Protein 5Y6T (pdb70)

Solvent-accessible surface area: 12544 Å² total; per-residue (Å²): 157,94,30,2,51,33,95,127,48,57,0,55,17,110,70,48,28,2,0,0,0,0,0,0,0,0,52,68,64,73,6,122,2,2,0,19,16,37,5,110,83,77,0,4,134,35,0,42,66,16,0,73,90,0,50,66,51,1,0,0,0,0,0,0,11,4,0,1,37,7,48,53,0,4,54,36,52,74,104,1,77,2,88,12,6,6,68,108,116,29,0,29,60,1,0,21,66,0,1,70,36,0,98,80,34,35,0,2,0,0,0,1,0,1,3,0,24,58,72,7,47,72,77,0,62,50,0,8,88,48,83,62,31,4,89,34,0,9,67,93,0,0,48,66,1,0,55,66,2,34,53,55,21,0,2,1,0,0,0,0,0,1,15,0,0,0,0,0,30,33,27,73,77,69,83,42,82,9,39,19,1,78,28,0,58,90,21,52,14,24,119,13,37,80,3,59,3,63,85,0,0,13,2,0,0,60,0,0,0,8,0,33,131,19,2,117,63,8,6,0,0,0,0,0,34,8,1,38,0,0,0,94,77,86,66,63,56,5,0,0,24,52,104,9,0,53,73,10,7,61,32,81,86,0,29,2,31,0,0,0,0,0,4,57,17,200,158,52,58,16,43,100,5,0,0,0,60,11,38,17,96,93,2,119,37,107,25,6,0,0,0,0,7,0,0,67,69,4,13,55,70,70,44,2,44,76,0,0,52,69,0,7,63,62,49,1,2,0,0,0,0,22,3,4,45,33,32,64,142,62,16,8,58,28,72,30,0,8,101,0,0,60,49,0,112,51,102,78,65,85,135,25,2,0,78,0,59,3,85,11,185

Secondary structure (DSSP, 8-state):
----EEETTEEEETTEEB-EEEEE---SSTT-SSSTTHIIIIIHHHHHHHHHHHHHTT--EEEEEEEETSSSSSEE-TTS-EEESSTTS-HHHHHHHHHHHHHHTT-EEEEEEEESSSPPPHHHHHHHH-HHHHHHIIIIIIHHHHHHTTT-TTEEEEEEEE-GGGGB--S---SSGGG--GGGTTS---SS--B-HHHHHHHHHHHHHHHHHH-TT-EEEEEESSGGGB-SSTT--BTTSHHHHHHHH--TT---SEEEEE---BTTB--TT-TTTS-GGGG--SS-EEEEE--STTTTS--HHHHHHHHHHTT-SEEEES-TT--STTPPPHHHHHHHHHHHTT-EETTTTEE-S----

CATH classification: 3.20.20.80

B-factor: mean 24.47, std 6.44, range [13.64, 93.22]

Organism: Eisenia fetida (NCBI:txid6396)

InterPro domains:
  IPR017853 Glycoside hydrolase superfamily [SSF51445] (8-333)

Radius of gyration: 18.62 Å; Cα contacts (8 Å, |Δi|>4): 974; chains: 1; bounding box: 49×39×45 Å

Sequence (361 aa):
QQFLDDVQNGQLRLNNGGEEKKVFMSGMNIAWQNYGRRDFGNGQYDCCTGNALEDYIVRIKAEGGNSLRIWVHCDGGYTPEFDGNGYVVGTDAQNTMTSDLAQFLDVAYANNVLVFIVLWNGATTPTSRYRDLIYDDSKLQTYIDQQALVPMVSALSGKVALLGGWEVMNEPEGIVSAGVSDGNPCFDTQQPLAGSGAGWADDSSIPMQQRRLQSFINKQTAAIKRADPKVIIVTLGSWSERAQTDQFGWRNYYTDNNCLIDAGGDSSLGVIDFYQMHTYAWEGAYTSSSPLLVPNSSQYNLDKPNNIGEFSQSGGDGRSITTDQFDWAYTQGYCGAWSWQANGGGDNADSFATQAQGLNHLRGRNDDQNNAGGRRIDIILQ

Foldseek 3Di:
DWAWAFDPQAIDGPPFGAFQEWACQAEDPPQQCAAPCCCVPPHVVVLLVRLVLGLVLQGAEYEYEHREQVPADDDADPVLAGQEGHPVNGRLVSVVVSLVSSQVSNHAYEYEYYEQQAAHDPSVVVLLVPVVRVVSCLPHYQLVSLLVCQPRRSHRAYEHYEANQQAAAACAQDPPVLQGRVLCPPVCGRVHHHDGLLSVLQSQQVSQLSSCVSHVRHFYEYEHAACQQCAPPPSHHPNQALVNSCVRNVDNSRHGAEYEYEWFADPLATPCPGCLNAAPVRRVDPHAYENAEAACQRHNNDALLSSLVSCFARGHRYYHYAHDVQDDHRHHYVVRSSVNSNNCRPDADSVTNGDSSDNSD

Nearest PDB structures (foldseek):
  5y6t-assembly1_A  TM=1.003E+00  e=7.795E-83  Eisenia fetida
  4oou-assembly2_A  TM=9.833E-01  e=5.706E-50  Cryptopygus antarcticus
  2c0h-assembly1_A  TM=9.666E-01  e=7.942E-47  Mytilus edulis
  3vup-assembly2_B  TM=9.727E-01  e=1.894E-43  Aplysia kurodai
  8fc0-assembly6_F  TM=5.659E-01  e=6.567E-10  metagenome

Structure (mmCIF, N/CA/C/O backbone):
data_5Y6T
#
_entry.id   5Y6T
#
_cell.length_a   50.130
_cell.length_b   69.461
_cell.length_c   86.654
_cell.angle_alpha   90.00
_cell.angle_beta   90.00
_cell.angle_gamma   90.00
#
_symmetry.space_group_name_H-M   'P 21 21 21'
#
loop_
_entity.id
_entity.type
_entity.pdbx_description
1 polymer endo-1,4-beta-mannanase
2 non-polymer 2-AMINO-2-HYDROXYMETHYL-PROPANE-1,3-DIOL
3 non-polymer 'ISOPROPYL ALCOHOL'
4 water water
#
loop_
_atom_site.group_PDB
_atom_site.id
_atom_site.type_symbol
_atom_site.label_atom_id
_atom_site.label_alt_id
_atom_site.label_comp_id
_atom_site.label_asym_id
_atom_site.label_entity_id
_atom_site.label_seq_id
_atom_site.pdbx_PDB_ins_code
_atom_site.Cartn_x
_atom_site.Cartn_y
_atom_site.Cartn_z
_atom_site.occupancy
_atom_site.B_iso_or_equiv
_atom_site.auth_seq_id
_atom_site.auth_comp_id
_atom_site.auth_asym_id
_atom_site.auth_atom_id
_atom_site.pdbx_PDB_model_num
ATOM 1 N N . GLN A 1 5 ? 18.421 -2.715 -3.256 1.00 41.29 17 GLN A N 1
ATOM 2 C CA . GLN A 1 5 ? 18.666 -3.962 -4.046 1.00 47.09 17 GLN A CA 1
ATOM 3 C C . GLN A 1 5 ? 17.893 -3.967 -5.380 1.00 42.54 17 GLN A C 1
ATOM 4 O O . GLN A 1 5 ? 16.670 -3.743 -5.412 1.00 37.75 17 GLN A O 1
ATOM 10 N N . GLN A 1 6 ? 18.631 -4.259 -6.459 1.00 44.11 18 GLN A N 1
ATOM 11 C CA . GLN A 1 6 ? 18.105 -4.302 -7.801 1.00 38.47 18 GLN A CA 1
ATOM 12 C C . GLN A 1 6 ? 17.795 -5.742 -8.346 1.00 36.27 18 GLN A C 1
ATOM 13 O O . GLN A 1 6 ? 18.614 -6.656 -8.302 1.00 42.84 18 GLN A O 1
ATOM 19 N N . PHE A 1 7 ? 16.598 -5.882 -8.911 1.00 29.79 19 PHE A N 1
ATOM 20 C CA . PHE A 1 7 ? 16.197 -7.101 -9.596 1.00 28.25 19 PHE A CA 1
ATOM 21 C C . PHE A 1 7 ? 15.816 -6.758 -11.049 1.00 29.05 19 PHE A C 1
ATOM 22 O O . PHE A 1 7 ? 15.643 -5.612 -11.385 1.00 27.46 19 PHE A O 1
ATOM 30 N N . LEU A 1 8 ? 15.753 -7.775 -11.896 1.00 26.55 20 LEU A N 1
ATOM 31 C CA . LEU A 1 8 ? 15.461 -7.554 -13.310 1.00 28.24 20 LEU A CA 1
ATOM 32 C C . LEU A 1 8 ? 14.115 -6.822 -13.401 1.00 29.27 20 LEU A C 1
ATOM 33 O O . LEU A 1 8 ? 13.185 -7.149 -12.640 1.00 32.48 20 LEU A O 1
ATOM 38 N N . ASP A 1 9 ? 14.017 -5.774 -14.247 1.00 29.28 21 ASP A N 1
ATOM 39 C CA A ASP A 1 9 ? 12.740 -5.095 -14.410 0.50 31.59 21 ASP A CA 1
ATOM 40 C CA B ASP A 1 9 ? 12.843 -4.916 -14.370 0.50 28.81 21 ASP A CA 1
ATOM 41 C C . ASP A 1 9 ? 12.526 -4.631 -15.854 1.00 30.47 21 ASP A C 1
ATOM 42 O O . ASP A 1 9 ? 13.342 -4.951 -16.732 1.00 28.90 21 ASP A O 1
ATOM 51 N N . VAL A 1 10 ? 11.393 -3.983 -16.092 1.00 29.70 22 VAL A N 1
ATOM 52 C CA . VAL A 1 10 ? 11.006 -3.514 -17.436 1.00 25.48 22 VAL A CA 1
ATOM 53 C C . VAL A 1 10 ? 10.631 -2.029 -17.366 1.00 30.10 22 VAL A C 1
ATOM 54 O O . VAL A 1 10 ? 9.762 -1.610 -16.587 1.00 32.05 22 VAL A O 1
ATOM 58 N N . GLN A 1 11 ? 11.231 -1.257 -18.250 1.00 29.92 23 GLN A N 1
ATOM 59 C CA . GLN A 1 11 ? 10.907 0.174 -18.392 1.00 31.89 23 GLN A CA 1
ATOM 60 C C . GLN A 1 11 ? 11.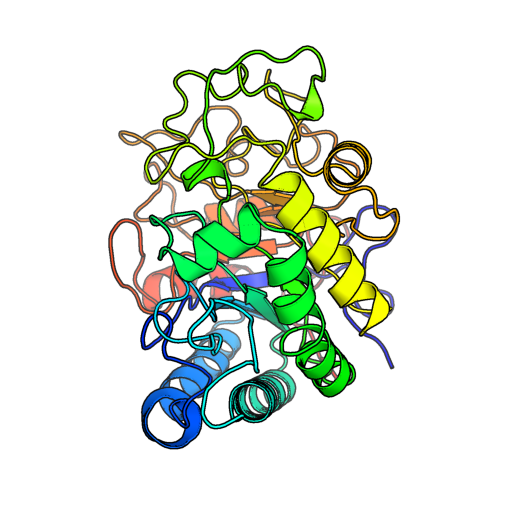041 0.610 -19.800 1.00 30.61 23 GLN A C 1
ATOM 61 O O . GLN A 1 11 ? 11.950 0.179 -20.502 1.00 27.64 23 GLN A O 1
ATOM 67 N N . ASN A 1 12 ? 10.152 1.490 -20.247 1.00 28.32 24 ASN A N 1
ATOM 68 C CA . ASN A 1 12 ? 10.274 2.031 -21.545 1.00 28.43 24 ASN A CA 1
ATOM 69 C C . ASN A 1 12 ? 10.400 0.975 -22.617 1.00 26.46 24 ASN A C 1
ATOM 70 O O . ASN A 1 12 ? 10.994 1.158 -23.636 1.00 26.00 24 ASN A O 1
ATOM 75 N N . GLY A 1 13 ? 9.750 -0.159 -22.391 1.00 25.76 25 GLY A N 1
ATOM 76 C CA . GLY A 1 13 ? 9.709 -1.170 -23.377 1.00 24.35 25 GLY A CA 1
ATOM 77 C C . GLY A 1 13 ? 10.993 -1.949 -23.452 1.00 24.66 25 GLY A C 1
ATOM 78 O O . GLY A 1 13 ? 11.167 -2.691 -24.429 1.00 24.30 25 GLY A O 1
ATOM 79 N N . GLN A 1 14 ? 11.846 -1.782 -22.448 1.00 23.30 26 GLN A N 1
ATOM 80 C CA . GLN A 1 14 ? 13.168 -2.506 -22.402 1.00 21.00 26 GLN A CA 1
ATOM 81 C C . GLN A 1 14 ? 13.323 -3.305 -21.145 1.00 25.07 26 GLN A C 1
ATOM 82 O O . GLN A 1 14 ? 12.796 -2.950 -20.104 1.00 25.18 26 GLN A O 1
ATOM 88 N N . LEU A 1 15 ? 14.043 -4.422 -21.259 1.00 23.63 27 LEU A N 1
ATOM 89 C CA . LEU A 1 15 ? 14.480 -5.151 -20.085 1.00 23.62 27 LEU A CA 1
ATOM 90 C C . LEU A 1 15 ? 15.729 -4.491 -19.503 1.00 22.42 27 LEU A C 1
ATOM 91 O O . LEU A 1 15 ? 16.732 -4.242 -20.197 1.00 23.39 27 LEU A O 1
ATOM 96 N N . ARG A 1 16 ? 15.674 -4.248 -18.185 1.00 23.82 28 ARG A N 1
ATOM 97 C CA . ARG A 1 16 ? 16.691 -3.510 -17.512 1.00 24.89 28 ARG A CA 1
ATOM 98 C C . ARG A 1 16 ? 17.130 -4.145 -16.205 1.00 25.13 28 ARG A C 1
ATOM 99 O O . ARG A 1 16 ? 16.362 -4.830 -15.484 1.00 25.37 28 ARG A O 1
ATOM 107 N N . LEU A 1 17 ? 18.394 -3.941 -15.916 1.00 25.69 29 LEU A N 1
ATOM 108 C CA . LEU A 1 17 ? 18.940 -4.361 -14.615 1.00 27.89 29 LEU A CA 1
ATOM 109 C C . LEU A 1 17 ? 19.821 -3.210 -14.195 1.00 30.48 29 LEU A C 1
ATOM 110 O O . LEU A 1 17 ? 20.753 -2.832 -14.875 1.00 31.07 29 LEU A O 1
ATOM 115 N N A ASN A 1 18 ? 19.501 -2.666 -13.013 0.70 34.43 30 ASN A N 1
ATOM 116 N N B ASN A 1 18 ? 19.491 -2.648 -13.066 0.30 30.46 30 ASN A N 1
ATOM 117 C CA A ASN A 1 18 ? 20.158 -1.473 -12.473 0.70 34.98 30 ASN A CA 1
ATOM 118 C CA B ASN A 1 18 ? 19.041 -1.320 -13.207 0.30 30.21 30 ASN A CA 1
ATOM 119 C C A ASN A 1 18 ? 19.827 -0.412 -13.551 0.70 37.04 30 ASN A C 1
ATOM 120 C C B ASN A 1 18 ? 19.866 -0.166 -13.621 0.30 28.50 30 ASN A C 1
ATOM 121 O O A ASN A 1 18 ? 18.672 -0.401 -14.072 0.70 38.52 30 ASN A O 1
ATOM 122 O O B ASN A 1 18 ? 21.054 -0.063 -13.374 0.30 24.50 30 ASN A O 1
ATOM 131 N N A GLY A 1 19 ? 20.746 0.441 -13.950 0.70 37.82 31 GLY A N 1
ATOM 132 N N B GLY A 1 19 ? 19.133 0.621 -14.399 0.30 29.38 31 GLY A N 1
ATOM 133 C CA A GLY A 1 19 ? 20.363 1.448 -14.962 0.70 45.64 31 GLY A CA 1
ATOM 134 C CA B GLY A 1 19 ? 19.671 1.576 -15.271 0.30 31.92 31 GLY A CA 1
ATOM 135 C C A GLY A 1 19 ? 20.051 0.966 -16.396 0.70 43.82 31 GLY A C 1
ATOM 136 C C B GLY A 1 19 ? 19.811 0.911 -16.618 0.30 33.41 31 GLY A C 1
ATOM 137 O O A GLY A 1 19 ? 19.413 1.673 -17.187 0.70 41.86 31 GLY A O 1
ATOM 138 O O B GLY A 1 19 ? 19.313 1.455 -17.612 0.30 31.21 31 GLY A O 1
ATOM 139 N N . GLU A 1 20 ? 20.445 -0.275 -16.694 1.00 31.86 32 GLU A N 1
ATOM 140 C CA A GLU A 1 20 ? 21.003 -0.622 -17.963 0.70 30.33 32 GLU A CA 1
ATOM 141 C CA B GLU A 1 20 ? 20.978 -0.611 -17.993 0.30 29.68 32 GLU A CA 1
ATOM 142 C C . GLU A 1 20 ? 20.144 -1.661 -18.732 1.00 26.58 32 GLU A C 1
ATOM 143 O O . GLU A 1 20 ? 19.571 -2.592 -18.134 1.00 25.84 32 GLU A O 1
ATOM 154 N N . LYS A 1 21 ? 20.057 -1.493 -20.038 1.00 24.15 33 LYS A N 1
ATOM 155 C CA A LYS A 1 21 ? 19.401 -2.512 -20.846 0.50 22.23 33 LYS A CA 1
ATOM 156 C CA B LYS A 1 21 ? 19.421 -2.492 -20.887 0.50 24.16 33 LYS A CA 1
ATOM 157 C C . LYS A 1 21 ? 20.219 -3.790 -20.839 1.00 23.26 33 LYS A C 1
ATOM 158 O O . LYS A 1 21 ? 21.472 -3.772 -20.992 1.00 23.24 33 LYS A O 1
ATOM 169 N N . VAL A 1 22 ? 19.530 -4.899 -20.610 1.00 22.48 34 VAL A N 1
ATOM 170 C CA . VAL A 1 22 ? 20.202 -6.231 -20.543 1.00 22.08 34 VAL A CA 1
ATOM 171 C C . VAL A 1 22 ? 19.476 -7.176 -21.488 1.00 21.11 34 VAL A C 1
ATOM 172 O O . VAL A 1 22 ? 18.301 -7.033 -21.720 1.00 21.33 34 VAL A O 1
ATOM 176 N N . PHE A 1 23 ? 20.204 -8.176 -21.986 1.00 19.24 35 PHE A N 1
ATOM 177 C CA . PHE A 1 23 ? 19.644 -9.172 -22.892 1.00 20.88 35 PHE A CA 1
ATOM 178 C C . PHE A 1 23 ? 19.818 -10.548 -22.256 1.00 22.22 35 PHE A C 1
ATOM 179 O O . PHE A 1 23 ? 20.911 -10.879 -21.866 1.00 22.53 35 PHE A O 1
ATOM 187 N N . MET A 1 24 ? 18.764 -11.357 -22.196 1.00 19.87 36 MET A N 1
ATOM 188 C CA . MET A 1 24 ? 18.901 -12.660 -21.572 1.00 21.97 36 MET A CA 1
ATOM 189 C C . MET A 1 24 ? 19.354 -13.684 -22.621 1.00 23.37 36 MET A C 1
ATOM 190 O O . MET A 1 24 ? 18.575 -14.112 -23.482 1.00 21.92 36 MET A O 1
ATOM 195 N N . SER A 1 25 ? 20.607 -14.110 -22.526 1.00 20.33 37 SER A N 1
ATOM 196 C CA . SER A 1 25 ? 21.177 -15.068 -23.439 1.00 20.53 37 SER A CA 1
ATOM 197 C C . SER A 1 25 ? 21.482 -16.364 -22.721 1.00 19.38 37 SER A C 1
ATOM 198 O O . SER A 1 25 ? 22.188 -16.338 -21.761 1.00 20.63 37 SER A O 1
ATOM 201 N N . GLY A 1 26 ? 20.858 -17.459 -23.107 1.00 19.53 38 GLY A N 1
ATOM 202 C CA . GLY A 1 26 ? 21.022 -18.668 -22.353 1.00 19.62 38 GLY A CA 1
ATOM 203 C C . GLY A 1 26 ? 20.290 -19.842 -22.929 1.00 20.35 38 GLY A C 1
ATOM 204 O O . GLY A 1 26 ? 20.075 -19.900 -24.127 1.00 19.59 38 GLY A O 1
ATOM 205 N N . MET A 1 27 ? 20.046 -20.836 -22.096 1.00 20.82 39 MET A N 1
ATOM 206 C CA . MET A 1 27 ? 19.376 -22.063 -22.545 1.00 20.17 39 MET A CA 1
ATOM 207 C C . MET A 1 27 ? 18.202 -22.391 -21.684 1.00 19.29 39 MET A C 1
ATOM 208 O O . MET A 1 27 ? 18.227 -22.163 -20.461 1.00 20.75 39 MET A O 1
ATOM 213 N N . ASN A 1 28 ? 17.200 -22.990 -22.317 1.00 19.61 40 ASN A N 1
ATOM 214 C CA . ASN A 1 28 ? 16.265 -23.758 -21.585 1.00 19.64 40 ASN A CA 1
ATOM 215 C C . ASN A 1 28 ? 17.017 -24.977 -21.056 1.00 20.92 40 ASN A C 1
ATOM 216 O O . ASN A 1 28 ? 17.762 -25.593 -21.827 1.00 20.94 40 ASN A O 1
ATOM 221 N N . ILE A 1 29 ? 16.809 -25.313 -19.795 1.00 19.49 41 ILE A N 1
ATOM 222 C CA . ILE A 1 29 ? 17.424 -26.583 -19.241 1.00 20.22 41 ILE A CA 1
ATOM 223 C C . ILE A 1 29 ? 16.861 -27.798 -20.024 1.00 20.97 41 ILE A C 1
ATOM 224 O O . ILE A 1 29 ? 17.677 -28.579 -20.515 1.00 21.67 41 ILE A O 1
ATOM 229 N N . ALA A 1 30 ? 15.558 -27.963 -20.199 1.00 20.89 42 ALA A N 1
ATOM 230 C CA . ALA A 1 30 ? 14.478 -27.379 -19.372 1.00 19.88 42 ALA A CA 1
ATOM 231 C C . ALA A 1 30 ? 14.210 -28.180 -18.081 1.00 19.90 42 ALA A C 1
ATOM 232 O O . ALA A 1 30 ? 13.480 -27.742 -17.189 1.00 19.69 42 ALA A O 1
ATOM 234 N N . TRP A 1 31 ? 14.861 -29.319 -17.972 1.00 19.75 43 TRP A N 1
ATOM 235 C CA . TRP A 1 31 ? 14.794 -30.210 -16.836 1.00 20.43 43 TRP A CA 1
ATOM 236 C C . TRP A 1 31 ? 15.991 -31.137 -16.841 1.00 21.07 43 TRP A C 1
ATOM 237 O O . TRP A 1 31 ? 16.715 -31.184 -17.794 1.00 21.00 43 TRP A O 1
ATOM 248 N N . GLN A 1 32 ? 16.190 -31.812 -15.717 1.00 21.51 44 GLN A N 1
ATOM 249 C CA . GLN A 1 32 ? 17.112 -32.983 -15.653 1.00 21.94 44 GLN A CA 1
ATOM 250 C C . GLN A 1 32 ? 16.254 -34.233 -15.571 1.00 22.89 44 GLN A C 1
ATOM 251 O O . GLN A 1 32 ? 16.273 -35.081 -16.484 1.00 24.65 44 GLN A O 1
ATOM 257 N N . ASN A 1 33 ? 15.508 -34.362 -14.481 1.00 22.52 45 ASN A N 1
ATOM 258 C CA . ASN A 1 33 ? 14.468 -35.372 -14.395 1.00 22.22 45 ASN A CA 1
ATOM 259 C C . ASN A 1 33 ? 13.098 -34.673 -14.529 1.00 21.45 45 ASN A C 1
ATOM 260 O O . ASN A 1 33 ? 12.643 -34.072 -13.568 1.00 19.75 45 ASN A O 1
ATOM 265 N N . TYR A 1 34 ? 12.483 -34.754 -15.710 1.00 19.88 46 TYR A N 1
ATOM 266 C CA . TYR A 1 34 ? 11.272 -33.998 -15.993 1.00 21.84 46 TYR A CA 1
ATOM 267 C C . TYR A 1 34 ? 10.203 -34.085 -14.919 1.00 21.25 46 TYR A C 1
ATOM 268 O O . TYR A 1 34 ? 9.722 -35.186 -14.567 1.00 21.60 46 TYR A O 1
ATOM 277 N N . GLY A 1 35 ? 9.790 -32.924 -14.404 1.00 20.00 47 GLY A N 1
ATOM 278 C CA . GLY A 1 35 ? 8.762 -32.777 -13.402 1.00 20.90 47 GLY A CA 1
ATOM 279 C C . GLY A 1 35 ? 9.176 -33.276 -12.036 1.00 19.95 47 GLY A C 1
ATOM 280 O O . GLY A 1 35 ? 8.402 -33.178 -11.112 1.00 22.12 47 GLY A O 1
ATOM 281 N N . ARG A 1 36 ? 10.451 -33.732 -11.899 1.00 21.47 48 ARG A N 1
ATOM 282 C CA A ARG A 1 36 ? 10.908 -34.343 -10.657 0.50 21.58 48 ARG A CA 1
ATOM 283 C CA B ARG A 1 36 ? 10.925 -34.379 -10.681 0.50 21.27 48 ARG A CA 1
ATOM 284 C C . ARG A 1 36 ? 12.269 -33.801 -10.256 1.00 23.17 48 ARG A C 1
ATOM 285 O O . ARG A 1 36 ? 13.095 -34.480 -9.634 1.00 23.44 48 ARG A O 1
ATOM 300 N N . ASP A 1 37 ? 12.522 -32.539 -10.598 1.00 21.58 49 ASP A N 1
ATOM 301 C CA . ASP A 1 37 ? 13.796 -31.921 -10.256 1.00 21.24 49 ASP A CA 1
ATOM 302 C C . ASP A 1 37 ? 13.813 -31.254 -8.887 1.00 22.20 49 ASP A C 1
ATOM 303 O O . ASP A 1 37 ? 14.848 -31.166 -8.225 1.00 21.93 49 ASP A O 1
ATOM 308 N N . PHE A 1 38 ? 12.689 -30.665 -8.539 1.00 20.18 50 PHE A N 1
ATOM 309 C CA . PHE A 1 38 ? 12.505 -29.934 -7.287 1.00 19.22 50 PHE A CA 1
ATOM 310 C C . PHE A 1 38 ? 11.374 -30.522 -6.473 1.00 20.04 50 PHE A C 1
ATOM 311 O O . PHE A 1 38 ? 10.347 -30.900 -7.009 1.00 22.69 50 PHE A O 1
ATOM 319 N N . GLY A 1 39 ? 11.517 -30.531 -5.159 1.00 21.30 51 GLY A N 1
ATOM 320 C CA . GLY A 1 39 ? 10.478 -31.123 -4.351 1.00 21.16 51 GLY A CA 1
ATOM 321 C C . GLY A 1 39 ? 10.762 -32.619 -4.072 1.00 21.07 51 GLY A C 1
ATOM 322 O O . GLY A 1 39 ? 11.580 -33.281 -4.761 1.00 20.76 51 GLY A O 1
ATOM 323 N N . ASN A 1 40 ? 10.108 -33.103 -3.036 1.00 20.68 52 ASN A N 1
ATOM 324 C CA . ASN A 1 40 ? 10.176 -34.543 -2.624 1.00 21.74 52 ASN A CA 1
ATOM 325 C C . ASN A 1 40 ? 11.607 -35.036 -2.442 1.00 23.18 52 ASN A C 1
ATOM 326 O O . ASN A 1 40 ? 11.915 -36.201 -2.692 1.00 25.64 52 ASN A O 1
ATOM 331 N N . GLY A 1 41 ? 12.456 -34.129 -1.956 1.00 21.96 53 GLY A N 1
ATOM 332 C CA . GLY A 1 41 ? 13.891 -34.421 -1.661 1.00 22.46 53 GLY A CA 1
ATOM 333 C C . GLY A 1 41 ? 14.749 -34.822 -2.860 1.00 22.67 53 GLY A C 1
ATOM 334 O O . GLY A 1 41 ? 15.887 -35.310 -2.691 1.00 22.52 53 GLY A O 1
ATOM 335 N N . GLN A 1 42 ? 14.290 -34.501 -4.087 1.00 21.58 54 GLN A N 1
ATOM 336 C CA . GLN A 1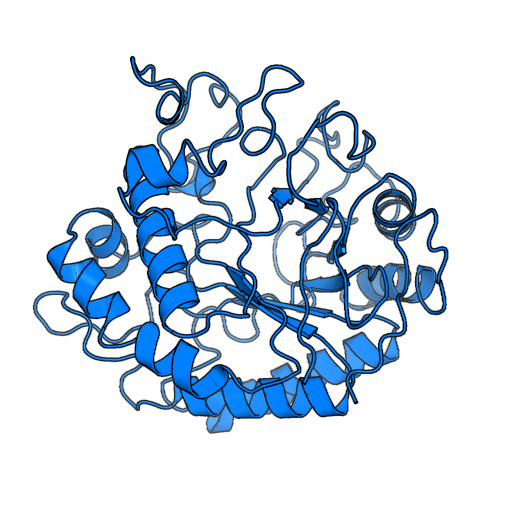 42 ? 14.949 -34.907 -5.289 1.00 22.42 54 GLN A CA 1
ATOM 337 C C . GLN A 1 42 ? 16.217 -34.132 -5.551 1.00 22.92 54 GLN A C 1
ATOM 338 O O . GLN A 1 42 ? 17.150 -34.639 -6.117 1.00 22.63 54 GLN A O 1
ATOM 344 N N . TYR A 1 43 ? 16.238 -32.872 -5.164 1.00 22.63 55 TYR A N 1
ATOM 345 C CA . TYR A 1 43 ? 17.358 -32.046 -5.490 1.00 23.50 55 TYR A CA 1
ATOM 346 C C . TYR A 1 43 ? 18.572 -32.549 -4.701 1.00 23.91 55 TYR A C 1
ATOM 347 O O . TYR A 1 43 ? 19.651 -32.730 -5.271 1.00 24.02 55 TYR A O 1
ATOM 356 N N . ASP A 1 44 ? 18.403 -32.756 -3.385 1.00 21.68 56 ASP A N 1
ATOM 357 C CA . ASP A 1 44 ? 19.539 -33.259 -2.601 1.00 25.65 56 ASP A CA 1
ATOM 358 C C . ASP A 1 44 ? 19.913 -34.696 -2.949 1.00 28.40 56 ASP A C 1
ATOM 359 O O . ASP A 1 44 ? 21.102 -34.988 -2.964 1.00 27.09 56 ASP A O 1
ATOM 364 N N . CYS A 1 45 ? 18.932 -35.583 -3.199 1.00 28.08 57 CYS A N 1
ATOM 365 C CA . CYS A 1 45 ? 19.301 -37.009 -3.496 1.00 29.24 57 CYS A CA 1
ATOM 366 C C . CYS A 1 45 ? 19.873 -37.220 -4.913 1.00 28.77 57 CYS A C 1
ATOM 367 O O . CYS A 1 45 ? 20.816 -37.993 -5.119 1.00 26.13 57 CYS A O 1
ATOM 370 N N . CYS A 1 46 ? 19.349 -36.480 -5.889 1.00 24.24 58 CYS A N 1
ATOM 371 C CA . CYS A 1 46 ? 19.332 -36.983 -7.257 1.00 24.74 58 CYS A CA 1
ATOM 372 C C . CYS A 1 46 ? 19.628 -35.965 -8.342 1.00 25.44 58 CYS A C 1
ATOM 373 O O . CYS A 1 46 ? 20.444 -36.217 -9.218 1.00 26.15 58 CYS A O 1
ATOM 376 N N . THR A 1 47 ? 19.048 -34.764 -8.245 1.00 21.25 59 THR A N 1
ATOM 377 C CA . THR A 1 47 ? 19.175 -33.815 -9.345 1.00 23.56 59 THR A CA 1
ATOM 378 C C . THR A 1 47 ? 20.082 -32.597 -9.174 1.00 20.66 59 THR A C 1
ATOM 379 O O . THR A 1 47 ? 20.505 -31.975 -10.177 1.00 23.64 59 THR A O 1
ATOM 383 N N . GLY A 1 48 ? 20.375 -32.249 -7.921 1.00 22.57 60 GLY A N 1
ATOM 384 C CA . GLY A 1 48 ? 21.027 -30.951 -7.650 1.00 23.51 60 GLY A CA 1
ATOM 385 C C . GLY A 1 48 ? 22.409 -30.795 -8.276 1.00 23.46 60 GLY A C 1
ATOM 386 O O . GLY A 1 48 ? 22.726 -29.791 -8.867 1.00 23.48 60 GLY A O 1
ATOM 387 N N . ASN A 1 49 ? 23.242 -31.822 -8.224 1.00 23.38 61 ASN A N 1
ATOM 388 C CA . ASN A 1 49 ? 24.534 -31.678 -8.847 1.00 24.30 61 ASN A CA 1
ATOM 389 C C . ASN A 1 49 ? 24.501 -31.486 -10.394 1.00 20.68 61 ASN A C 1
ATOM 390 O O . ASN A 1 49 ? 25.227 -30.626 -10.958 1.00 24.69 61 ASN A O 1
ATOM 395 N N . ALA A 1 50 ? 23.649 -32.238 -11.071 1.00 21.27 62 ALA A N 1
ATOM 396 C CA . ALA A 1 50 ? 23.461 -32.072 -12.493 1.00 22.81 62 ALA A CA 1
ATOM 397 C C . ALA A 1 50 ? 22.931 -30.659 -12.799 1.00 22.86 62 ALA A C 1
ATOM 398 O O . ALA A 1 50 ? 23.430 -30.036 -13.674 1.00 20.93 62 ALA A O 1
ATOM 400 N N . LEU A 1 51 ? 21.994 -30.174 -12.013 1.00 24.15 63 LEU A N 1
ATOM 401 C CA . LEU A 1 51 ? 21.336 -28.872 -12.236 1.00 22.47 63 LEU A CA 1
ATOM 402 C C . LEU A 1 51 ? 22.337 -27.743 -12.017 1.00 23.72 63 LEU A C 1
ATOM 403 O O . LEU A 1 51 ? 22.428 -26.804 -12.808 1.00 21.36 63 LEU A O 1
ATOM 408 N N . GLU A 1 52 ? 23.139 -27.852 -10.974 1.00 20.83 64 GLU A N 1
ATOM 409 C CA . GLU A 1 52 ? 24.149 -26.833 -10.707 1.00 20.65 64 GLU A CA 1
ATOM 410 C C . GLU A 1 52 ? 25.253 -26.816 -11.753 1.00 23.37 64 GLU A C 1
ATOM 411 O O . GLU A 1 52 ? 25.745 -25.760 -12.065 1.00 22.30 64 GLU A O 1
ATOM 417 N N . ASP A 1 53 ? 25.620 -27.987 -12.283 1.00 24.53 65 ASP A N 1
ATOM 418 C CA . ASP A 1 53 ? 26.558 -28.101 -13.347 1.00 23.14 65 ASP A CA 1
ATOM 419 C C . ASP A 1 53 ? 26.000 -27.358 -14.588 1.00 21.79 65 ASP A C 1
ATOM 420 O O . ASP A 1 53 ? 26.767 -26.711 -15.294 1.00 23.12 65 ASP A O 1
ATOM 425 N N . TYR A 1 54 ? 24.686 -27.402 -14.841 1.00 22.86 66 TYR A N 1
ATOM 426 C CA . TYR A 1 54 ? 24.198 -26.658 -16.008 1.00 22.44 66 TYR A CA 1
ATOM 427 C C . TYR A 1 54 ? 24.449 -25.177 -15.829 1.00 21.17 66 TYR A C 1
ATOM 428 O O . TYR A 1 54 ? 24.767 -24.468 -16.781 1.00 21.50 66 TYR A O 1
ATOM 437 N N . ILE A 1 55 ? 24.258 -24.679 -14.609 1.00 19.42 67 ILE A N 1
ATOM 438 C CA . ILE A 1 55 ? 24.470 -23.236 -14.348 1.00 19.58 67 ILE A CA 1
ATOM 439 C C . ILE A 1 55 ? 25.893 -22.849 -14.647 1.00 20.10 67 ILE A C 1
ATOM 440 O O . ILE A 1 55 ? 26.207 -21.871 -15.345 1.00 21.24 67 ILE A O 1
ATOM 445 N N . VAL A 1 56 ? 26.800 -23.638 -14.083 1.00 22.39 68 VAL A N 1
ATOM 446 C CA . VAL A 1 56 ? 28.220 -23.395 -14.334 1.00 23.00 68 VAL A CA 1
ATOM 447 C C . VAL A 1 56 ? 28.646 -23.432 -15.836 1.00 21.32 68 VAL A C 1
ATOM 448 O O . VAL A 1 56 ? 29.357 -22.497 -16.308 1.00 24.56 68 VAL A O 1
ATOM 452 N N . ARG A 1 57 ? 28.206 -24.457 -16.534 1.00 21.51 69 ARG A N 1
ATOM 453 C CA . ARG A 1 57 ? 28.547 -24.691 -17.929 1.00 23.11 69 ARG A CA 1
ATOM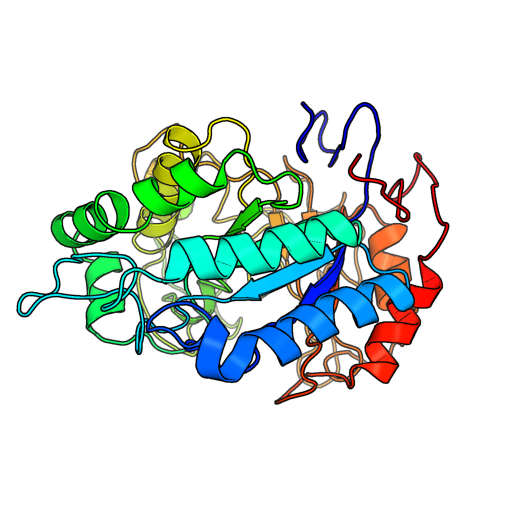 454 C C . ARG A 1 57 ? 27.936 -23.630 -18.824 1.00 23.87 69 ARG A C 1
ATOM 455 O O . ARG A 1 57 ? 28.605 -23.140 -19.716 1.00 23.95 69 ARG A O 1
ATOM 463 N N . ILE A 1 58 ? 26.714 -23.181 -18.489 1.00 20.71 70 ILE A N 1
ATOM 464 C CA . ILE A 1 58 ? 26.111 -22.076 -19.235 1.00 21.01 70 ILE A CA 1
ATOM 465 C C . ILE A 1 58 ? 26.917 -20.789 -19.078 1.00 21.14 70 ILE A C 1
ATOM 466 O O . ILE A 1 58 ? 27.238 -20.141 -20.088 1.00 21.43 70 ILE A O 1
ATOM 471 N N . LYS A 1 59 ? 27.263 -20.440 -17.849 1.00 20.70 71 LYS A N 1
ATOM 472 C CA . LYS A 1 59 ? 28.029 -19.244 -17.619 1.00 20.65 71 LYS A CA 1
ATOM 473 C C . LYS A 1 59 ? 29.375 -19.336 -18.306 1.00 21.07 71 LYS A C 1
ATOM 474 O O . LYS A 1 59 ? 29.877 -18.351 -18.847 1.00 20.89 71 LYS A O 1
ATOM 480 N N . ALA A 1 60 ? 30.017 -20.495 -18.207 1.00 22.72 72 ALA A N 1
ATOM 481 C CA . ALA A 1 60 ? 31.339 -20.683 -18.838 1.00 24.08 72 ALA A CA 1
ATOM 482 C C . ALA A 1 60 ? 31.374 -20.400 -20.358 1.00 23.41 72 ALA A C 1
ATOM 483 O O . ALA A 1 60 ? 32.381 -19.920 -20.846 1.00 27.22 72 ALA A O 1
ATOM 485 N N . GLU A 1 61 ? 30.243 -20.612 -21.041 1.00 21.75 73 GLU A N 1
ATOM 486 C CA . GLU A 1 61 ? 30.099 -20.426 -22.469 1.00 21.70 73 GLU A CA 1
ATOM 487 C C . GLU A 1 61 ? 29.686 -19.003 -22.810 1.00 23.54 73 GLU A C 1
ATOM 488 O O . GLU A 1 61 ? 29.603 -18.621 -24.002 1.00 21.95 73 GLU A O 1
ATOM 494 N N . GLY A 1 62 ? 29.429 -18.227 -21.775 1.00 22.94 74 GLY A N 1
ATOM 495 C CA . GLY A 1 62 ? 28.984 -16.832 -21.932 1.00 22.54 74 GLY A CA 1
ATOM 496 C C . GLY A 1 62 ? 27.508 -16.531 -21.781 1.00 22.00 74 GLY A C 1
ATOM 497 O O . GLY A 1 62 ? 27.089 -15.380 -21.934 1.00 20.83 74 GLY A O 1
ATOM 498 N N . GLY A 1 63 ? 26.718 -17.521 -21.387 1.00 21.49 75 GLY A N 1
ATOM 499 C CA . GLY A 1 63 ? 25.300 -17.240 -21.167 1.00 20.54 75 GLY A CA 1
ATOM 500 C C . GLY A 1 63 ? 25.134 -16.534 -19.862 1.00 19.38 75 GLY A C 1
ATOM 501 O O . GLY A 1 63 ? 26.012 -16.591 -18.952 1.00 24.04 75 GLY A O 1
ATOM 502 N N . ASN A 1 64 ? 23.986 -15.932 -19.706 1.00 19.85 76 ASN A N 1
ATOM 503 C CA . ASN A 1 64 ? 23.664 -15.238 -18.458 1.00 20.55 76 ASN A CA 1
ATOM 504 C C . ASN A 1 64 ? 22.346 -15.594 -17.844 1.00 20.86 76 ASN A C 1
ATOM 505 O O . ASN A 1 64 ? 21.905 -14.914 -16.924 1.00 20.66 76 ASN A O 1
ATOM 510 N N . SER A 1 65 ? 21.702 -16.621 -18.379 1.00 19.76 77 SER A N 1
ATOM 511 C CA . SER A 1 65 ? 20.371 -16.946 -17.959 1.00 20.55 77 SER A CA 1
ATOM 512 C C . SER A 1 65 ? 20.004 -18.335 -18.357 1.00 20.54 77 SER A C 1
ATOM 513 O O . SER A 1 65 ? 20.643 -18.979 -19.200 1.00 18.90 77 SER A O 1
ATOM 516 N N . LEU A 1 66 ? 18.886 -18.784 -17.778 1.00 19.59 78 LEU A N 1
ATOM 517 C CA . LEU A 1 66 ? 18.343 -20.085 -18.051 1.00 19.37 78 LEU A CA 1
ATOM 518 C C . LEU A 1 66 ? 16.857 -20.136 -17.751 1.00 20.09 78 LEU A C 1
ATOM 519 O O . LEU A 1 66 ? 16.369 -19.403 -16.908 1.00 20.88 78 LEU A O 1
ATOM 524 N N . ARG A 1 67 ? 16.169 -21.054 -18.401 1.00 18.69 79 ARG A N 1
ATOM 525 C CA . ARG A 1 67 ? 14.755 -21.321 -18.157 1.00 21.65 79 ARG A CA 1
ATOM 526 C C . ARG A 1 67 ? 14.588 -22.761 -17.727 1.00 21.99 79 ARG A C 1
ATOM 527 O O . ARG A 1 67 ? 15.077 -23.668 -18.379 1.00 19.45 79 ARG A O 1
ATOM 535 N N . ILE A 1 68 ? 13.896 -22.972 -16.631 1.00 19.24 80 ILE A N 1
ATOM 536 C CA . ILE A 1 68 ? 13.763 -24.294 -16.038 1.00 19.98 80 ILE A CA 1
ATOM 537 C C . ILE A 1 68 ? 12.321 -24.534 -15.589 1.00 21.62 80 ILE A C 1
ATOM 538 O O . ILE A 1 68 ? 11.589 -23.616 -15.136 1.00 20.86 80 ILE A O 1
ATOM 543 N N . TRP A 1 69 ? 11.894 -25.772 -15.691 1.00 17.83 81 TRP A N 1
ATOM 544 C CA . TRP A 1 69 ? 10.491 -26.129 -15.464 1.00 19.60 81 TRP A CA 1
ATOM 545 C C . TRP A 1 69 ? 10.336 -26.913 -14.181 1.00 20.74 81 TRP A C 1
ATOM 546 O O . TRP A 1 69 ? 11.211 -27.740 -13.844 1.00 20.54 81 TRP A O 1
ATOM 557 N N . VAL A 1 70 ? 9.185 -26.744 -13.544 1.00 19.92 82 VAL A N 1
ATOM 558 C CA . VAL A 1 70 ? 8.971 -27.353 -12.209 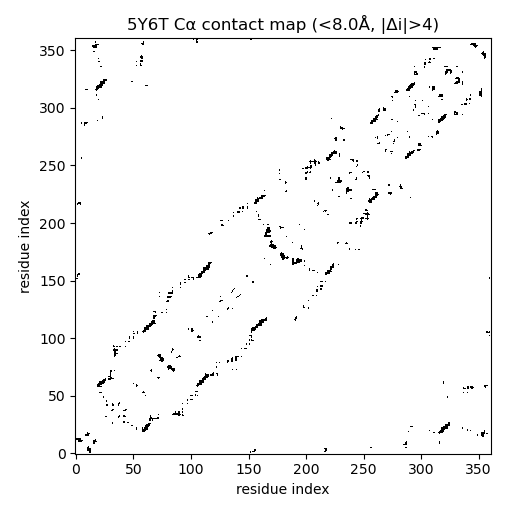1.00 20.60 82 VAL A CA 1
ATOM 559 C C . VAL A 1 70 ? 7.825 -28.342 -12.223 1.00 20.25 82 VAL A C 1
ATOM 560 O O . VAL A 1 70 ? 8.106 -29.551 -12.316 1.00 21.52 82 VAL A O 1
ATOM 564 N N . HIS A 1 71 ? 6.568 -27.951 -12.136 1.00 18.10 83 HIS A N 1
ATOM 565 C CA . HIS A 1 71 ? 5.519 -28.958 -11.977 1.00 17.43 83 HIS A CA 1
ATOM 566 C C . HIS A 1 71 ? 5.218 -29.750 -13.259 1.00 19.36 83 HIS A C 1
ATOM 567 O O . HIS A 1 71 ? 4.728 -30.918 -13.184 1.00 19.24 83 HIS A O 1
ATOM 574 N N . CYS A 1 72 ? 5.389 -29.085 -14.395 1.00 19.51 84 CYS A N 1
ATOM 575 C CA . CYS A 1 72 ? 5.204 -29.723 -15.721 1.00 20.13 84 CYS A CA 1
ATOM 576 C C . CYS A 1 72 ? 3.751 -30.150 -15.881 1.00 20.67 84 CYS A C 1
ATOM 577 O O . CYS A 1 72 ? 2.838 -29.298 -15.865 1.00 20.50 84 CYS A O 1
ATOM 580 N N . ASP A 1 73 ? 3.458 -31.430 -15.902 1.00 19.63 85 ASP A N 1
ATOM 581 C CA . ASP A 1 73 ? 2.081 -31.889 -16.071 1.00 19.15 85 ASP A CA 1
ATOM 582 C C . ASP A 1 73 ? 1.376 -32.198 -14.742 1.00 19.88 85 ASP A C 1
ATOM 583 O O . ASP A 1 73 ? 0.298 -32.674 -14.726 1.00 19.89 85 ASP A O 1
ATOM 588 N N . GLY A 1 74 ? 1.984 -31.826 -13.613 1.00 19.26 86 GLY A N 1
ATOM 589 C CA . GLY A 1 74 ? 1.408 -32.056 -12.272 1.00 18.26 86 GLY A CA 1
ATOM 590 C C . GLY A 1 74 ? 1.467 -33.491 -11.756 1.00 19.13 86 GLY A C 1
ATOM 591 O O . GLY A 1 74 ? 0.777 -33.827 -10.820 1.00 20.93 86 GLY A O 1
ATOM 592 N N . GLY A 1 75 ? 2.263 -34.331 -12.427 1.00 23.20 87 GLY A N 1
ATOM 593 C CA . GLY A 1 75 ? 2.349 -35.739 -12.089 1.00 24.20 87 GLY A CA 1
ATOM 594 C C . GLY A 1 75 ? 3.088 -36.054 -10.820 1.00 22.26 87 GLY A C 1
ATOM 595 O O . GLY A 1 75 ? 2.813 -37.082 -10.218 1.00 24.90 87 GLY A O 1
ATOM 596 N N . TYR A 1 76 ? 3.976 -35.163 -10.367 1.00 20.31 88 TYR A N 1
ATOM 597 C CA . TYR A 1 76 ? 4.728 -35.379 -9.155 1.00 21.20 88 TYR A CA 1
ATOM 598 C C . TYR A 1 76 ? 4.582 -34.301 -8.096 1.00 21.46 88 TYR A C 1
ATOM 599 O O . TYR A 1 76 ? 4.507 -34.620 -6.937 1.00 22.18 88 TYR A O 1
ATOM 608 N N . THR A 1 77 ? 4.578 -33.045 -8.525 1.00 20.69 89 THR A N 1
ATOM 609 C CA . THR A 1 77 ? 4.268 -31.889 -7.730 1.00 19.09 89 THR A CA 1
ATOM 610 C C . THR A 1 77 ? 3.249 -31.067 -8.509 1.00 19.54 89 THR A C 1
ATOM 611 O O . THR A 1 77 ? 3.171 -31.173 -9.751 1.00 19.78 89 THR A O 1
ATOM 615 N N . PRO A 1 78 ? 2.497 -30.205 -7.834 1.00 20.53 90 PRO A N 1
ATOM 616 C CA . PRO A 1 78 ? 2.400 -30.051 -6.385 1.00 21.66 90 PRO A CA 1
ATOM 617 C C . PRO A 1 78 ? 1.662 -31.194 -5.635 1.00 21.32 90 PRO A C 1
ATOM 618 O O . PRO A 1 78 ? 1.336 -32.241 -6.224 1.00 21.32 90 PRO A O 1
ATOM 622 N N . GLU A 1 79 ? 1.506 -31.033 -4.345 1.00 20.84 91 GLU A N 1
ATOM 623 C CA . GLU A 1 79 ? 0.932 -32.067 -3.538 1.00 20.81 91 GLU A CA 1
ATOM 624 C C . GLU A 1 79 ? -0.550 -31.853 -3.369 1.00 21.73 91 GLU A C 1
ATOM 625 O O . GLU A 1 79 ? -0.976 -30.867 -2.781 1.00 21.10 91 GLU A O 1
ATOM 631 N N . PHE A 1 80 ? -1.310 -32.801 -3.915 1.00 21.20 92 PHE A N 1
ATOM 632 C CA . PHE A 1 80 ? -2.770 -32.762 -3.912 1.00 21.46 92 PHE A CA 1
ATOM 633 C C . PHE A 1 80 ? -3.302 -33.673 -2.826 1.00 25.27 92 PHE A C 1
ATOM 634 O O . PHE A 1 80 ? -2.802 -34.784 -2.674 1.00 23.94 92 PHE A O 1
ATOM 642 N N . ASP A 1 81 ? -4.353 -33.238 -2.143 1.00 22.20 93 ASP A N 1
ATOM 643 C CA . ASP A 1 81 ? -4.993 -34.133 -1.199 1.00 24.01 93 ASP A CA 1
ATOM 644 C C . ASP A 1 81 ? -5.983 -35.065 -1.940 1.00 25.16 93 ASP A C 1
ATOM 645 O O . ASP A 1 81 ? -6.111 -35.021 -3.190 1.00 23.48 93 ASP A O 1
ATOM 650 N N . GLY A 1 82 ? -6.712 -35.903 -1.185 1.00 22.58 94 GLY A N 1
ATOM 651 C CA . GLY A 1 82 ? -7.631 -36.844 -1.785 1.00 24.86 94 GLY A CA 1
ATOM 652 C C . GLY A 1 82 ? -8.838 -36.304 -2.563 1.00 23.41 94 GLY A C 1
ATOM 653 O O . GLY A 1 82 ? -9.504 -37.031 -3.278 1.00 23.70 94 GLY A O 1
ATOM 654 N N . ASN A 1 83 ? -9.146 -35.028 -2.360 1.00 22.24 95 ASN A N 1
ATOM 655 C CA . ASN A 1 83 ? -10.171 -34.344 -3.071 1.00 22.40 95 ASN A CA 1
ATOM 656 C C . ASN A 1 83 ? -9.665 -33.379 -4.155 1.00 22.85 95 ASN A C 1
ATOM 657 O O . ASN A 1 83 ? -10.459 -32.733 -4.793 1.00 23.85 95 ASN A O 1
ATOM 662 N N . GLY A 1 84 ? -8.356 -33.296 -4.340 1.00 21.66 96 GLY A N 1
ATOM 663 C CA . GLY A 1 84 ? -7.738 -32.467 -5.389 1.00 22.42 96 GLY A CA 1
ATOM 664 C C . GLY A 1 84 ? -7.364 -31.082 -4.916 1.00 22.99 96 GLY A C 1
ATOM 665 O O . GLY A 1 84 ? -6.941 -30.288 -5.745 1.00 21.86 96 GLY A O 1
ATOM 666 N N . TYR A 1 85 ? -7.547 -30.776 -3.626 1.00 21.38 97 TYR A N 1
ATOM 667 C CA . TYR A 1 85 ? -7.084 -29.472 -3.080 1.00 21.91 97 TYR A CA 1
ATOM 668 C C . TYR A 1 85 ? -5.580 -29.555 -2.889 1.00 20.23 97 TYR A C 1
ATOM 669 O O . TYR A 1 85 ? -5.004 -30.596 -2.506 1.00 23.58 97 TYR A O 1
ATOM 678 N N . VAL A 1 86 ? -4.893 -28.454 -3.120 1.00 21.61 98 VAL A N 1
ATOM 679 C CA . VAL A 1 86 ? -3.434 -28.486 -2.937 1.00 20.16 98 VAL A CA 1
ATOM 680 C C . VAL A 1 86 ? -3.059 -28.202 -1.455 1.00 24.61 98 VAL A C 1
ATOM 681 O O . VAL A 1 86 ? -3.591 -27.290 -0.840 1.00 22.32 98 VAL A O 1
ATOM 685 N N . VAL A 1 87 ? -2.133 -28.986 -0.924 1.00 21.26 99 VAL A N 1
ATOM 686 C CA . VAL A 1 87 ? -1.699 -28.879 0.462 1.00 23.95 99 VAL A CA 1
ATOM 687 C C . VAL A 1 87 ? -0.286 -28.375 0.605 1.00 23.33 99 VAL A C 1
ATOM 688 O O . VAL A 1 87 ? 0.104 -27.970 1.704 1.00 22.79 99 VAL A O 1
ATOM 692 N N . GLY A 1 88 ? 0.430 -28.263 -0.506 1.00 22.64 100 GLY A N 1
ATOM 693 C CA . GLY A 1 88 ? 1.796 -27.760 -0.460 1.00 21.74 100 GLY A CA 1
ATOM 694 C C . GLY A 1 88 ? 2.459 -27.909 -1.783 1.00 22.60 100 GLY A C 1
ATOM 695 O O . GLY A 1 88 ? 1.853 -28.423 -2.730 1.00 21.69 100 GLY A O 1
ATOM 696 N N . THR A 1 89 ? 3.690 -27.406 -1.874 1.00 22.78 101 THR A N 1
ATOM 697 C CA . THR A 1 89 ? 4.446 -27.506 -3.131 1.00 20.96 101 THR A CA 1
ATOM 698 C C . THR A 1 89 ? 4.790 -28.943 -3.475 1.00 19.79 101 THR A C 1
ATOM 699 O O . THR A 1 89 ? 5.053 -29.270 -4.634 1.00 19.92 101 THR A O 1
ATOM 703 N N . ASP A 1 90 ? 5.002 -29.740 -2.427 1.00 19.57 102 ASP A N 1
ATOM 704 C CA . ASP A 1 90 ? 5.443 -31.120 -2.578 1.00 19.15 102 ASP A CA 1
ATOM 705 C C . ASP A 1 90 ? 5.247 -31.832 -1.258 1.00 23.52 102 ASP A C 1
ATOM 706 O O . ASP A 1 90 ? 5.098 -31.160 -0.232 1.00 24.05 102 ASP A O 1
ATOM 711 N N . ALA A 1 91 ? 5.222 -33.167 -1.295 1.00 23.69 103 ALA A N 1
ATOM 712 C CA . ALA A 1 91 ? 4.970 -33.960 -0.056 1.00 26.86 103 ALA A CA 1
ATOM 713 C C . ALA A 1 91 ? 5.938 -33.714 1.064 1.00 26.62 103 ALA A C 1
ATOM 714 O O . ALA A 1 91 ? 5.551 -33.834 2.209 1.00 27.72 103 ALA A O 1
ATOM 716 N N . GLN A 1 92 ? 7.207 -33.415 0.764 1.00 27.81 104 GLN A N 1
ATOM 717 C CA . GLN A 1 92 ? 8.212 -33.284 1.762 1.00 29.12 104 GLN A CA 1
ATOM 718 C C . GLN A 1 92 ? 8.548 -31.828 2.086 1.00 27.68 104 GLN A C 1
ATOM 719 O O . GLN A 1 92 ? 9.484 -31.561 2.850 1.00 27.71 104 GLN A O 1
ATOM 725 N N . ASN A 1 93 ? 7.827 -30.901 1.453 1.00 26.80 105 ASN A N 1
ATOM 726 C CA . ASN A 1 93 ? 8.062 -29.466 1.553 1.00 26.13 105 ASN A CA 1
ATOM 727 C C . ASN A 1 93 ? 9.555 -29.140 1.314 1.00 24.97 105 ASN A C 1
ATOM 728 O O . ASN A 1 93 ? 10.136 -28.240 1.959 1.00 25.23 105 ASN A O 1
ATOM 733 N N . THR A 1 94 ? 10.156 -29.785 0.310 1.00 22.04 106 THR A N 1
ATOM 734 C CA . THR A 1 94 ? 11.529 -29.355 -0.084 1.00 21.38 106 THR A CA 1
ATOM 735 C C . THR A 1 94 ? 11.646 -28.394 -1.279 1.00 21.45 106 THR A C 1
ATOM 736 O O . THR A 1 94 ? 12.723 -27.838 -1.516 1.00 21.16 106 THR A O 1
ATOM 740 N N . MET A 1 95 ? 10.568 -28.206 -2.004 1.00 20.29 107 MET A N 1
ATOM 741 C CA . MET A 1 95 ? 10.672 -27.443 -3.238 1.00 21.17 107 MET A CA 1
ATOM 742 C C . MET A 1 95 ? 11.315 -26.096 -3.025 1.00 21.59 107 MET A C 1
ATOM 743 O O . MET A 1 95 ? 12.161 -25.660 -3.774 1.00 21.29 107 MET A O 1
ATOM 748 N N . THR A 1 96 ? 10.804 -25.338 -2.073 1.00 20.25 108 THR A N 1
ATOM 749 C CA . THR A 1 96 ? 11.360 -24.004 -1.863 1.00 20.14 108 THR A CA 1
ATOM 750 C C . THR A 1 96 ? 12.841 -23.974 -1.543 1.00 23.69 108 THR A C 1
ATOM 751 O O . THR A 1 96 ? 13.586 -23.213 -2.157 1.00 23.22 108 THR A O 1
ATOM 755 N N . SER A 1 97 ? 13.272 -24.822 -0.607 1.00 21.10 109 SER A N 1
ATOM 756 C CA . SER A 1 97 ? 14.668 -24.933 -0.283 1.00 22.20 109 SER A CA 1
ATOM 757 C C . SER A 1 97 ? 15.494 -25.460 -1.449 1.00 20.83 109 SER A C 1
ATOM 758 O O . SER A 1 97 ? 16.646 -25.072 -1.637 1.00 21.59 109 SER A O 1
ATOM 761 N N . ASP A 1 98 ? 14.921 -26.363 -2.246 1.00 20.70 110 ASP A N 1
ATOM 762 C CA . ASP A 1 98 ? 15.617 -26.890 -3.402 1.00 19.98 110 ASP A CA 1
ATOM 763 C C . ASP A 1 98 ? 15.880 -25.753 -4.397 1.00 19.61 110 ASP A C 1
ATOM 764 O O . ASP A 1 98 ? 16.977 -25.569 -4.872 1.00 19.89 110 ASP A O 1
ATOM 769 N N . LEU A 1 99 ? 14.821 -25.006 -4.741 1.00 19.39 111 LEU A N 1
ATOM 770 C CA . LEU A 1 99 ? 15.001 -23.876 -5.633 1.00 19.59 111 LEU A CA 1
ATOM 771 C C . LEU A 1 99 ? 15.962 -22.803 -5.059 1.00 20.20 111 LEU A C 1
ATOM 772 O O . LEU A 1 99 ? 16.683 -22.148 -5.801 1.00 20.77 111 LEU A O 1
ATOM 777 N N . ALA A 1 100 ? 15.880 -22.590 -3.742 1.00 19.99 112 ALA A N 1
ATOM 778 C CA . ALA A 1 100 ? 16.792 -21.707 -3.021 1.00 21.28 112 ALA A CA 1
ATOM 779 C C . ALA A 1 100 ? 18.229 -22.075 -3.290 1.00 21.90 112 ALA A C 1
ATOM 780 O O . ALA A 1 100 ? 18.998 -21.205 -3.560 1.00 21.20 112 ALA A O 1
ATOM 782 N N . GLN A 1 101 ? 18.574 -23.342 -3.132 1.00 23.45 113 GLN A N 1
ATOM 783 C CA . GLN A 1 101 ? 19.941 -23.837 -3.357 1.00 23.91 113 GLN A CA 1
ATOM 784 C C . GLN A 1 101 ? 20.347 -23.535 -4.815 1.00 23.10 113 GLN A C 1
ATOM 785 O O . GLN A 1 101 ? 21.432 -23.004 -5.095 1.00 21.73 113 GLN A O 1
ATOM 791 N N . PHE A 1 102 ? 19.417 -23.800 -5.723 1.00 21.20 114 PHE A N 1
ATOM 792 C CA . PHE A 1 102 ? 19.680 -23.624 -7.174 1.00 20.77 114 PHE A CA 1
ATOM 793 C C . PHE A 1 102 ? 19.943 -22.127 -7.470 1.00 20.31 114 PHE A C 1
ATOM 794 O O . PHE A 1 102 ? 20.933 -21.760 -8.089 1.00 20.45 114 PHE A O 1
ATOM 802 N N . LEU A 1 103 ? 19.118 -21.276 -6.879 1.00 20.19 115 LEU A N 1
ATOM 803 C CA . LEU A 1 103 ? 19.232 -19.854 -7.036 1.00 21.17 115 LEU A CA 1
ATOM 804 C C . LEU A 1 103 ? 20.454 -19.272 -6.376 1.00 20.72 115 LEU A C 1
ATOM 805 O O . LEU A 1 103 ? 21.049 -18.319 -6.907 1.00 21.33 115 LEU A O 1
ATOM 810 N N . ASP A 1 104 ? 20.874 -19.860 -5.254 1.00 22.29 116 ASP A N 1
ATOM 811 C CA . ASP A 1 104 ? 22.138 -19.413 -4.663 1.00 22.63 116 ASP A CA 1
ATOM 812 C C . ASP A 1 104 ? 23.339 -19.717 -5.573 1.00 20.90 116 ASP A C 1
ATOM 813 O O . ASP A 1 104 ? 24.275 -18.916 -5.628 1.00 20.75 116 ASP A O 1
ATOM 818 N N . VAL A 1 105 ? 23.334 -20.906 -6.201 1.00 23.16 117 VAL A N 1
ATOM 819 C CA . VAL A 1 105 ? 24.380 -21.251 -7.184 1.00 22.32 117 VAL A CA 1
ATOM 820 C C . VAL A 1 105 ? 24.326 -20.310 -8.396 1.00 24.31 117 VAL A C 1
ATOM 821 O O . VAL A 1 105 ? 25.344 -19.812 -8.878 1.00 21.69 117 VAL A O 1
ATOM 825 N N . ALA A 1 106 ? 23.100 -20.008 -8.846 1.00 21.09 118 ALA A N 1
ATOM 826 C CA . ALA A 1 106 ? 22.956 -19.095 -9.989 1.00 20.95 118 ALA A CA 1
ATOM 827 C C . ALA A 1 106 ? 23.532 -17.737 -9.625 1.00 18.93 118 ALA A C 1
ATOM 828 O O . ALA A 1 106 ? 24.233 -17.125 -10.462 1.00 22.62 118 ALA A O 1
ATOM 830 N N . TYR A 1 107 ? 23.275 -17.253 -8.407 1.00 19.22 119 TYR A N 1
ATOM 831 C CA . TYR A 1 107 ? 23.813 -15.947 -8.019 1.00 21.64 119 TYR A CA 1
ATOM 832 C C . TYR A 1 107 ? 25.336 -15.934 -8.007 1.00 20.74 119 TYR A C 1
ATOM 833 O O . TYR A 1 107 ? 25.976 -15.015 -8.516 1.00 23.49 119 TYR A O 1
ATOM 842 N N . ALA A 1 108 ? 25.906 -17.001 -7.482 1.00 21.99 120 ALA A N 1
ATOM 843 C CA . ALA A 1 108 ? 27.364 -17.157 -7.402 1.00 22.11 120 ALA A CA 1
ATOM 844 C C . ALA A 1 108 ? 28.003 -17.176 -8.796 1.00 26.27 120 ALA A C 1
ATOM 845 O O . ALA A 1 108 ? 29.160 -16.808 -8.977 1.00 26.10 120 ALA A O 1
ATOM 847 N N . ASN A 1 109 ? 27.224 -17.569 -9.796 1.00 23.95 121 ASN A N 1
ATOM 848 C CA . ASN A 1 109 ? 27.678 -17.587 -11.190 1.00 22.34 121 ASN A CA 1
ATOM 849 C C . ASN A 1 109 ? 27.160 -16.521 -12.117 1.00 22.72 121 ASN A C 1
ATOM 850 O O . ASN A 1 109 ? 27.351 -16.560 -13.313 1.00 22.87 121 ASN A O 1
ATOM 855 N N . ASN A 1 110 ? 26.476 -15.534 -11.555 1.00 20.49 122 ASN A N 1
ATOM 856 C CA . ASN A 1 110 ? 25.903 -14.438 -12.310 1.00 21.79 122 ASN A CA 1
ATOM 857 C C . ASN A 1 110 ? 24.934 -14.853 -13.439 1.00 23.18 122 ASN A C 1
ATOM 858 O O . ASN A 1 110 ? 25.031 -14.367 -14.575 1.00 25.14 122 ASN A O 1
ATOM 863 N N . VAL A 1 111 ? 24.117 -15.838 -13.120 1.00 21.14 123 VAL A N 1
ATOM 864 C CA . VAL A 1 111 ? 23.093 -16.359 -14.038 1.00 23.36 123 VAL A CA 1
ATOM 865 C C . VAL A 1 111 ? 21.696 -16.108 -13.452 1.00 22.95 123 VAL A C 1
ATOM 866 O O . VAL A 1 111 ? 21.437 -16.399 -12.283 1.00 20.04 123 VAL A O 1
ATOM 870 N N . LEU A 1 112 ? 20.842 -15.495 -14.279 1.00 21.98 124 LEU A N 1
ATOM 871 C CA . LEU A 1 112 ? 19.455 -15.235 -13.974 1.00 21.14 124 LEU A CA 1
ATOM 872 C C . LEU A 1 112 ? 18.581 -16.440 -14.334 1.00 20.97 124 LEU A C 1
ATOM 873 O O . LEU A 1 112 ? 18.646 -16.981 -15.441 1.00 23.02 124 LEU A O 1
ATOM 878 N N . VAL A 1 113 ? 17.710 -16.810 -13.420 1.00 20.37 125 VAL A N 1
ATOM 879 C CA . VAL A 1 113 ? 16.868 -18.005 -13.521 1.00 20.50 125 VAL A CA 1
ATOM 880 C C . VAL A 1 113 ? 15.415 -17.616 -13.759 1.00 20.38 125 VAL A C 1
ATOM 881 O O . VAL A 1 113 ? 14.863 -16.788 -13.036 1.00 20.71 125 VAL A O 1
ATOM 885 N N . PHE A 1 114 ? 14.805 -18.259 -14.746 1.00 19.75 126 PHE A N 1
ATOM 886 C CA . PHE A 1 114 ? 13.394 -18.106 -15.054 1.00 19.65 126 PHE A CA 1
ATOM 887 C C . PHE A 1 114 ? 12.706 -19.422 -14.806 1.00 19.88 126 PHE A C 1
ATOM 888 O O . PHE A 1 114 ? 13.074 -20.438 -15.400 1.00 20.93 126 PHE A O 1
ATOM 896 N N . ILE A 1 115 ? 11.705 -19.381 -13.964 1.00 20.80 127 ILE A N 1
ATOM 897 C CA . ILE A 1 115 ? 11.047 -20.596 -13.392 1.00 19.00 127 ILE A CA 1
ATOM 898 C C . ILE A 1 115 ? 9.651 -20.757 -13.945 1.00 20.62 127 ILE A C 1
ATOM 899 O O . ILE A 1 115 ? 8.817 -19.892 -13.748 1.00 19.66 127 ILE A O 1
ATOM 904 N N . VAL A 1 116 ? 9.437 -21.888 -14.615 1.00 19.86 128 VAL A N 1
ATOM 905 C CA . VAL A 1 116 ? 8.185 -22.222 -15.246 1.00 19.97 128 VAL A CA 1
ATOM 906 C C . VAL A 1 116 ? 7.380 -23.197 -14.404 1.00 19.73 128 VAL A C 1
ATOM 907 O O . VAL A 1 116 ? 7.790 -24.324 -14.226 1.00 19.71 128 VAL A O 1
ATOM 911 N N . LEU A 1 117 ? 6.184 -22.806 -13.985 1.00 19.53 129 LEU A N 1
ATOM 912 C CA . LEU A 1 117 ? 5.369 -23.678 -13.124 1.00 19.08 129 LEU A CA 1
ATOM 913 C C . LEU A 1 1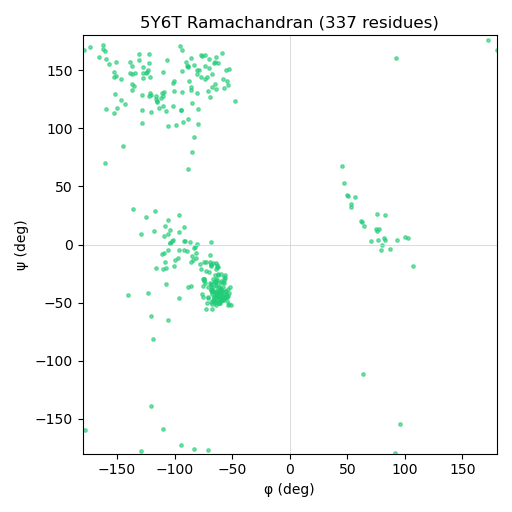17 ? 4.754 -24.886 -13.825 1.00 19.51 129 LEU A C 1
ATOM 914 O O . LEU A 1 117 ? 5.026 -26.029 -13.424 1.00 21.72 129 LEU A O 1
ATOM 919 N N . TRP A 1 118 ? 4.007 -24.617 -14.889 1.00 19.37 130 TRP A N 1
ATOM 920 C CA . TRP A 1 118 ? 3.190 -25.607 -15.496 1.00 18.14 130 TRP A CA 1
ATOM 921 C C . TRP A 1 118 ? 3.555 -25.804 -16.958 1.00 20.82 130 TRP A C 1
ATOM 922 O O . TRP A 1 118 ? 4.072 -24.887 -17.589 1.00 19.99 130 TRP A O 1
ATOM 933 N N . ASN A 1 119 ? 3.227 -26.996 -17.489 1.00 19.48 131 ASN A N 1
ATOM 934 C CA . ASN A 1 119 ? 3.366 -27.271 -18.934 1.00 19.87 131 ASN A CA 1
ATOM 935 C C . ASN A 1 119 ? 2.073 -27.444 -19.662 1.00 19.46 131 ASN A C 1
ATOM 936 O O . ASN A 1 119 ? 1.173 -28.163 -19.226 1.00 20.21 131 ASN A O 1
ATOM 941 N N . GLY A 1 120 ? 1.945 -26.653 -20.709 1.00 19.91 132 GLY A N 1
ATOM 942 C CA . GLY A 1 120 ? 0.882 -26.659 -21.656 1.00 17.20 132 GLY A CA 1
ATOM 943 C C . GLY A 1 120 ? 1.119 -27.441 -22.943 1.00 17.60 132 GLY A C 1
ATOM 944 O O . GLY A 1 120 ? 0.243 -27.503 -23.785 1.00 18.80 132 GLY A O 1
ATOM 945 N N . ALA A 1 121 ? 2.324 -27.970 -23.107 1.00 18.44 133 ALA A N 1
ATOM 946 C CA . ALA A 1 121 ? 2.742 -28.678 -24.313 1.00 18.91 133 ALA A CA 1
ATOM 947 C C . ALA A 1 121 ? 2.493 -30.194 -24.223 1.00 22.36 133 ALA A C 1
ATOM 948 O O . ALA A 1 121 ? 2.726 -30.940 -25.199 1.00 19.98 133 ALA A O 1
ATOM 950 N N . THR A 1 122 ? 2.035 -30.652 -23.050 1.00 21.85 134 THR A N 1
ATOM 951 C CA . THR A 1 122 ? 1.602 -32.036 -22.902 1.00 20.91 134 THR A CA 1
ATOM 952 C C . THR A 1 122 ? 0.251 -32.052 -22.226 1.00 20.70 134 THR A C 1
ATOM 953 O O . THR A 1 122 ? -0.179 -31.085 -21.620 1.00 20.29 134 THR A O 1
ATOM 957 N N . THR A 1 123 ? -0.428 -33.165 -22.303 1.00 20.41 135 THR A N 1
ATOM 958 C CA . THR A 1 123 ? -1.735 -33.252 -21.770 1.00 20.45 135 THR A CA 1
ATOM 959 C C . THR A 1 123 ? -1.628 -33.231 -20.216 1.00 21.05 135 THR A C 1
ATOM 960 O O . THR A 1 123 ? -0.882 -34.029 -19.616 1.00 19.88 135 THR A O 1
ATOM 964 N N . PRO A 1 124 ? -2.438 -32.403 -19.577 1.00 20.10 136 PRO A N 1
ATOM 965 C CA . PRO A 1 124 ? -2.385 -32.383 -18.125 1.00 19.00 136 PRO A CA 1
ATOM 966 C C . PRO A 1 124 ? -2.868 -33.638 -17.421 1.00 19.83 136 PRO A C 1
ATOM 967 O O . PRO A 1 124 ? -3.814 -34.285 -17.919 1.00 18.76 136 PRO A O 1
ATOM 971 N N . THR A 1 125 ? -2.262 -33.949 -16.282 1.00 20.10 137 THR A N 1
ATOM 972 C CA . THR A 1 125 ? -2.881 -34.856 -15.332 1.00 19.74 137 THR A CA 1
ATOM 973 C C . THR A 1 125 ? -4.213 -34.280 -14.819 1.00 18.41 137 THR A C 1
ATOM 974 O O . THR A 1 125 ? -4.438 -33.080 -14.880 1.00 19.74 137 THR A O 1
ATOM 978 N N . SER A 1 126 ? -5.121 -35.125 -14.343 1.00 19.01 138 SER A N 1
ATOM 979 C CA . SER A 1 126 ? -6.487 -34.709 -14.011 1.00 18.71 138 SER A CA 1
ATOM 980 C C . SER A 1 126 ? -6.480 -33.697 -12.859 1.00 18.17 138 SER A C 1
ATOM 981 O O . SER A 1 126 ? -7.325 -32.744 -12.808 1.00 19.07 138 SER A O 1
ATOM 984 N N . ARG A 1 127 ? -5.529 -33.806 -11.933 1.00 19.60 139 ARG A N 1
ATOM 985 C CA . ARG A 1 127 ? -5.502 -32.850 -10.810 1.00 19.98 139 ARG A CA 1
ATOM 986 C C . ARG A 1 127 ? -5.090 -31.482 -11.258 1.00 20.75 139 ARG A C 1
ATOM 987 O O . ARG A 1 127 ? -5.648 -30.465 -10.779 1.00 19.64 139 ARG A O 1
ATOM 995 N N . TYR A 1 128 ? -4.173 -31.424 -12.203 1.00 19.27 140 TYR A N 1
ATOM 996 C CA . TYR A 1 128 ? -3.745 -30.143 -12.769 1.00 20.28 140 TYR A CA 1
ATOM 997 C C . TYR A 1 128 ? -4.868 -29.545 -13.637 1.00 21.42 140 TYR A C 1
ATOM 998 O O . TYR A 1 128 ? -5.260 -28.372 -13.498 1.00 20.64 140 TYR A O 1
ATOM 1007 N N . ARG A 1 129 ? -5.459 -30.351 -14.482 1.00 19.50 141 ARG A N 1
ATOM 1008 C CA . ARG A 1 129 ? -6.571 -29.868 -15.297 1.00 19.28 141 ARG A CA 1
ATOM 1009 C C . ARG A 1 129 ? -7.674 -29.307 -14.424 1.00 20.55 141 ARG A C 1
ATOM 1010 O O . ARG A 1 129 ? -8.254 -28.247 -14.727 1.00 19.77 141 ARG A O 1
ATOM 1018 N N . ASP A 1 130 ? -7.929 -29.987 -13.320 1.00 20.87 142 ASP A N 1
ATOM 1019 C CA . ASP A 1 130 ? -8.993 -29.513 -12.441 1.00 21.73 142 ASP A CA 1
ATOM 1020 C C . ASP A 1 130 ? -8.671 -28.133 -11.821 1.00 22.47 142 ASP A C 1
ATOM 1021 O O . ASP A 1 130 ? -9.636 -27.393 -11.573 1.00 24.30 142 ASP A O 1
ATOM 1026 N N . LEU A 1 131 ? -7.387 -27.769 -11.665 1.00 18.70 143 LEU A N 1
ATOM 1027 C CA . LEU A 1 131 ? -7.040 -26.393 -11.228 1.00 19.56 143 LEU A CA 1
ATOM 1028 C C . LEU A 1 131 ? -7.452 -25.342 -12.245 1.00 22.30 143 LEU A C 1
ATOM 1029 O O . LEU A 1 131 ? -7.711 -24.194 -11.877 1.00 21.65 143 LEU A O 1
ATOM 1034 N N . ILE A 1 132 ? -7.456 -25.722 -13.511 1.00 20.01 144 ILE A N 1
ATOM 1035 C CA . ILE A 1 132 ? -7.845 -24.804 -14.588 1.00 21.17 144 ILE A CA 1
ATOM 1036 C C . ILE A 1 132 ? -9.319 -24.576 -14.621 1.00 22.37 144 ILE A C 1
ATOM 1037 O O . ILE A 1 132 ? -9.809 -23.536 -15.093 1.00 25.47 144 ILE A O 1
ATOM 1042 N N . TYR A 1 133 ? -10.079 -25.559 -14.190 1.00 20.97 145 TYR A N 1
ATOM 1043 C CA . TYR A 1 133 ? -11.525 -25.516 -14.202 1.00 22.06 145 TYR A CA 1
ATOM 1044 C C . TYR A 1 133 ? -12.209 -25.184 -12.878 1.00 27.30 145 TYR A C 1
ATOM 1045 O O . TYR A 1 133 ? -13.393 -24.883 -12.857 1.00 32.67 145 TYR A O 1
ATOM 1054 N N . ASP A 1 134 ? -11.532 -25.311 -11.754 1.00 24.90 146 ASP A N 1
ATOM 1055 C CA . ASP A 1 134 ? -12.225 -25.142 -10.469 1.00 25.91 146 ASP A CA 1
ATOM 1056 C C . ASP A 1 134 ? -11.426 -24.114 -9.639 1.00 23.00 146 ASP A C 1
ATOM 1057 O O . ASP A 1 134 ? -10.339 -24.388 -9.082 1.00 22.12 146 ASP A O 1
ATOM 1062 N N . ASP A 1 135 ? -11.956 -22.901 -9.561 1.00 22.05 147 ASP A N 1
ATOM 1063 C CA . ASP A 1 135 ? -11.294 -21.831 -8.853 1.00 23.85 147 ASP A CA 1
ATOM 1064 C C . ASP A 1 135 ? -11.049 -22.113 -7.385 1.00 22.10 147 ASP A C 1
ATOM 1065 O O . ASP A 1 135 ? -10.133 -21.562 -6.798 1.00 23.32 147 ASP A O 1
ATOM 1070 N N . SER A 1 136 ? -11.932 -22.892 -6.767 1.00 21.20 148 SER A N 1
ATOM 1071 C CA . SER A 1 136 ? -11.721 -23.251 -5.341 1.00 24.07 148 SER A CA 1
ATOM 1072 C C . SER A 1 136 ? -10.437 -24.061 -5.171 1.00 23.58 148 SER A C 1
ATOM 1073 O O . SER A 1 136 ? -9.647 -23.825 -4.239 1.00 23.09 148 SER A O 1
ATOM 1076 N N . LYS A 1 137 ? -10.203 -24.973 -6.092 1.00 21.58 149 LYS A N 1
ATOM 1077 C CA . LYS A 1 137 ? -8.948 -25.740 -6.076 1.00 20.35 149 LYS A CA 1
ATOM 1078 C C . LYS A 1 137 ? -7.721 -24.921 -6.452 1.00 19.26 149 LYS A C 1
ATOM 1079 O O . LYS A 1 137 ? -6.687 -24.986 -5.769 1.00 21.16 149 LYS A O 1
ATOM 1085 N N . LEU A 1 138 ? -7.851 -24.115 -7.519 1.00 20.04 150 LEU A N 1
ATOM 1086 C CA . LEU A 1 138 ? -6.792 -23.172 -7.872 1.00 18.48 150 LEU A CA 1
ATOM 1087 C C . LEU A 1 138 ? -6.396 -22.290 -6.717 1.00 19.58 150 LEU A C 1
ATOM 1088 O O . LEU A 1 138 ? -5.205 -22.057 -6.476 1.00 18.67 150 LEU A O 1
ATOM 1093 N N . GLN A 1 139 ? -7.381 -21.812 -5.948 1.00 19.25 151 GLN A N 1
ATOM 1094 C CA . GLN A 1 139 ? -7.031 -20.916 -4.859 1.00 20.24 151 GLN A CA 1
ATOM 1095 C C . GLN A 1 139 ? -6.175 -21.649 -3.780 1.00 20.69 151 GLN A C 1
ATOM 1096 O O . GLN A 1 139 ? -5.371 -21.026 -3.136 1.00 21.05 151 GLN A O 1
ATOM 1102 N N . THR A 1 140 ? -6.390 -22.961 -3.571 1.00 20.55 152 THR A N 1
ATOM 1103 C CA . THR A 1 140 ? -5.555 -23.732 -2.681 1.00 21.51 152 THR A CA 1
ATOM 1104 C C . THR A 1 140 ? -4.123 -23.903 -3.201 1.00 19.71 152 THR A C 1
ATOM 1105 O O . THR A 1 140 ? -3.136 -23.806 -2.470 1.00 20.84 152 THR A O 1
ATOM 1109 N N . TYR A 1 141 ? -3.980 -24.140 -4.497 1.00 20.97 153 TYR A N 1
ATOM 1110 C CA . TYR A 1 141 ? -2.652 -24.030 -5.141 1.00 18.87 153 TYR A CA 1
ATOM 1111 C C . TYR A 1 141 ? -1.988 -22.717 -4.827 1.00 20.45 153 TYR A C 1
ATOM 1112 O O . TYR A 1 141 ? -0.808 -22.640 -4.379 1.00 20.00 153 TYR A O 1
ATOM 1121 N N . ILE A 1 142 ? -2.727 -21.634 -5.062 1.00 19.74 154 ILE A N 1
ATOM 1122 C CA . ILE A 1 142 ? -2.171 -20.315 -4.840 1.00 20.61 154 ILE A CA 1
ATOM 1123 C C . ILE A 1 142 ? -1.735 -20.079 -3.387 1.00 19.87 154 ILE A C 1
ATOM 1124 O O . ILE A 1 142 ? -0.642 -19.601 -3.116 1.00 20.21 154 ILE A O 1
ATOM 1129 N N . ASP A 1 143 ? -2.569 -20.482 -2.467 1.00 21.84 155 ASP A N 1
ATOM 1130 C CA . ASP A 1 143 ? -2.402 -20.085 -1.054 1.00 22.15 155 ASP A CA 1
ATOM 1131 C C . ASP A 1 143 ? -1.461 -21.021 -0.354 1.00 24.47 155 ASP A C 1
ATOM 1132 O O . ASP A 1 143 ? -0.685 -20.564 0.498 1.00 22.70 155 ASP A O 1
ATOM 1137 N N . GLN A 1 144 ? -1.493 -22.325 -0.702 1.00 22.19 156 GLN A N 1
ATOM 1138 C CA A GLN A 1 144 ? -0.749 -23.362 0.017 0.70 23.63 156 GLN A CA 1
ATOM 1139 C CA B GLN A 1 144 ? -0.683 -23.237 0.061 0.30 21.56 156 GLN A CA 1
ATOM 1140 C C . GLN A 1 144 ? 0.598 -23.691 -0.605 1.00 21.61 156 GLN A C 1
ATOM 1141 O O . GLN A 1 144 ? 1.491 -24.218 0.033 1.00 22.62 156 GLN A O 1
ATOM 1152 N N . ALA A 1 145 ? 0.752 -23.388 -1.881 1.00 20.51 157 ALA A N 1
ATOM 1153 C CA . ALA A 1 145 ? 1.982 -23.723 -2.581 1.00 21.86 157 ALA A CA 1
ATOM 1154 C C . ALA A 1 145 ? 2.670 -22.454 -3.141 1.00 21.04 157 ALA A C 1
ATOM 1155 O O . ALA A 1 145 ? 3.803 -22.122 -2.721 1.00 22.30 157 ALA A O 1
ATOM 1157 N N . LEU A 1 146 ? 1.987 -21.739 -4.042 1.00 21.04 158 LEU A N 1
ATOM 1158 C CA . LEU A 1 146 ? 2.612 -20.691 -4.836 1.00 20.90 158 LEU A CA 1
ATOM 1159 C C . LEU A 1 146 ? 3.032 -19.480 -3.997 1.00 20.79 158 LEU A C 1
ATOM 1160 O O . LEU A 1 146 ? 4.172 -19.075 -4.032 1.00 19.39 158 LEU A O 1
ATOM 1165 N N . VAL A 1 147 ? 2.076 -18.905 -3.262 1.00 19.42 159 VAL A N 1
ATOM 1166 C CA . VAL A 1 147 ? 2.379 -17.692 -2.509 1.00 20.00 159 VAL A CA 1
ATOM 1167 C C . VAL A 1 147 ? 3.482 -17.919 -1.508 1.00 18.96 159 VAL A C 1
ATOM 1168 O O . VAL A 1 147 ? 4.440 -17.138 -1.492 1.00 20.29 159 VAL A O 1
ATOM 1172 N N . PRO A 1 148 ? 3.418 -18.968 -0.704 1.00 21.27 160 PRO A N 1
ATOM 1173 C CA . PRO A 1 148 ? 4.527 -19.177 0.240 1.00 21.83 160 PRO A CA 1
ATOM 1174 C C . PRO A 1 148 ? 5.916 -19.355 -0.403 1.00 22.99 160 PRO A C 1
ATOM 1175 O O . PRO A 1 148 ? 6.897 -18.763 0.080 1.00 21.63 160 PRO A O 1
ATOM 1179 N N . MET A 1 149 ? 5.956 -20.118 -1.507 1.00 21.88 161 MET A N 1
ATOM 1180 C CA . MET A 1 149 ? 7.178 -20.287 -2.270 1.00 21.93 161 MET A CA 1
ATOM 1181 C C . MET A 1 149 ? 7.722 -18.966 -2.843 1.00 19.22 161 MET A C 1
ATOM 1182 O O . MET A 1 149 ? 8.894 -18.634 -2.722 1.00 21.00 161 MET A O 1
ATOM 1187 N N . VAL A 1 150 ? 6.843 -18.239 -3.503 1.00 20.03 162 VAL A N 1
ATOM 1188 C CA . VAL A 1 150 ? 7.215 -17.010 -4.170 1.00 20.41 162 VAL A CA 1
ATOM 1189 C C . VAL A 1 150 ? 7.741 -16.019 -3.108 1.00 19.63 162 VAL A C 1
ATOM 1190 O O . VAL A 1 150 ? 8.710 -15.357 -3.324 1.00 20.86 162 VAL A O 1
ATOM 1194 N N . SER A 1 151 ? 7.002 -15.900 -2.022 1.00 19.70 163 SER A N 1
ATOM 1195 C CA . SER A 1 151 ? 7.405 -14.965 -0.931 1.00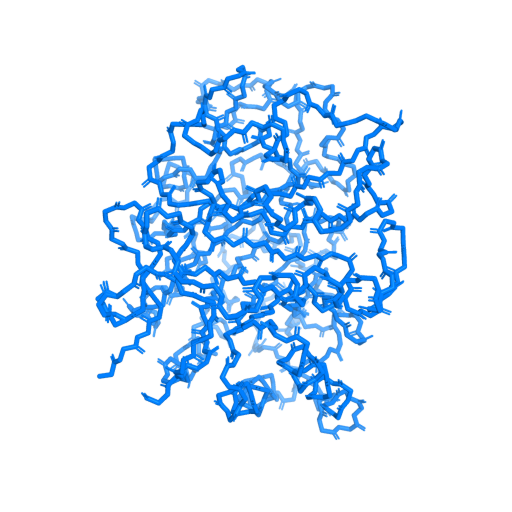 22.48 163 SER A CA 1
ATOM 1196 C C . SER A 1 151 ? 8.780 -15.313 -0.354 1.00 22.52 163 SER A C 1
ATOM 1197 O O . SER A 1 151 ? 9.646 -14.509 -0.137 1.00 22.14 163 SER A O 1
ATOM 1200 N N . ALA A 1 152 ? 8.990 -16.588 -0.061 1.00 23.23 164 ALA A N 1
ATOM 1201 C CA . ALA A 1 152 ? 10.213 -17.015 0.549 1.00 25.40 164 ALA A CA 1
ATOM 1202 C C . ALA A 1 152 ? 11.374 -16.748 -0.412 1.00 25.84 164 ALA A C 1
ATOM 1203 O O . ALA A 1 152 ? 12.475 -16.544 0.063 1.00 25.14 164 ALA A O 1
ATOM 1205 N N . LEU A 1 153 ? 11.150 -16.903 -1.730 1.00 22.27 165 LEU A N 1
ATOM 1206 C CA . LEU A 1 153 ? 12.222 -16.715 -2.721 1.00 22.02 165 LEU A CA 1
ATOM 1207 C C . LEU A 1 153 ? 12.433 -15.290 -3.212 1.00 22.17 165 LEU A C 1
ATOM 1208 O O . LEU A 1 153 ? 13.213 -15.020 -4.154 1.00 22.11 165 LEU A O 1
ATOM 1213 N N . SER A 1 154 ? 11.648 -14.371 -2.641 1.00 20.59 166 SER A N 1
ATOM 1214 C CA . SER A 1 154 ? 11.549 -12.970 -3.128 1.00 21.34 166 SER A CA 1
ATOM 1215 C C . SER A 1 154 ? 12.766 -12.131 -2.912 1.00 23.49 166 SER A C 1
ATOM 1216 O O . SER A 1 154 ? 12.816 -11.027 -3.394 1.00 22.93 166 SER A O 1
ATOM 1219 N N . GLY A 1 155 ? 13.729 -12.659 -2.160 1.00 21.66 167 GLY A N 1
ATOM 1220 C CA . GLY A 1 155 ? 14.991 -11.963 -1.988 1.00 25.65 167 GLY A CA 1
ATOM 1221 C C . GLY A 1 155 ? 16.169 -12.507 -2.767 1.00 24.30 167 GLY A C 1
ATOM 1222 O O . GLY A 1 155 ? 17.241 -11.919 -2.773 1.00 24.47 167 GLY A O 1
ATOM 1223 N N . LYS A 1 156 ? 15.934 -13.550 -3.565 1.00 22.21 168 LYS A N 1
ATOM 1224 C CA . LYS A 1 156 ? 17.01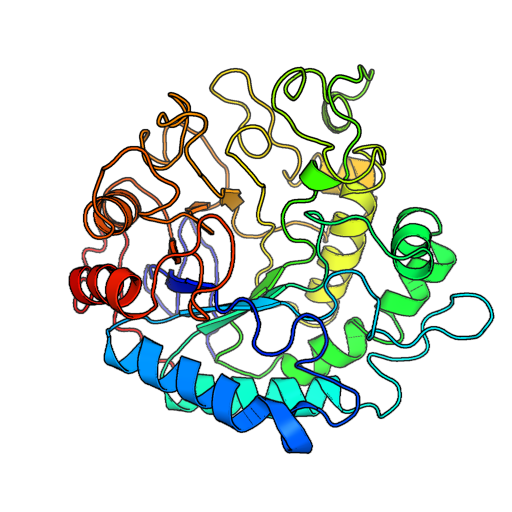7 -14.195 -4.286 1.00 20.88 168 LYS A CA 1
ATOM 1225 C C . LYS A 1 156 ? 17.323 -13.329 -5.529 1.00 21.87 168 LYS A C 1
ATOM 1226 O O . LYS A 1 156 ? 16.521 -13.174 -6.443 1.00 22.24 168 LYS A O 1
ATOM 1232 N N . VAL A 1 157 ? 18.523 -12.795 -5.573 1.00 21.83 169 VAL A N 1
ATOM 1233 C CA . VAL A 1 157 ? 18.917 -11.869 -6.631 1.00 22.27 169 VAL A CA 1
ATOM 1234 C C . VAL A 1 157 ? 18.985 -12.505 -8.017 1.00 23.53 169 VAL A C 1
ATOM 1235 O O . VAL A 1 157 ? 18.736 -11.857 -9.026 1.00 23.09 169 VAL A O 1
ATOM 1239 N N . ALA A 1 158 ? 19.298 -13.786 -8.059 1.00 21.09 170 ALA A N 1
ATOM 1240 C CA . ALA A 1 158 ? 19.359 -14.518 -9.340 1.00 22.09 170 ALA A CA 1
ATOM 1241 C C . ALA A 1 158 ? 17.999 -14.952 -9.852 1.00 21.66 170 ALA A C 1
ATOM 1242 O O . ALA A 1 158 ? 17.956 -15.662 -10.894 1.00 21.57 170 ALA A O 1
ATOM 1244 N N . LEU A 1 159 ? 16.907 -14.640 -9.143 1.00 21.63 171 LEU A N 1
ATOM 1245 C CA A LEU A 1 159 ? 15.570 -15.012 -9.644 0.70 22.62 171 LEU A CA 1
ATOM 1246 C CA B LEU A 1 159 ? 15.586 -15.025 -9.663 0.30 19.47 171 LEU A CA 1
ATOM 1247 C C . LEU A 1 159 ? 15.194 -13.963 -10.678 1.00 21.88 171 LEU A C 1
ATOM 1248 O O . LEU A 1 159 ? 14.825 -12.842 -10.326 1.00 21.99 171 LEU A O 1
ATOM 1257 N N . GLY A 1 160 ? 15.285 -14.305 -11.930 1.00 19.84 172 GLY A N 1
ATOM 1258 C CA . GLY A 1 160 ? 14.947 -13.351 -12.972 1.00 19.38 172 GLY A CA 1
ATOM 1259 C C . GLY A 1 160 ? 13.467 -13.151 -13.144 1.00 21.00 172 GLY A C 1
ATOM 1260 O O . GLY A 1 160 ? 13.016 -11.993 -13.340 1.00 22.05 172 GLY A O 1
ATOM 1261 N N . GLY A 1 161 ? 12.724 -14.253 -13.101 1.00 18.40 173 GLY A N 1
ATOM 1262 C CA . GLY A 1 161 ? 11.308 -14.204 -13.202 1.00 20.94 173 GLY A CA 1
ATOM 1263 C C . GLY A 1 161 ? 10.600 -15.539 -13.140 1.00 21.01 173 GLY A C 1
ATOM 1264 O O . GLY A 1 161 ? 11.243 -16.590 -13.156 1.00 20.10 173 GLY A O 1
ATOM 1265 N N . TRP A 1 162 ? 9.310 -15.465 -12.982 1.00 20.12 174 TRP A N 1
ATOM 1266 C CA . TRP A 1 162 ? 8.416 -16.631 -12.978 1.00 21.12 174 TRP A CA 1
ATOM 1267 C C . TRP A 1 162 ? 7.639 -16.651 -14.292 1.00 21.48 174 TRP A C 1
ATOM 1268 O O . TRP A 1 162 ? 7.402 -15.617 -14.910 1.00 22.97 174 TRP A O 1
ATOM 1279 N N . GLU A 1 163 ? 7.125 -17.834 -14.640 1.00 19.97 175 GLU A N 1
ATOM 1280 C CA . GLU A 1 163 ? 6.329 -18.069 -15.814 1.00 18.22 175 GLU A CA 1
ATOM 1281 C C . GLU A 1 163 ? 5.266 -19.075 -15.468 1.00 17.61 175 GLU A C 1
ATOM 1282 O O . GLU A 1 163 ? 5.555 -20.149 -14.978 1.00 20.32 175 GLU A O 1
ATOM 1288 N N . VAL A 1 164 ? 3.994 -18.697 -15.628 1.00 18.20 176 VAL A N 1
ATOM 1289 C CA . VAL A 1 164 ? 2.971 -19.608 -15.196 1.00 19.67 176 VAL A CA 1
ATOM 1290 C C . VAL A 1 164 ? 2.926 -20.896 -15.975 1.00 20.03 176 VAL A C 1
ATOM 1291 O O . VAL A 1 164 ? 2.693 -21.926 -15.370 1.00 18.85 176 VAL A O 1
ATOM 1295 N N . MET A 1 165 ? 2.937 -20.779 -17.295 1.00 18.44 177 MET A N 1
ATOM 1296 C CA . MET A 1 165 ? 2.708 -21.923 -18.158 1.00 19.77 177 MET A CA 1
ATOM 1297 C C . MET A 1 165 ? 3.474 -21.894 -19.448 1.00 20.90 177 MET A C 1
ATOM 1298 O O . MET A 1 165 ? 3.394 -20.927 -20.201 1.00 20.72 177 MET A O 1
ATOM 1303 N N . ASN A 1 166 ? 4.246 -22.944 -19.717 1.00 18.86 178 ASN A N 1
ATOM 1304 C CA . ASN A 1 166 ? 4.829 -23.108 -21.031 1.00 17.03 178 ASN A CA 1
ATOM 1305 C C . ASN A 1 166 ? 3.798 -23.428 -22.099 1.00 18.46 178 ASN A C 1
ATOM 1306 O O . ASN A 1 166 ? 3.080 -24.389 -21.934 1.00 18.90 178 ASN A O 1
ATOM 1311 N N . GLU A 1 167 ? 3.772 -22.663 -23.193 1.00 17.85 179 GLU A N 1
ATOM 1312 C CA . GLU A 1 167 ? 2.923 -22.993 -24.371 1.00 19.60 179 GLU A CA 1
ATOM 1313 C C . GLU A 1 167 ? 1.485 -23.398 -24.001 1.00 18.83 179 GLU A C 1
ATOM 1314 O O . GLU A 1 167 ? 1.046 -24.490 -24.286 1.00 19.32 179 GLU A O 1
ATOM 1320 N N . PRO A 1 168 ? 0.680 -22.471 -23.479 1.00 19.22 180 PRO A N 1
ATOM 1321 C CA . PRO A 1 168 ? -0.723 -22.764 -23.230 1.00 19.01 180 PRO A CA 1
ATOM 1322 C C . PRO A 1 168 ? -1.445 -23.218 -24.451 1.00 19.28 180 PRO A C 1
ATOM 1323 O O . PRO A 1 168 ? -2.457 -23.908 -24.348 1.00 19.80 180 PRO A O 1
ATOM 1327 N N . GLU A 1 169 ? -0.964 -22.811 -25.619 1.00 19.44 181 GLU A N 1
ATOM 1328 C CA . GLU A 1 169 ? -1.657 -23.149 -26.855 1.00 18.25 181 GLU A CA 1
ATOM 1329 C C . GLU A 1 169 ? -1.607 -24.608 -27.172 1.00 20.05 181 GLU A C 1
ATOM 1330 O O . GLU A 1 169 ? -2.398 -25.103 -27.990 1.00 19.56 181 GLU A O 1
ATOM 1336 N N . GLY A 1 170 ? -0.686 -25.338 -26.540 1.00 19.49 182 GLY A N 1
ATOM 1337 C CA . GLY A 1 170 ? -0.748 -26.814 -26.636 1.00 21.68 182 GLY A CA 1
ATOM 1338 C C . GLY A 1 170 ? -2.004 -27.440 -26.121 1.00 21.71 182 GLY A C 1
ATOM 1339 O O . GLY A 1 170 ? -2.395 -28.503 -26.633 1.00 21.58 182 GLY A O 1
ATOM 1340 N N . ILE A 1 171 ? -2.710 -26.784 -25.185 1.00 20.10 183 ILE A N 1
ATOM 1341 C CA . ILE A 1 171 ? -3.854 -27.399 -24.569 1.00 20.18 183 ILE A CA 1
ATOM 1342 C C . ILE A 1 171 ? -5.127 -26.622 -24.860 1.00 21.35 183 ILE A C 1
ATOM 1343 O O . ILE A 1 171 ? -6.132 -26.814 -24.173 1.00 20.53 183 ILE A O 1
ATOM 1348 N N . VAL A 1 172 ? -5.066 -25.665 -25.791 1.00 19.31 184 VAL A N 1
ATOM 1349 C CA . VAL A 1 172 ? -6.210 -24.790 -26.087 1.00 19.54 184 VAL A CA 1
ATOM 1350 C C . VAL A 1 172 ? -7.046 -25.325 -27.236 1.00 18.76 184 VAL A C 1
ATOM 1351 O O . VAL A 1 172 ? -6.563 -25.981 -28.142 1.00 20.82 184 VAL A O 1
ATOM 1355 N N . SER A 1 173 ? -8.343 -25.005 -27.146 1.00 20.42 185 SER A N 1
ATOM 1356 C CA . SER A 1 173 ? -9.257 -25.251 -28.208 1.00 22.79 185 SER A CA 1
ATOM 1357 C C . SER A 1 173 ? -9.118 -24.162 -29.251 1.00 23.37 185 SER A C 1
ATOM 1358 O O . SER A 1 173 ? -9.538 -23.004 -29.058 1.00 23.22 185 SER A O 1
ATOM 1361 N N . ALA A 1 174 ? -8.459 -24.543 -30.315 1.00 21.60 186 ALA A N 1
ATOM 1362 C CA . ALA A 1 174 ? -8.118 -23.621 -31.428 1.00 24.30 186 ALA A CA 1
ATOM 1363 C C . ALA A 1 174 ? -9.222 -23.556 -32.464 1.00 22.50 186 ALA A C 1
ATOM 1364 O O . ALA A 1 174 ? -9.954 -24.501 -32.663 1.00 25.36 186 ALA A O 1
ATOM 1366 N N . GLY A 1 175 ? -9.340 -22.450 -33.198 1.00 25.47 187 GLY A N 1
ATOM 1367 C CA . GLY A 1 175 ? -10.323 -22.377 -34.274 1.00 29.28 187 GLY A CA 1
ATOM 1368 C C . GLY A 1 175 ? -11.763 -22.188 -33.799 1.00 29.06 187 GLY A C 1
ATOM 1369 O O . GLY A 1 175 ? -12.687 -22.664 -34.447 1.00 36.05 187 GLY A O 1
ATOM 1370 N N . VAL A 1 176 ? -11.973 -21.599 -32.615 1.00 27.95 188 VAL A N 1
ATOM 1371 C CA . VAL A 1 176 ? -13.335 -21.473 -32.026 1.00 27.62 188 VAL A CA 1
ATOM 1372 C C . VAL A 1 176 ? -13.685 -20.000 -31.926 1.00 26.59 188 VAL A C 1
ATOM 1373 O O . VAL A 1 176 ? -12.917 -19.198 -31.392 1.00 25.86 188 VAL A O 1
ATOM 1377 N N . SER A 1 177 ? -14.811 -19.632 -32.515 1.00 23.78 189 SER A N 1
ATOM 1378 C CA . SER A 1 177 ? -15.327 -18.270 -32.457 1.00 26.84 189 SER A CA 1
ATOM 1379 C C . SER A 1 177 ? -15.835 -17.882 -31.072 1.00 25.56 189 SER A C 1
ATOM 1380 O O . SER A 1 177 ? -16.326 -18.700 -30.311 1.00 26.12 189 SER A O 1
ATOM 1383 N N . ASP A 1 178 ? -15.762 -16.594 -30.793 1.00 22.37 190 ASP A N 1
ATOM 1384 C CA . ASP A 1 178 ? -16.298 -16.041 -29.605 1.00 24.57 190 ASP A CA 1
ATOM 1385 C C . ASP A 1 178 ? -16.638 -14.619 -29.901 1.00 24.65 190 ASP A C 1
ATOM 1386 O O . ASP A 1 178 ? -15.921 -13.908 -30.667 1.00 23.41 190 ASP A O 1
ATOM 1391 N N . GLY A 1 179 ? -17.683 -14.158 -29.222 1.00 23.80 191 GLY A N 1
ATOM 1392 C CA . GLY A 1 179 ? -18.038 -12.737 -29.163 1.00 24.55 191 GLY A CA 1
ATOM 1393 C C . GLY A 1 179 ? -17.015 -11.827 -28.513 1.00 24.33 191 GLY A C 1
ATOM 1394 O O . GLY A 1 179 ? -16.867 -10.656 -28.907 1.00 23.08 191 GLY A O 1
ATOM 1395 N N . ASN A 1 180 ? -16.244 -12.355 -27.539 1.00 23.99 192 ASN A N 1
ATOM 1396 C CA . ASN A 1 180 ? -15.164 -11.581 -26.927 1.00 22.01 192 ASN A CA 1
ATOM 1397 C C . ASN A 1 180 ? -13.883 -11.928 -27.680 1.00 22.75 192 ASN A C 1
ATOM 1398 O O . ASN A 1 180 ? -13.455 -13.070 -27.715 1.00 20.33 192 ASN A O 1
ATOM 1403 N N . PRO A 1 181 ? -13.277 -10.942 -28.363 1.00 21.66 193 PRO A N 1
ATOM 1404 C CA . PRO A 1 181 ? -12.118 -11.349 -29.208 1.00 23.76 193 PRO A CA 1
ATOM 1405 C C . PRO A 1 181 ? -10.980 -11.929 -28.393 1.00 22.22 193 PRO A C 1
ATOM 1406 O O . PRO A 1 181 ? -10.220 -12.732 -28.895 1.00 22.88 193 PRO A O 1
ATOM 1410 N N . CYS A 1 182 ? -10.866 -11.555 -27.145 1.00 21.47 194 CYS A N 1
ATOM 1411 C CA . CYS A 1 182 ? -9.840 -12.117 -26.262 1.00 21.72 194 CYS A CA 1
ATOM 1412 C C . CYS A 1 182 ? -9.916 -13.634 -26.149 1.00 20.90 194 CYS A C 1
ATOM 1413 O O . CYS A 1 182 ? -8.875 -14.302 -25.910 1.00 20.36 194 CYS A O 1
ATOM 1416 N N . PHE A 1 183 ? -11.135 -14.176 -26.330 1.00 22.68 195 PHE A N 1
ATOM 1417 C CA . PHE A 1 183 ? -11.395 -15.639 -26.143 1.00 20.84 195 PHE A CA 1
ATOM 1418 C C . PHE A 1 183 ? -11.573 -16.359 -27.461 1.00 22.59 195 PHE A C 1
ATOM 1419 O O . PHE A 1 183 ? -11.653 -17.566 -27.493 1.00 23.97 195 PHE A O 1
ATOM 1427 N N . ASP A 1 184 ? -11.577 -15.621 -28.541 1.00 22.16 196 ASP A N 1
ATOM 1428 C CA . ASP A 1 184 ? -11.833 -16.135 -29.871 1.00 20.85 196 ASP A CA 1
ATOM 1429 C C . ASP A 1 184 ? -10.498 -16.655 -30.379 1.00 20.59 196 ASP A C 1
ATOM 1430 O O . ASP A 1 184 ? -9.528 -15.915 -30.488 1.00 22.42 196 ASP A O 1
ATOM 1435 N N . THR A 1 185 ? -10.439 -17.941 -30.727 1.00 21.07 197 THR A N 1
ATOM 1436 C CA . THR A 1 185 ? -9.254 -18.578 -31.267 1.00 21.64 197 THR A CA 1
ATOM 1437 C C . THR A 1 185 ? -9.251 -18.903 -32.792 1.00 20.07 197 THR A C 1
ATOM 1438 O O . THR A 1 185 ? -8.460 -19.708 -33.241 1.00 21.50 197 THR A O 1
ATOM 1442 N N . GLN A 1 186 ? -10.097 -18.211 -33.536 1.00 20.92 198 GLN A N 1
ATOM 1443 C CA A GLN A 1 186 ? -10.080 -18.323 -34.999 0.50 20.54 198 GLN A CA 1
ATOM 1444 C CA B GLN A 1 186 ? -10.118 -18.253 -35.012 0.50 21.83 198 GLN A CA 1
ATOM 1445 C C . GLN A 1 186 ? -8.714 -17.943 -35.576 1.00 21.22 198 GLN A C 1
ATOM 1446 O O . GLN A 1 186 ? -8.244 -18.608 -36.490 1.00 22.91 198 GLN A O 1
ATOM 1457 N N . PRO A 1 187 ? -8.011 -16.979 -34.998 1.00 20.90 199 PRO A N 1
ATOM 1458 C CA . PRO A 1 187 ? -6.634 -16.767 -35.566 1.00 24.05 199 PRO A CA 1
ATOM 1459 C C . PRO A 1 187 ? -5.655 -17.920 -35.439 1.00 23.02 199 PRO A C 1
ATOM 1460 O O . PRO A 1 187 ? -4.671 -17.950 -36.148 1.00 23.95 199 PRO A O 1
ATOM 1464 N N . LEU A 1 188 ? -5.936 -18.860 -34.548 1.00 22.82 200 LEU A N 1
ATOM 1465 C CA . LEU A 1 188 ? -5.209 -20.077 -34.403 1.00 20.69 200 LEU A CA 1
ATOM 1466 C C . LEU A 1 188 ? -5.722 -21.267 -35.230 1.00 22.06 200 LEU A C 1
ATOM 1467 O O . LEU A 1 188 ? -5.138 -22.340 -35.153 1.00 23.56 200 LEU A O 1
ATOM 1472 N N . ALA A 1 189 ? -6.745 -21.054 -36.055 1.00 22.59 201 ALA A N 1
ATOM 1473 C CA . ALA A 1 189 ? -7.300 -22.174 -36.872 1.00 24.55 201 ALA A CA 1
ATOM 1474 C C . ALA A 1 189 ? -6.228 -22.623 -37.831 1.00 23.74 201 ALA A C 1
ATOM 1475 O O . ALA A 1 189 ? -5.544 -21.774 -38.469 1.00 24.34 201 ALA A O 1
ATOM 1477 N N . GLY A 1 190 ? -6.046 -23.930 -37.931 1.00 25.11 202 GLY A N 1
ATOM 1478 C CA . GLY A 1 190 ? -5.119 -24.504 -38.881 1.00 27.87 202 GLY A CA 1
ATOM 1479 C C . GLY A 1 190 ? -3.652 -24.374 -38.439 1.00 25.83 202 GLY A C 1
ATOM 1480 O O . GLY A 1 190 ? -2.777 -24.777 -39.137 1.00 25.55 202 GLY A O 1
ATOM 1481 N N . SER A 1 191 ? -3.395 -23.838 -37.229 1.00 23.43 203 SER A N 1
ATOM 1482 C CA . SER A 1 191 ? -1.999 -23.599 -36.792 1.00 22.68 203 SER A CA 1
ATOM 1483 C C . SER A 1 191 ? -1.338 -24.821 -36.188 1.00 21.56 203 SER A C 1
ATOM 1484 O O . SER A 1 191 ? -0.160 -24.834 -35.986 1.00 24.31 203 SER A O 1
ATOM 1487 N N . GLY A 1 192 ? -2.109 -25.859 -35.859 1.00 23.51 204 GLY A N 1
ATOM 1488 C CA . GLY A 1 192 ? -1.646 -26.980 -35.083 1.00 23.29 204 GLY A CA 1
ATOM 1489 C C . GLY A 1 192 ? -1.735 -26.822 -33.550 1.00 23.91 204 GLY A C 1
ATOM 1490 O O . GLY A 1 192 ? -1.527 -27.797 -32.778 1.00 23.98 204 GLY A O 1
ATOM 1491 N N . ALA A 1 193 ? -2.152 -25.653 -33.068 1.00 22.61 205 ALA A N 1
ATOM 1492 C CA . ALA A 1 193 ? -2.501 -25.473 -31.634 1.00 23.26 205 ALA A CA 1
ATOM 1493 C C . ALA A 1 193 ? -3.509 -26.516 -31.160 1.00 23.45 205 ALA A C 1
ATOM 1494 O O . ALA A 1 193 ? -4.364 -27.000 -31.920 1.00 25.48 205 ALA A O 1
ATOM 1496 N N . GLY A 1 194 ? -3.448 -26.835 -29.879 1.00 22.01 206 GLY A N 1
ATOM 1497 C CA . GLY A 1 194 ? -4.403 -27.786 -29.307 1.00 20.74 206 GLY A CA 1
ATOM 1498 C C . GLY A 1 194 ? -4.030 -29.239 -29.524 1.00 21.61 206 GLY A C 1
ATOM 1499 O O . GLY A 1 194 ? -4.873 -30.124 -29.508 1.00 22.95 206 GLY A O 1
ATOM 1500 N N . TRP A 1 195 ? -2.743 -29.496 -29.689 1.00 21.20 207 TRP A N 1
ATOM 1501 C CA . TRP A 1 195 ? -2.282 -30.893 -29.915 1.00 20.90 207 TRP A CA 1
ATOM 1502 C C . TRP A 1 195 ? -2.422 -31.758 -28.661 1.00 23.51 207 TRP A C 1
ATOM 1503 O O . TRP A 1 195 ? -2.473 -32.985 -28.741 1.00 24.67 207 TRP A O 1
ATOM 1514 N N . ALA A 1 196 ? -2.453 -31.150 -27.480 1.00 20.86 208 ALA A N 1
ATOM 1515 C CA . ALA A 1 196 ? -2.464 -31.925 -26.244 1.00 21.76 208 ALA A CA 1
ATOM 1516 C C . ALA A 1 196 ? -3.808 -31.883 -25.450 1.00 21.33 208 ALA A C 1
ATOM 1517 O O . ALA A 1 196 ? -4.008 -32.692 -24.563 1.00 21.32 208 ALA A O 1
ATOM 1519 N N . ASP A 1 197 ? -4.666 -30.878 -25.671 1.00 22.28 209 ASP A N 1
ATOM 1520 C CA A ASP A 1 197 ? -5.992 -30.862 -25.065 0.70 21.05 209 ASP A CA 1
ATOM 1521 C CA B ASP A 1 197 ? -5.980 -30.819 -25.036 0.30 20.47 209 ASP A CA 1
ATOM 1522 C C . ASP A 1 197 ? -6.748 -29.722 -25.772 1.00 21.94 209 ASP A C 1
ATOM 1523 O O . ASP A 1 197 ? -6.191 -29.100 -26.690 1.00 20.93 209 ASP A O 1
ATOM 1532 N N . SER A 1 198 ? -7.983 -29.512 -25.353 1.00 21.60 210 SER A N 1
ATOM 1533 C CA A SER A 1 198 ? -8.943 -28.577 -25.972 0.70 23.26 210 SER A CA 1
ATOM 1534 C CA B SER A 1 198 ? -8.887 -28.529 -25.977 0.30 23.25 210 SER A CA 1
ATOM 1535 C C . SER A 1 198 ? -9.650 -27.765 -24.898 1.00 23.44 210 SER A C 1
ATOM 1536 O O . SER A 1 198 ? -10.887 -27.744 -24.809 1.00 24.64 210 SER A O 1
ATOM 1541 N N . ILE A 1 199 ? -8.888 -27.087 -24.079 1.00 20.44 211 ILE A N 1
ATOM 1542 C CA . ILE A 1 199 ? -9.436 -26.278 -23.005 1.00 20.20 211 ILE A CA 1
ATOM 1543 C C . ILE A 1 199 ? -9.724 -24.912 -23.593 1.00 22.76 211 ILE A C 1
ATOM 1544 O O . ILE A 1 199 ? -8.917 -24.387 -24.359 1.00 22.08 211 ILE A O 1
ATOM 1549 N N . PRO A 1 200 ? -10.839 -24.305 -23.206 1.00 21.26 212 PRO A N 1
ATOM 1550 C CA . PRO A 1 200 ? -11.114 -22.953 -23.709 1.00 22.60 212 PRO A CA 1
ATOM 1551 C C . PRO A 1 200 ? -10.044 -21.972 -23.385 1.00 20.22 212 PRO A C 1
ATOM 1552 O O . PRO A 1 200 ? -9.585 -21.918 -22.238 1.00 19.46 212 PRO A O 1
ATOM 1556 N N . MET A 1 201 ? -9.766 -21.074 -24.317 1.00 18.52 213 MET A N 1
ATOM 1557 C CA . MET A 1 201 ? -8.816 -20.006 -24.073 1.00 19.83 213 MET A CA 1
ATOM 1558 C C . MET A 1 201 ? -9.098 -19.181 -22.840 1.00 20.22 213 MET A C 1
ATOM 1559 O O . MET A 1 201 ? -8.173 -18.883 -22.045 1.00 19.87 213 MET A O 1
ATOM 1564 N N . GLN A 1 202 ? -10.367 -18.807 -22.640 1.00 20.55 214 GLN A N 1
ATOM 1565 C CA A GLN A 1 202 ? -10.724 -18.050 -21.438 0.70 22.22 214 GLN A CA 1
ATOM 1566 C CA B GLN A 1 202 ? -10.757 -18.053 -21.441 0.30 21.92 214 GLN A CA 1
ATOM 1567 C C . GLN A 1 202 ? -10.267 -18.706 -20.145 1.00 21.89 214 GLN A C 1
ATOM 1568 O O . GLN A 1 202 ? -9.818 -17.967 -19.216 1.00 20.23 214 GLN A O 1
ATOM 1579 N N . ARG A 1 203 ? -10.343 -20.062 -20.046 1.00 21.53 215 ARG A N 1
ATOM 1580 C CA A ARG A 1 203 ? -9.932 -20.740 -18.819 0.50 22.30 215 ARG A CA 1
ATOM 1581 C CA B ARG A 1 203 ? -9.917 -20.769 -18.823 0.50 21.74 215 ARG A CA 1
ATOM 1582 C C . ARG A 1 203 ? -8.402 -20.701 -18.624 1.00 21.91 215 ARG A C 1
ATOM 1583 O O . ARG A 1 203 ? -7.917 -20.549 -17.494 1.00 20.42 215 ARG A O 1
ATOM 1598 N N . LEU A 1 204 ? -7.657 -20.783 -19.744 1.00 19.13 216 LEU A N 1
ATOM 1599 C CA . LEU A 1 204 ? -6.190 -20.691 -19.705 1.00 18.70 216 LEU A CA 1
ATOM 1600 C C . LEU A 1 204 ? -5.751 -19.311 -19.282 1.00 18.72 216 LEU A C 1
ATOM 1601 O O . LEU A 1 204 ? -4.879 -19.153 -18.394 1.00 21.29 216 LEU A O 1
ATOM 1606 N N . GLN A 1 205 ? -6.342 -18.306 -19.929 1.00 19.05 217 GLN A N 1
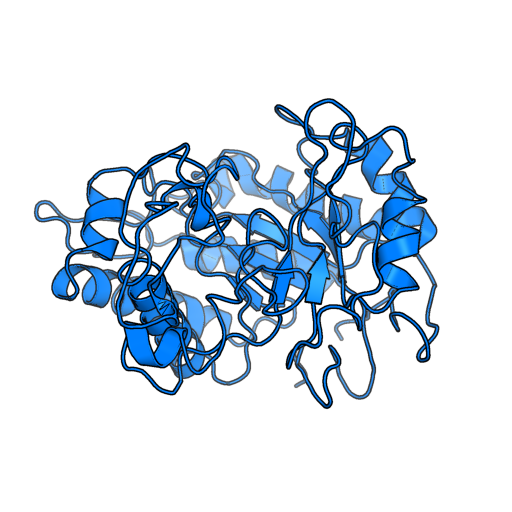ATOM 1607 C CA . GLN A 1 205 ? -6.103 -16.938 -19.515 1.00 20.05 217 GLN A CA 1
ATOM 1608 C C . GLN A 1 205 ? -6.427 -16.649 -18.072 1.00 19.02 217 GLN A C 1
ATOM 1609 O O . GLN A 1 205 ? -5.684 -15.920 -17.397 1.00 19.18 217 GLN A O 1
ATOM 1615 N N . SER A 1 206 ? -7.597 -17.109 -17.617 1.00 20.60 218 SER A N 1
ATOM 1616 C CA . SER A 1 206 ? -7.977 -16.923 -16.197 1.00 20.69 218 SER A CA 1
ATOM 1617 C C . SER A 1 206 ? -6.939 -17.539 -15.255 1.00 21.25 218 SER A C 1
ATOM 1618 O O . SER A 1 206 ? -6.526 -16.917 -14.300 1.00 21.41 218 SER A O 1
ATOM 1621 N N . PHE A 1 207 ? -6.519 -18.779 -15.567 1.00 19.34 219 PHE A N 1
ATOM 1622 C CA . PHE A 1 207 ? -5.518 -19.560 -14.793 1.00 20.73 219 PHE A CA 1
ATOM 1623 C C . PHE A 1 207 ? -4.219 -18.744 -14.702 1.00 18.98 219 PHE A C 1
ATOM 1624 O O . PHE A 1 207 ? -3.661 -18.588 -13.633 1.00 18.63 219 PHE A O 1
ATOM 1632 N N . ILE A 1 208 ? -3.830 -18.185 -15.831 1.00 19.27 220 ILE A N 1
ATOM 1633 C CA . ILE A 1 208 ? -2.653 -17.390 -15.916 1.00 19.71 220 ILE A CA 1
ATOM 1634 C C . ILE A 1 208 ? -2.795 -16.077 -15.129 1.00 19.51 220 ILE A C 1
ATOM 1635 O O . ILE A 1 208 ? -1.854 -15.661 -14.395 1.00 20.39 220 ILE A O 1
ATOM 1640 N N . ASN A 1 209 ? -3.862 -15.355 -15.386 1.00 20.12 221 ASN A N 1
ATOM 1641 C CA . ASN A 1 209 ? -4.106 -14.080 -14.749 1.00 19.94 221 ASN A CA 1
ATOM 1642 C C . ASN A 1 209 ? -4.064 -14.214 -13.223 1.00 19.48 221 ASN A C 1
ATOM 1643 O O . ASN A 1 209 ? -3.405 -13.431 -12.538 1.00 20.09 221 ASN A O 1
ATOM 1648 N N . LYS A 1 210 ? -4.769 -15.207 -12.684 1.00 18.69 222 LYS A N 1
ATOM 1649 C CA . LYS A 1 210 ? -4.875 -15.358 -11.221 1.00 20.74 222 LYS A CA 1
ATOM 1650 C C . LYS A 1 210 ? -3.555 -15.689 -10.589 1.00 21.45 222 LYS A C 1
ATOM 1651 O O . LYS A 1 210 ? -3.215 -15.151 -9.523 1.00 20.68 222 LYS A O 1
ATOM 1657 N N . GLN A 1 211 ? -2.831 -16.626 -11.185 1.00 18.95 223 GLN A N 1
ATOM 1658 C CA . GLN A 1 211 ? -1.502 -16.960 -10.644 1.00 20.54 223 GLN A CA 1
ATOM 1659 C C . GLN A 1 211 ? -0.468 -15.868 -10.811 1.00 19.45 223 GLN A C 1
ATOM 1660 O O . GLN A 1 211 ? 0.314 -15.612 -9.900 1.00 20.87 223 GLN A O 1
ATOM 1666 N N . THR A 1 212 ? -0.560 -15.122 -11.902 1.00 18.93 224 THR A N 1
ATOM 1667 C CA . THR A 1 212 ? 0.353 -14.004 -12.105 1.00 19.90 224 THR A CA 1
ATOM 1668 C C . THR A 1 212 ? 0.112 -12.947 -11.014 1.00 20.20 224 THR A C 1
ATOM 1669 O O . THR A 1 212 ? 1.064 -12.422 -10.429 1.00 19.13 224 THR A O 1
ATOM 1673 N N . ALA A 1 213 ? -1.155 -12.647 -10.755 1.00 20.55 225 ALA A N 1
ATOM 1674 C CA . ALA A 1 213 ? -1.527 -11.663 -9.759 1.00 20.12 225 ALA A CA 1
ATOM 1675 C C . ALA A 1 213 ? -0.963 -12.147 -8.400 1.00 22.09 225 ALA A C 1
ATOM 1676 O O . ALA A 1 213 ? -0.363 -11.366 -7.619 1.00 22.68 225 ALA A O 1
ATOM 1678 N N . ALA A 1 214 ? -1.175 -13.451 -8.097 1.00 21.86 226 ALA A N 1
ATOM 1679 C CA . ALA A 1 214 ? -0.744 -13.983 -6.822 1.00 23.29 226 ALA A CA 1
ATOM 1680 C C . ALA A 1 214 ? 0.770 -13.881 -6.672 1.00 22.73 226 ALA A C 1
ATOM 1681 O O . ALA A 1 214 ? 1.238 -13.481 -5.593 1.00 20.87 226 ALA A O 1
ATOM 1683 N N . ILE A 1 215 ? 1.547 -14.218 -7.729 1.00 22.53 227 ILE A N 1
ATOM 1684 C CA . ILE A 1 215 ? 3.013 -14.035 -7.686 1.00 19.79 227 ILE A CA 1
ATOM 1685 C C . ILE A 1 215 ? 3.406 -12.544 -7.348 1.00 22.65 227 ILE A C 1
ATOM 1686 O O . ILE A 1 215 ? 4.283 -12.294 -6.527 1.00 22.76 227 ILE A O 1
ATOM 1691 N N . LYS A 1 216 ? 2.700 -11.613 -7.960 1.00 21.35 228 LYS A N 1
ATOM 1692 C CA . LYS A 1 216 ? 3.051 -10.200 -7.807 1.00 23.81 228 LYS A CA 1
ATOM 1693 C C . LYS A 1 216 ? 2.619 -9.657 -6.440 1.00 23.69 228 LYS A C 1
ATOM 1694 O O . LYS A 1 216 ? 3.209 -8.722 -5.941 1.00 24.41 228 LYS A O 1
ATOM 1700 N N . ARG A 1 217 ? 1.569 -10.183 -5.865 1.00 22.46 229 ARG A N 1
ATOM 1701 C CA . ARG A 1 217 ? 1.268 -9.864 -4.452 1.00 24.80 229 ARG A CA 1
ATOM 1702 C C . ARG A 1 217 ? 2.294 -10.405 -3.536 1.00 26.50 229 ARG A C 1
ATOM 1703 O O . ARG A 1 217 ? 2.659 -9.726 -2.561 1.00 29.50 229 ARG A O 1
ATOM 1711 N N . ALA A 1 218 ? 2.781 -11.628 -3.792 1.00 23.93 230 ALA A N 1
ATOM 1712 C CA . ALA A 1 218 ? 3.761 -12.273 -2.906 1.00 23.31 230 ALA A CA 1
ATOM 1713 C C . ALA A 1 218 ? 5.132 -11.650 -3.069 1.00 25.99 230 ALA A C 1
ATOM 1714 O O . ALA A 1 218 ? 5.921 -11.641 -2.118 1.00 26.00 230 ALA A O 1
ATOM 1716 N N . ASP A 1 219 ? 5.430 -11.141 -4.288 1.00 23.40 231 ASP A N 1
ATOM 1717 C CA . ASP A 1 219 ? 6.728 -10.555 -4.623 1.00 22.04 231 ASP A CA 1
ATOM 1718 C C . ASP A 1 219 ? 6.522 -9.403 -5.564 1.00 22.78 231 ASP A C 1
ATOM 1719 O O . ASP A 1 219 ? 6.493 -9.554 -6.761 1.00 24.07 231 ASP A O 1
ATOM 1724 N N . PRO A 1 220 ? 6.243 -8.205 -5.011 1.00 26.70 232 PRO A N 1
ATOM 1725 C CA . PRO A 1 220 ? 5.915 -7.074 -5.836 1.00 29.04 232 PRO A CA 1
ATOM 1726 C C . PRO A 1 220 ? 7.033 -6.497 -6.693 1.00 29.01 232 PRO A C 1
ATOM 1727 O O . PRO A 1 220 ? 6.782 -5.536 -7.396 1.00 32.65 232 PRO A O 1
ATOM 1731 N N . LYS A 1 221 ? 8.230 -7.063 -6.694 1.00 26.24 233 LYS A N 1
ATOM 1732 C CA . LYS A 1 221 ? 9.216 -6.620 -7.653 1.00 29.06 233 LYS A CA 1
ATOM 1733 C C . LYS A 1 221 ? 9.530 -7.622 -8.753 1.00 28.41 233 LYS A C 1
ATOM 1734 O O . LYS A 1 221 ? 10.225 -7.274 -9.696 1.00 28.64 233 LYS A O 1
ATOM 1740 N N . VAL A 1 222 ? 9.006 -8.847 -8.673 1.00 22.26 234 VAL A N 1
ATOM 1741 C CA . VAL A 1 222 ? 9.454 -9.841 -9.622 1.00 22.02 234 VAL A CA 1
ATOM 1742 C C . VAL A 1 222 ? 8.754 -9.697 -10.937 1.00 22.28 234 VAL A C 1
ATOM 1743 O O . VAL A 1 222 ? 7.561 -9.328 -11.012 1.00 25.01 234 VAL A O 1
ATOM 1747 N N . ILE A 1 223 ? 9.453 -10.003 -12.007 1.00 21.92 235 ILE A N 1
ATOM 1748 C CA A ILE A 1 223 ? 8.770 -10.029 -13.295 0.50 22.41 235 ILE A CA 1
ATOM 1749 C CA B ILE A 1 223 ? 8.776 -10.032 -13.318 0.50 22.29 235 ILE A CA 1
ATOM 1750 C C . ILE A 1 223 ? 8.183 -11.423 -13.641 1.00 21.62 235 ILE A C 1
ATOM 1751 O O . ILE A 1 223 ? 8.615 -12.467 -13.140 1.00 21.18 235 ILE A O 1
ATOM 1760 N N . VAL A 1 224 ? 7.163 -11.422 -14.473 1.00 21.38 236 VAL A N 1
ATOM 1761 C CA . VAL A 1 224 ? 6.494 -12.634 -14.911 1.00 21.87 236 VAL A CA 1
ATOM 1762 C C . VAL A 1 224 ? 6.464 -12.602 -16.446 1.00 20.40 236 VAL A C 1
ATOM 1763 O O . VAL A 1 224 ? 6.343 -11.550 -17.088 1.00 22.50 236 VAL A O 1
ATOM 1767 N N . THR A 1 225 ? 6.628 -13.781 -17.028 1.00 20.21 237 THR A N 1
ATOM 1768 C CA . THR A 1 225 ? 6.506 -13.933 -18.480 1.00 20.42 237 THR A CA 1
ATOM 1769 C C . THR A 1 225 ? 5.527 -15.118 -18.749 1.00 17.34 237 THR A C 1
ATOM 1770 O O . THR A 1 225 ? 4.989 -15.741 -17.818 1.00 19.50 237 THR A O 1
ATOM 1774 N N . LEU A 1 226 ? 5.353 -15.423 -20.038 1.00 19.74 238 LEU A N 1
ATOM 1775 C CA . LEU A 1 226 ? 4.463 -16.468 -20.522 1.00 16.94 238 LEU A CA 1
ATOM 1776 C C . LEU A 1 226 ? 4.956 -16.806 -21.933 1.00 17.47 238 LEU A C 1
ATOM 1777 O O . LEU A 1 226 ? 5.010 -15.951 -22.812 1.00 19.19 238 LEU A O 1
ATOM 1782 N N . GLY A 1 227 ? 5.416 -18.033 -22.146 1.00 18.32 239 GLY A N 1
ATOM 1783 C CA . GLY A 1 227 ? 6.041 -18.484 -23.357 1.00 19.58 239 GLY A CA 1
ATOM 1784 C C . GLY A 1 227 ? 5.013 -19.108 -24.302 1.00 21.21 239 GLY A C 1
ATOM 1785 O O . GLY A 1 227 ? 4.608 -20.264 -24.116 1.00 21.45 239 GLY A O 1
ATOM 1786 N N . SER A 1 228 ? 4.621 -18.408 -25.373 1.00 20.63 240 SER A N 1
ATOM 1787 C CA . SER A 1 228 ? 3.714 -19.003 -26.351 1.00 19.42 240 SER A CA 1
ATOM 1788 C C . SER A 1 228 ? 4.491 -19.876 -27.381 1.00 19.22 240 SER A C 1
ATOM 1789 O O . SER A 1 228 ? 5.672 -19.644 -27.643 1.00 19.14 240 SER A O 1
ATOM 1792 N N . TRP A 1 229 ? 3.798 -20.845 -27.947 1.00 17.47 241 TRP A N 1
ATOM 1793 C CA . TRP A 1 229 ? 4.459 -21.792 -28.825 1.00 19.96 241 TRP A CA 1
ATOM 1794 C C . TRP A 1 229 ? 4.860 -21.227 -30.199 1.00 19.70 241 TRP A C 1
ATOM 1795 O O . TRP A 1 229 ? 5.690 -21.805 -30.881 1.00 19.08 241 TRP A O 1
ATOM 1806 N N . SER A 1 230 ? 4.315 -20.086 -30.556 1.00 20.26 242 SER A N 1
ATOM 1807 C CA . SER A 1 230 ? 4.633 -19.374 -31.822 1.00 18.20 242 SER A CA 1
ATOM 1808 C C . SER A 1 230 ? 4.145 -17.913 -31.621 1.00 19.25 242 SER A C 1
ATOM 1809 O O . SER A 1 230 ? 3.537 -17.589 -30.585 1.00 21.61 242 SER A O 1
ATOM 1812 N N . GLU A 1 231 ? 4.494 -17.043 -32.573 1.00 18.92 243 GLU A N 1
ATOM 1813 C CA . GLU A 1 231 ? 4.084 -15.665 -32.561 1.00 18.64 243 GLU A CA 1
ATOM 1814 C C . GLU A 1 231 ? 2.574 -15.540 -32.659 1.00 20.28 243 GLU A C 1
ATOM 1815 O O . GLU A 1 231 ? 2.051 -14.466 -32.378 1.00 19.88 243 GLU A O 1
ATOM 1821 N N . ARG A 1 232 ? 1.874 -16.602 -33.125 1.00 20.62 244 ARG A N 1
ATOM 1822 C CA . ARG A 1 232 ? 0.486 -16.506 -33.458 1.00 21.00 244 ARG A CA 1
ATOM 1823 C C . ARG A 1 232 ? -0.427 -16.153 -32.304 1.00 21.43 244 ARG A C 1
ATOM 1824 O O . ARG A 1 232 ? -1.566 -15.726 -32.526 1.00 22.97 244 ARG A O 1
ATOM 1832 N N . ALA A 1 233 ? 0.037 -16.352 -31.050 1.00 21.15 245 ALA A N 1
ATOM 1833 C CA . ALA A 1 233 ? -0.720 -15.977 -29.885 1.00 21.05 245 ALA A CA 1
ATOM 1834 C C . ALA A 1 233 ? -0.203 -14.778 -29.076 1.00 19.40 245 ALA A C 1
ATOM 1835 O O . ALA A 1 233 ? -0.758 -14.480 -27.993 1.00 20.48 245 ALA A O 1
ATOM 1837 N N . GLN A 1 234 ? 0.816 -14.077 -29.604 1.00 19.76 246 GLN A N 1
ATOM 1838 C CA . GLN A 1 234 ? 1.399 -12.955 -28.891 1.00 19.30 246 GLN A CA 1
ATOM 1839 C C . GLN A 1 234 ? 1.657 -11.756 -29.762 1.00 19.62 246 GLN A C 1
ATOM 1840 O O . GLN A 1 234 ? 2.585 -11.008 -29.531 1.00 21.29 246 GLN A O 1
ATOM 1846 N N . THR A 1 235 ? 0.831 -11.586 -30.802 1.00 19.37 247 THR A N 1
ATOM 1847 C CA . THR A 1 235 ? 0.900 -10.317 -31.557 1.00 19.54 247 THR A CA 1
ATOM 1848 C C . THR A 1 235 ? -0.511 -10.075 -32.133 1.00 20.48 247 THR A C 1
ATOM 1849 O O . THR A 1 235 ? -1.124 -11.050 -32.566 1.00 19.06 247 THR A O 1
ATOM 1853 N N . ASP A 1 236 ? -0.914 -8.803 -32.206 1.00 21.32 248 ASP A N 1
ATOM 1854 C CA . ASP A 1 236 ? -2.112 -8.406 -32.970 1.00 23.64 248 ASP A CA 1
ATOM 1855 C C . ASP A 1 236 ? -1.767 -8.020 -34.423 1.00 26.08 248 ASP A C 1
ATOM 1856 O O . ASP A 1 236 ? -2.652 -7.622 -35.209 1.00 27.94 248 ASP A O 1
ATOM 1861 N N . GLN A 1 237 ? -0.503 -8.157 -34.807 1.00 21.30 249 GLN A N 1
ATOM 1862 C CA . GLN A 1 237 ? -0.063 -7.908 -36.161 1.00 22.89 249 GLN A CA 1
ATOM 1863 C C . GLN A 1 237 ? -0.030 -9.243 -36.926 1.00 22.69 249 GLN A C 1
ATOM 1864 O O . GLN A 1 237 ? -0.286 -10.308 -36.356 1.00 22.20 249 GLN A O 1
ATOM 1870 N N . PHE A 1 238 ? 0.181 -9.155 -38.238 1.00 23.46 250 PHE A N 1
ATOM 1871 C CA . PHE A 1 238 ? 0.339 -10.313 -39.123 1.00 24.06 250 PHE A CA 1
ATOM 1872 C C . PHE A 1 238 ? -0.877 -11.238 -39.187 1.00 25.13 250 PHE A C 1
ATOM 1873 O O . PHE A 1 238 ? -0.753 -12.410 -39.580 1.00 24.59 250 PHE A O 1
ATOM 1881 N N . GLY A 1 239 ? -2.041 -10.721 -38.814 1.00 25.49 251 GLY A N 1
ATOM 1882 C CA . GLY A 1 239 ? -3.257 -11.526 -38.792 1.00 26.39 251 GLY A CA 1
ATOM 1883 C C . GLY A 1 239 ? -3.440 -12.369 -37.577 1.00 24.09 251 GLY A C 1
ATOM 1884 O O . GLY A 1 239 ? -4.360 -13.197 -37.488 1.00 24.53 251 GLY A O 1
ATOM 1885 N N . TRP A 1 240 ? -2.549 -12.208 -36.596 1.00 21.10 252 TRP A N 1
ATOM 1886 C CA . TRP A 1 240 ? -2.573 -13.015 -35.387 1.00 20.54 252 TRP A CA 1
ATOM 1887 C C . TRP A 1 240 ? -3.340 -12.336 -34.277 1.00 20.75 252 TRP A C 1
ATOM 1888 O O . TRP A 1 240 ? -3.938 -11.291 -34.503 1.00 21.81 252 TRP A O 1
ATOM 1899 N N . ARG A 1 241 ? -3.326 -12.867 -33.060 1.00 19.74 253 ARG A N 1
ATOM 1900 C CA . ARG A 1 241 ? -3.879 -12.162 -31.929 1.00 21.11 253 ARG A CA 1
ATOM 1901 C C . ARG A 1 241 ? -2.964 -12.339 -30.712 1.00 21.66 253 ARG A C 1
ATOM 1902 O O . ARG A 1 241 ? -2.363 -13.405 -30.508 1.00 23.02 253 ARG A O 1
ATOM 1910 N N . ASN A 1 242 ? -2.921 -11.344 -29.885 1.00 21.06 254 ASN A N 1
ATOM 1911 C CA . ASN A 1 242 ? -2.185 -11.411 -28.625 1.00 19.47 254 ASN A CA 1
ATOM 1912 C C . ASN A 1 242 ? -3.097 -11.723 -27.438 1.00 21.03 254 ASN A C 1
ATOM 1913 O O . ASN A 1 242 ? -3.882 -10.870 -26.976 1.00 20.95 254 ASN A O 1
ATOM 1918 N N . TYR A 1 243 ? -3.044 -12.967 -26.996 1.00 19.48 255 TYR A N 1
ATOM 1919 C CA . TYR A 1 243 ? -3.949 -13.476 -25.985 1.00 19.60 255 TYR A CA 1
ATOM 1920 C C . TYR A 1 243 ? -3.505 -13.158 -24.586 1.00 19.76 255 TYR A C 1
ATOM 1921 O O . TYR A 1 243 ? -4.239 -13.394 -23.652 1.00 20.39 255 TYR A O 1
ATOM 1930 N N . TYR A 1 244 ? -2.339 -12.530 -24.419 1.00 18.42 256 TYR A N 1
ATOM 1931 C CA . TYR A 1 244 ? -1.780 -12.387 -23.061 1.00 18.34 256 TYR A CA 1
ATOM 1932 C C . TYR A 1 244 ? -1.487 -10.920 -22.731 1.00 19.80 256 TYR A C 1
ATOM 1933 O O . TYR A 1 244 ? -0.712 -10.610 -21.836 1.00 18.95 256 TYR A O 1
ATOM 1942 N N . THR A 1 245 ? -2.189 -10.037 -23.431 1.00 20.58 257 THR A N 1
ATOM 1943 C CA . THR A 1 245 ? -2.198 -8.629 -23.075 1.00 19.46 257 THR A CA 1
ATOM 1944 C C . THR A 1 245 ? -2.829 -8.429 -21.727 1.00 19.41 257 THR A C 1
ATOM 1945 O O . THR A 1 245 ? -3.592 -9.255 -21.255 1.00 20.17 257 THR A O 1
ATOM 1949 N N . ASP A 1 246 ? -2.556 -7.273 -21.115 1.00 20.54 258 ASP A N 1
ATOM 1950 C CA . ASP A 1 246 ? -3.175 -6.925 -19.828 1.00 23.62 258 ASP A CA 1
ATOM 1951 C C . ASP A 1 246 ? -4.675 -6.987 -19.948 1.00 21.56 258 ASP A C 1
ATOM 1952 O O . ASP A 1 246 ? -5.343 -7.580 -19.118 1.00 19.16 258 ASP A O 1
ATOM 1957 N N . ASN A 1 247 ? -5.212 -6.442 -21.043 1.00 20.19 259 ASN A N 1
ATOM 1958 C CA A ASN A 1 247 ? -6.641 -6.413 -21.158 0.50 21.42 259 ASN A CA 1
ATOM 1959 C CA B ASN A 1 247 ? -6.634 -6.420 -21.388 0.50 22.58 259 ASN A CA 1
ATOM 1960 C C . ASN A 1 247 ? -7.228 -7.830 -21.277 1.00 21.49 259 ASN A C 1
ATOM 1961 O O . ASN A 1 247 ? -8.186 -8.096 -20.584 1.00 22.55 259 ASN A O 1
ATOM 1970 N N . CYS A 1 248 ? -6.631 -8.714 -22.070 1.00 20.78 260 CYS A N 1
ATOM 1971 C CA . CYS A 1 248 ? -7.181 -10.089 -22.191 1.00 20.80 260 CYS A CA 1
ATOM 1972 C C . CYS A 1 248 ? -7.072 -10.886 -20.879 1.00 19.70 260 CYS A C 1
ATOM 1973 O O . CYS A 1 248 ? -8.004 -11.674 -20.585 1.00 20.77 260 CYS A O 1
ATOM 1976 N N . LEU A 1 249 ? -5.929 -10.831 -20.212 1.00 20.87 261 LEU A N 1
ATOM 1977 C CA . LEU A 1 249 ? -5.703 -11.586 -18.928 1.00 19.99 261 LEU A CA 1
ATOM 1978 C C . LEU A 1 249 ? -6.655 -11.090 -17.870 1.00 20.24 261 LEU A C 1
ATOM 1979 O O . LEU A 1 249 ? -7.307 -11.858 -17.207 1.00 20.70 261 LEU A O 1
ATOM 1984 N N . ILE A 1 250 ? -6.806 -9.783 -17.763 1.00 20.04 262 ILE A N 1
ATOM 1985 C CA . ILE A 1 250 ? -7.775 -9.231 -16.794 1.00 22.46 262 ILE A CA 1
ATOM 1986 C C . ILE A 1 250 ? -9.214 -9.536 -17.156 1.00 21.45 262 ILE A C 1
ATOM 1987 O O . ILE A 1 250 ? -10.024 -9.870 -16.252 1.00 22.83 262 ILE A O 1
ATOM 1992 N N . ASP A 1 251 ? -9.554 -9.476 -18.447 1.00 23.59 263 ASP A N 1
ATOM 1993 C CA . ASP A 1 251 ? -10.907 -9.803 -18.907 1.00 22.85 263 ASP A CA 1
ATOM 1994 C C . ASP A 1 251 ? -11.254 -11.244 -18.521 1.00 25.39 263 ASP A C 1
ATOM 1995 O O . ASP A 1 251 ? -12.344 -11.524 -17.946 1.00 25.89 263 ASP A O 1
ATOM 2000 N N . ALA A 1 252 ? -10.280 -12.128 -18.644 1.00 19.93 264 ALA A N 1
ATOM 2001 C CA . ALA A 1 252 ? -10.482 -13.554 -18.334 1.00 22.44 264 ALA A CA 1
ATOM 2002 C C . ALA A 1 252 ? -10.535 -13.875 -16.869 1.00 23.07 264 ALA A C 1
ATOM 2003 O O . ALA A 1 252 ? -11.389 -14.691 -16.461 1.00 21.55 264 ALA A O 1
ATOM 2005 N N . GLY A 1 253 ? -9.610 -13.324 -16.060 1.00 20.04 265 GLY A N 1
ATOM 2006 C CA . GLY A 1 253 ? -9.437 -13.794 -14.677 1.00 22.16 265 GLY A CA 1
ATOM 2007 C C . GLY A 1 253 ? -9.929 -12.830 -13.632 1.00 22.79 265 GLY A C 1
ATOM 2008 O O . GLY A 1 253 ? -9.962 -13.161 -12.457 1.00 24.34 265 GLY A O 1
ATOM 2009 N N . GLY A 1 254 ? -10.144 -11.581 -14.079 1.00 24.32 266 GLY A N 1
ATOM 2010 C CA . GLY A 1 254 ? -10.639 -10.517 -13.196 1.00 25.20 266 GLY A CA 1
ATOM 2011 C C . GLY A 1 254 ? -9.714 -9.805 -12.280 1.00 28.81 266 GLY A C 1
ATOM 2012 O O . GLY A 1 254 ? -10.143 -8.891 -11.559 1.00 27.06 266 GLY A O 1
ATOM 2013 N N . ASP A 1 255 ? -8.416 -10.158 -12.270 1.00 25.33 267 ASP A N 1
ATOM 2014 C CA . ASP A 1 255 ? -7.490 -9.569 -11.323 1.00 25.70 267 ASP A CA 1
ATOM 2015 C C . ASP A 1 255 ? -6.551 -8.587 -12.013 1.00 26.99 267 ASP A C 1
ATOM 2016 O O . ASP A 1 255 ? -5.711 -8.941 -12.878 1.00 24.03 267 ASP A O 1
ATOM 2021 N N . SER A 1 256 ? -6.690 -7.316 -11.630 1.00 26.53 268 SER A N 1
ATOM 2022 C CA A SER A 1 256 ? -5.916 -6.238 -12.247 0.70 26.24 268 SER A CA 1
ATOM 2023 C CA B SER A 1 256 ? -5.943 -6.235 -12.277 0.30 25.13 268 SER A CA 1
ATOM 2024 C C . SER A 1 256 ? -4.416 -6.330 -12.131 1.00 24.46 268 SER A C 1
ATOM 2025 O O . SER A 1 256 ? -3.712 -5.710 -12.912 1.00 24.53 268 SER A O 1
ATOM 2030 N N . LEU A 1 257 ? -3.929 -7.072 -11.140 1.00 23.39 269 LEU A N 1
ATOM 2031 C CA . LEU A 1 257 ? -2.503 -7.231 -10.968 1.00 23.30 269 LEU A CA 1
ATOM 2032 C C . LEU A 1 257 ? -1.903 -8.334 -11.820 1.00 20.96 269 LEU A C 1
ATOM 2033 O O . LEU A 1 257 ? -0.677 -8.469 -11.870 1.00 21.38 269 LEU A O 1
ATOM 2038 N N . GLY A 1 258 ? -2.749 -9.134 -12.439 1.00 21.46 270 GLY A N 1
ATOM 2039 C CA . GLY A 1 258 ? -2.313 -10.372 -13.077 1.00 21.28 270 GLY A CA 1
ATOM 2040 C C . GLY A 1 258 ? -1.897 -10.126 -14.505 1.00 19.45 270 GLY A C 1
ATOM 2041 O O . GLY A 1 258 ? -2.547 -10.642 -15.446 1.00 20.69 270 GLY A O 1
ATOM 2042 N N . VAL A 1 259 ? -0.814 -9.341 -14.662 1.00 19.72 271 VAL A N 1
ATOM 2043 C CA . VAL A 1 259 ? -0.321 -8.911 -15.962 1.00 20.32 271 VAL A CA 1
ATOM 2044 C C . VAL A 1 259 ? 1.134 -9.330 -16.043 1.00 19.10 271 VAL A C 1
ATOM 2045 O O . VAL A 1 259 ? 1.853 -9.308 -15.021 1.00 21.82 271 VAL A O 1
ATOM 2049 N N . ILE A 1 260 ? 1.598 -9.658 -17.258 1.00 20.64 272 ILE A N 1
ATOM 2050 C CA . ILE A 1 260 ? 2.975 -10.107 -17.438 1.00 18.72 272 ILE A CA 1
ATOM 2051 C C . ILE A 1 260 ? 3.879 -8.920 -17.799 1.00 19.69 272 ILE A C 1
ATOM 2052 O O . ILE A 1 260 ? 3.349 -7.815 -18.046 1.00 21.03 272 ILE A O 1
ATOM 2057 N N . ASP A 1 261 ? 5.193 -9.097 -17.753 1.00 19.49 273 ASP A N 1
ATOM 2058 C CA . ASP A 1 261 ? 6.114 -8.031 -17.942 1.00 19.26 273 ASP A CA 1
ATOM 2059 C C . ASP A 1 261 ? 6.838 -8.074 -19.245 1.00 20.45 273 ASP A C 1
ATOM 2060 O O . ASP A 1 261 ? 7.215 -6.990 -19.733 1.00 21.62 273 ASP A O 1
ATOM 2065 N N . PHE A 1 262 ? 7.135 -9.291 -19.745 1.00 19.90 274 PHE A N 1
ATOM 2066 C CA . PHE A 1 262 ? 7.648 -9.451 -21.115 1.00 18.63 274 PHE A CA 1
ATOM 2067 C C . PHE A 1 262 ? 6.987 -10.619 -21.831 1.00 19.62 274 PHE A C 1
ATOM 2068 O O . PHE A 1 262 ? 6.664 -11.666 -21.241 1.00 18.45 274 PHE A O 1
ATOM 2076 N N . TYR A 1 263 ? 6.687 -10.355 -23.081 1.00 18.71 275 TYR A N 1
ATOM 2077 C CA . TYR A 1 263 ? 6.182 -11.377 -24.022 1.00 17.84 275 TYR A CA 1
ATOM 2078 C C . TYR A 1 263 ? 7.365 -12.364 -24.335 1.00 17.51 275 TYR A C 1
ATOM 2079 O O . TYR A 1 263 ? 8.561 -12.074 -24.105 1.00 18.72 275 TYR A O 1
ATOM 2088 N N . GLN A 1 264 ? 6.969 -13.543 -24.796 1.00 16.50 276 GLN A N 1
ATOM 2089 C CA . GLN A 1 264 ? 7.948 -14.582 -25.058 1.00 18.75 276 GLN A CA 1
ATOM 2090 C C . GLN A 1 264 ? 7.388 -15.487 -26.163 1.00 19.38 276 GLN A C 1
ATOM 2091 O O . GLN A 1 264 ? 6.385 -16.142 -25.952 1.00 21.48 276 GLN A O 1
ATOM 2097 N N . MET A 1 265 ? 8.008 -15.477 -27.322 1.00 18.72 277 MET A N 1
ATOM 2098 C CA . MET A 1 265 ? 7.592 -16.285 -28.426 1.00 17.95 277 MET A CA 1
ATOM 2099 C C . MET A 1 265 ? 8.600 -17.359 -28.671 1.00 19.43 277 MET A C 1
ATOM 2100 O O . MET A 1 265 ? 9.780 -17.094 -28.775 1.00 23.64 277 MET A O 1
ATOM 2105 N N . HIS A 1 266 ? 8.149 -18.588 -28.739 1.00 17.96 278 HIS A N 1
ATOM 2106 C CA . HIS A 1 266 ? 8.974 -19.711 -29.199 1.00 18.14 278 HIS A CA 1
ATOM 2107 C C . HIS A 1 266 ? 8.856 -19.864 -30.715 1.00 18.99 278 HIS A C 1
ATOM 2108 O O . HIS A 1 266 ? 7.873 -19.377 -31.318 1.00 19.10 278 HIS A O 1
ATOM 2115 N N . THR A 1 267 ? 9.871 -20.426 -31.363 1.00 18.09 279 THR A N 1
ATOM 2116 C CA . THR A 1 267 ? 9.702 -20.563 -32.787 1.00 18.30 279 THR A CA 1
ATOM 2117 C C . THR A 1 267 ? 10.488 -21.751 -33.277 1.00 19.70 279 THR A C 1
ATOM 2118 O O . THR A 1 267 ? 11.698 -21.897 -32.969 1.00 20.16 279 THR A O 1
ATOM 2122 N N . TYR A 1 268 ? 9.796 -22.581 -34.031 1.00 19.75 280 TYR A N 1
ATOM 2123 C CA . TYR A 1 268 ? 10.400 -23.718 -34.711 1.00 22.20 280 TYR A CA 1
ATOM 2124 C C . TYR A 1 268 ? 9.875 -23.821 -36.115 1.00 22.70 280 TYR A C 1
ATOM 2125 O O . TYR A 1 268 ? 8.725 -23.408 -36.404 1.00 21.50 280 TYR A O 1
ATOM 2134 N N . ALA A 1 269 ? 10.707 -24.429 -36.973 1.00 23.21 281 ALA A N 1
ATOM 2135 C CA . ALA A 1 269 ? 10.299 -24.630 -38.349 1.00 24.26 281 ALA A CA 1
ATOM 2136 C C . ALA A 1 269 ? 9.367 -25.822 -38.451 1.00 26.33 281 ALA A C 1
ATOM 2137 O O . ALA A 1 269 ? 9.352 -26.731 -37.613 1.00 29.08 281 ALA A O 1
ATOM 2139 N N . TRP A 1 270 ? 8.479 -25.760 -39.424 1.00 26.68 282 TRP A N 1
ATOM 2140 C CA . TRP A 1 270 ? 7.576 -26.913 -39.695 1.00 25.08 282 TRP A CA 1
ATOM 2141 C C . TRP A 1 270 ? 7.856 -27.278 -41.154 1.00 23.36 282 TRP A C 1
ATOM 2142 O O . TRP A 1 270 ? 7.892 -26.442 -42.019 1.00 23.49 282 TRP A O 1
ATOM 2153 N N . GLU A 1 271 ? 8.143 -28.539 -41.364 1.00 27.42 283 GLU A N 1
ATOM 2154 C CA . GLU A 1 271 ? 8.541 -29.046 -42.682 1.00 31.87 283 GLU A CA 1
ATOM 2155 C C . GLU A 1 271 ? 9.638 -28.251 -43.323 1.00 31.44 283 GLU A C 1
ATOM 2156 O O . GLU A 1 271 ? 9.547 -27.896 -44.520 1.00 35.25 283 GLU A O 1
ATOM 2162 N N . GLY A 1 272 ? 10.614 -27.879 -42.493 1.00 33.06 284 GLY A N 1
ATOM 2163 C CA . GLY A 1 272 ? 11.799 -27.154 -42.925 1.00 30.81 284 GLY A CA 1
ATOM 2164 C C . GLY A 1 272 ? 11.716 -25.678 -43.249 1.00 27.35 284 GLY A C 1
ATOM 2165 O O . GLY A 1 272 ? 12.689 -25.095 -43.753 1.00 29.17 284 GLY A O 1
ATOM 2166 N N . ALA A 1 273 ? 10.590 -25.045 -42.893 1.00 23.03 285 ALA A N 1
ATOM 2167 C CA . ALA A 1 273 ? 10.411 -23.626 -43.049 1.00 25.69 285 ALA A CA 1
ATOM 2168 C C . ALA A 1 273 ? 9.786 -22.965 -41.816 1.00 23.31 285 ALA A C 1
ATOM 2169 O O . ALA A 1 273 ? 8.860 -23.499 -41.230 1.00 23.92 285 ALA A O 1
ATOM 2171 N N . TYR A 1 274 ? 10.333 -21.827 -41.443 1.00 24.38 286 TYR A N 1
ATOM 2172 C CA . TYR A 1 274 ? 9.671 -20.995 -40.451 1.00 22.87 286 TYR A CA 1
ATOM 2173 C C . TYR A 1 274 ? 8.470 -20.331 -41.103 1.00 26.26 286 TYR A C 1
ATOM 2174 O O . TYR A 1 274 ? 8.433 -20.115 -42.342 1.00 24.80 286 TYR A O 1
ATOM 2183 N N . THR A 1 275 ? 7.459 -19.987 -40.288 1.00 22.80 287 THR A N 1
ATOM 2184 C CA . THR A 1 275 ? 6.476 -18.979 -40.703 1.00 22.69 287 THR A CA 1
ATOM 2185 C C . THR A 1 275 ? 7.135 -17.671 -41.097 1.00 22.80 287 THR A C 1
ATOM 2186 O O . THR A 1 275 ? 8.195 -17.268 -40.556 1.00 23.99 287 THR A O 1
ATOM 2190 N N . SER A 1 276 ? 6.489 -16.955 -42.014 1.00 24.18 288 SER A N 1
ATOM 2191 C CA . SER A 1 276 ? 7.056 -15.684 -42.485 1.00 23.44 288 SER A CA 1
ATOM 2192 C C . SER A 1 276 ? 7.041 -14.608 -41.371 1.00 23.54 288 SER A C 1
ATOM 2193 O O . SER A 1 276 ? 7.794 -13.637 -41.459 1.00 25.21 288 SER A O 1
ATOM 2196 N N . SER A 1 277 ? 6.237 -14.824 -40.314 1.00 21.42 289 SER A N 1
ATOM 2197 C CA . SER A 1 277 ? 6.124 -13.928 -39.190 1.00 21.17 289 SER A CA 1
ATOM 2198 C C . SER A 1 277 ? 6.888 -14.460 -37.915 1.00 20.15 289 SER A C 1
ATOM 2199 O O . SER A 1 277 ? 6.722 -13.898 -36.828 1.00 20.90 289 SER A O 1
ATOM 2202 N N . SER A 1 278 ? 7.719 -15.488 -38.113 1.00 20.68 290 SER A N 1
ATOM 2203 C CA . SER A 1 278 ? 8.591 -16.014 -37.063 1.00 21.25 290 SER A CA 1
ATOM 2204 C C . SER A 1 278 ? 9.449 -14.909 -36.489 1.00 19.97 290 SER A C 1
ATOM 2205 O O . SER A 1 278 ? 10.019 -14.099 -37.283 1.00 19.97 290 SER A O 1
ATOM 2208 N N . PRO A 1 279 ? 9.649 -14.921 -35.146 1.00 19.15 291 PRO A N 1
ATOM 2209 C CA . PRO A 1 279 ? 10.534 -13.921 -34.590 1.00 18.67 291 PRO A CA 1
ATOM 2210 C C . PRO A 1 279 ? 11.975 -14.053 -34.989 1.00 19.18 291 PRO A C 1
ATOM 2211 O O . PRO A 1 279 ? 12.745 -13.069 -34.811 1.00 20.04 291 PRO A O 1
ATOM 2215 N N . LEU A 1 280 ? 12.369 -15.203 -35.522 1.00 19.92 292 LEU A N 1
ATOM 2216 C CA . LEU A 1 280 ? 13.703 -15.273 -36.122 1.00 21.28 292 LEU A CA 1
ATOM 2217 C C . LEU A 1 280 ? 13.798 -14.736 -37.561 1.00 22.14 292 LEU A C 1
ATOM 2218 O O . LEU A 1 280 ? 14.911 -14.557 -38.073 1.00 22.90 292 LEU A O 1
ATOM 2223 N N . LEU A 1 281 ? 12.665 -14.308 -38.120 1.00 22.33 293 LEU A N 1
ATOM 2224 C CA . LEU A 1 281 ? 12.602 -13.743 -39.486 1.00 19.99 293 LEU A CA 1
ATOM 2225 C C . LEU A 1 281 ? 12.187 -12.314 -39.580 1.00 21.89 293 LEU A C 1
ATOM 2226 O O . LEU A 1 281 ? 12.379 -11.659 -40.632 1.00 21.69 293 LEU A O 1
ATOM 2231 N N . VAL A 1 282 ? 11.524 -11.791 -38.528 1.00 21.64 294 VAL A N 1
ATOM 2232 C CA . VAL A 1 282 ? 11.060 -10.412 -38.505 1.00 21.34 294 VAL A CA 1
ATOM 2233 C C . VAL A 1 282 ? 11.654 -9.734 -37.291 1.00 21.77 294 VAL A C 1
ATOM 2234 O O . VAL A 1 282 ? 11.920 -10.400 -36.261 1.00 21.07 294 VAL A O 1
ATOM 2238 N N . PRO A 1 283 ? 11.884 -8.432 -37.377 1.00 22.00 295 PRO A N 1
ATOM 2239 C CA . PRO A 1 283 ? 12.299 -7.656 -36.202 1.00 20.11 295 PRO A CA 1
ATOM 2240 C C . PRO A 1 283 ? 11.169 -7.478 -35.215 1.00 19.85 295 PRO A C 1
ATOM 2241 O O . PRO A 1 283 ? 10.003 -7.435 -35.597 1.00 19.55 295 PRO A O 1
ATOM 2245 N N . ASN A 1 284 ? 11.497 -7.484 -33.935 1.00 18.71 296 ASN A N 1
ATOM 2246 C CA . ASN A 1 284 ? 10.502 -7.470 -32.858 1.00 18.68 296 ASN A CA 1
ATOM 2247 C C . ASN A 1 284 ? 9.560 -6.216 -33.003 1.00 19.34 296 ASN A C 1
ATOM 2248 O O . ASN A 1 284 ? 8.403 -6.253 -32.630 1.00 20.35 296 ASN A O 1
ATOM 2253 N N . SER A 1 285 ? 10.094 -5.098 -33.503 1.00 20.50 297 SER A N 1
ATOM 2254 C CA A SER A 1 285 ? 9.227 -3.917 -33.677 0.70 20.96 297 SER A CA 1
ATOM 2255 C CA B SER A 1 285 ? 9.276 -3.897 -33.732 0.30 19.37 297 SER A CA 1
ATOM 2256 C C . SER A 1 285 ? 7.998 -4.151 -34.541 1.00 20.83 297 SER A C 1
ATOM 2257 O O . SER A 1 285 ? 6.941 -3.536 -34.292 1.00 19.82 297 SER A O 1
ATOM 2262 N N . GLN A 1 286 ? 8.085 -5.047 -35.525 1.00 20.56 298 GLN A N 1
ATOM 2263 C CA . GLN A 1 286 ? 6.912 -5.344 -36.365 1.00 20.23 298 GLN A CA 1
ATOM 2264 C C . GLN A 1 286 ? 5.770 -5.960 -35.617 1.00 21.84 298 GLN A C 1
ATOM 2265 O O . GLN A 1 286 ? 4.651 -5.876 -36.094 1.00 21.90 298 GLN A O 1
ATOM 2271 N N . TYR A 1 287 ? 6.020 -6.557 -34.449 1.00 19.22 299 TYR A N 1
ATOM 2272 C CA . TYR A 1 287 ? 4.949 -7.062 -33.645 1.00 17.07 299 TYR A CA 1
ATOM 2273 C C . TYR A 1 287 ? 4.145 -5.983 -32.917 1.00 18.11 299 TYR A C 1
ATOM 2274 O O . TYR A 1 287 ? 3.037 -6.271 -32.373 1.00 20.51 299 TYR A O 1
ATOM 2283 N N . ASN A 1 288 ? 4.693 -4.773 -32.858 1.00 18.30 300 ASN A N 1
ATOM 2284 C CA . ASN A 1 288 ? 4.080 -3.600 -32.212 1.00 19.51 300 ASN A CA 1
ATOM 2285 C C . ASN A 1 288 ? 3.521 -3.907 -30.784 1.00 20.12 300 ASN A C 1
ATOM 2286 O O . ASN A 1 288 ? 2.300 -3.765 -30.487 1.00 20.79 300 ASN A O 1
ATOM 2291 N N . LEU A 1 289 ? 4.401 -4.474 -29.965 1.00 19.80 301 LEU A N 1
ATOM 2292 C CA . LEU A 1 289 ? 4.067 -4.888 -28.600 1.00 19.13 301 LEU A CA 1
ATOM 2293 C C . LEU A 1 289 ? 4.278 -3.785 -27.605 1.00 17.64 301 LEU A C 1
ATOM 2294 O O . LEU A 1 289 ? 5.161 -2.936 -27.790 1.00 20.62 301 LEU A O 1
ATOM 2299 N N . ASP A 1 290 ? 3.508 -3.866 -26.534 1.00 19.44 302 ASP A N 1
ATOM 2300 C CA . ASP A 1 290 ? 3.604 -3.008 -25.346 1.00 20.18 302 ASP A CA 1
ATOM 2301 C C . ASP A 1 290 ? 4.474 -3.493 -24.201 1.00 19.91 302 ASP A C 1
ATOM 2302 O O . ASP A 1 290 ? 4.421 -2.949 -23.074 1.00 20.98 302 ASP A O 1
ATOM 2307 N N . LYS A 1 291 ? 5.321 -4.503 -24.484 1.00 19.75 303 LYS A N 1
ATOM 2308 C CA . LYS A 1 291 ? 6.294 -5.076 -23.538 1.00 19.91 303 LYS A CA 1
ATOM 2309 C C . LYS A 1 291 ? 7.428 -5.571 -24.411 1.00 19.15 303 LYS A C 1
ATOM 2310 O O . LYS A 1 291 ? 7.227 -5.872 -25.603 1.00 18.71 303 LYS A O 1
ATOM 2316 N N . PRO A 1 292 ? 8.623 -5.694 -23.825 1.00 19.79 304 PRO A N 1
ATOM 2317 C CA . PRO A 1 292 ? 9.690 -6.408 -24.518 1.00 20.25 304 PRO A CA 1
ATOM 2318 C C . PRO A 1 292 ? 9.301 -7.834 -24.831 1.00 20.63 304 PRO A C 1
ATOM 2319 O O . PRO A 1 292 ? 8.324 -8.327 -24.254 1.00 20.81 304 PRO A O 1
ATOM 2323 N N . ASN A 1 293 ? 10.065 -8.491 -25.729 1.00 19.14 305 ASN A N 1
ATOM 2324 C CA . ASN A 1 293 ? 9.786 -9.824 -26.216 1.00 19.55 305 ASN A CA 1
ATOM 2325 C C . ASN A 1 293 ? 11.051 -10.617 -26.271 1.00 19.47 305 ASN A C 1
ATOM 2326 O O . ASN A 1 293 ? 12.014 -10.170 -26.868 1.00 19.38 305 ASN A O 1
ATOM 2331 N N . ASN A 1 294 ? 10.999 -11.837 -25.752 1.00 19.33 306 ASN A N 1
ATOM 2332 C CA . ASN A 1 294 ? 12.101 -12.821 -25.659 1.00 18.87 306 ASN A CA 1
ATOM 2333 C C . ASN A 1 294 ? 11.844 -13.957 -26.566 1.00 19.46 306 ASN A C 1
ATOM 2334 O O . ASN A 1 294 ? 10.779 -14.494 -26.541 1.00 20.05 306 ASN A O 1
ATOM 2339 N N . ILE A 1 295 ? 12.821 -14.365 -27.411 1.00 19.76 307 ILE A N 1
ATOM 2340 C CA . ILE A 1 295 ? 12.622 -15.575 -28.211 1.00 18.80 307 ILE A CA 1
ATOM 2341 C C . ILE A 1 295 ? 13.012 -16.724 -27.248 1.00 21.68 307 ILE A C 1
ATOM 2342 O O . ILE A 1 295 ? 14.198 -17.149 -27.212 1.00 19.61 307 ILE A O 1
ATOM 2347 N N . GLY A 1 296 ? 12.002 -17.241 -26.545 1.00 18.23 308 GLY A N 1
ATOM 2348 C CA . GLY A 1 296 ? 12.164 -18.118 -25.348 1.00 18.36 308 GLY A CA 1
ATOM 2349 C C . GLY A 1 296 ? 12.519 -19.567 -25.652 1.00 17.96 308 GLY A C 1
ATOM 2350 O O . GLY A 1 296 ? 12.864 -20.332 -24.762 1.00 18.01 308 GLY A O 1
ATOM 2351 N N . GLU A 1 297 ? 12.308 -19.993 -26.914 1.00 18.65 309 GLU A N 1
ATOM 2352 C CA . GLU A 1 297 ? 12.778 -21.277 -27.411 1.00 17.58 309 GLU A CA 1
ATOM 2353 C C . GLU A 1 297 ? 13.002 -21.182 -28.935 1.00 19.37 309 GLU A C 1
ATOM 2354 O O . GLU A 1 297 ? 12.225 -20.564 -29.653 1.00 19.02 309 GLU A O 1
ATOM 2360 N N . PHE A 1 298 ? 14.031 -21.881 -29.378 1.00 20.57 310 PHE A N 1
ATOM 2361 C CA . PHE A 1 298 ? 14.343 -22.138 -30.796 1.00 20.02 310 PHE A CA 1
ATOM 2362 C C . PHE A 1 298 ? 15.491 -23.108 -30.791 1.00 20.57 310 PHE A C 1
ATOM 2363 O O . PHE A 1 298 ? 16.131 -23.332 -29.776 1.00 19.13 310 PHE A O 1
ATOM 2371 N N . SER A 1 299 ? 15.823 -23.665 -31.963 1.00 18.02 311 SER A N 1
ATOM 2372 C CA . SER A 1 299 ? 16.999 -24.526 -31.995 1.00 20.67 311 SER A CA 1
ATOM 2373 C C . SER A 1 299 ? 17.449 -24.598 -33.454 1.00 21.59 311 SER A C 1
ATOM 2374 O O . SER A 1 299 ? 16.682 -24.265 -34.376 1.00 21.61 311 SER A O 1
ATOM 2377 N N . GLN A 1 300 ? 18.714 -24.963 -33.637 1.00 24.82 312 GLN A N 1
ATOM 2378 C CA . GLN A 1 300 ? 19.252 -25.148 -34.946 1.00 24.77 312 GLN A CA 1
ATOM 2379 C C . GLN A 1 300 ? 18.566 -26.369 -35.609 1.00 22.91 312 GLN A C 1
ATOM 2380 O O . GLN A 1 300 ? 18.136 -26.344 -36.792 1.00 24.82 312 GLN A O 1
ATOM 2386 N N . SER A 1 301 ? 18.499 -27.445 -34.849 1.00 25.18 313 SER A N 1
ATOM 2387 C CA . SER A 1 301 ? 17.845 -28.678 -35.327 1.00 25.88 313 SER A CA 1
ATOM 2388 C C . SER A 1 301 ? 16.382 -28.456 -35.651 1.00 27.01 313 SER A C 1
ATOM 2389 O O . SER A 1 301 ? 15.820 -29.116 -36.536 1.00 24.65 313 SER A O 1
ATOM 2392 N N . GLY A 1 302 ? 15.756 -27.564 -34.885 1.00 24.18 314 GLY A N 1
ATOM 2393 C CA . GLY A 1 302 ? 14.374 -27.220 -35.146 1.00 22.99 314 GLY A CA 1
ATOM 2394 C C . GLY A 1 302 ? 14.207 -25.990 -35.958 1.00 23.97 314 GLY A C 1
ATOM 2395 O O . GLY A 1 302 ? 13.156 -25.330 -35.890 1.00 25.21 314 GLY A O 1
ATOM 2396 N N . GLY A 1 303 ? 15.212 -25.653 -36.769 1.00 22.87 315 GLY A N 1
ATOM 2397 C CA . GLY A 1 303 ? 15.109 -24.597 -37.698 1.00 21.99 315 GLY A CA 1
ATOM 2398 C C . GLY A 1 303 ? 15.059 -25.005 -39.178 1.00 24.70 315 GLY A C 1
ATOM 2399 O O . GLY A 1 303 ? 14.737 -26.126 -39.533 1.00 24.57 315 GLY A O 1
ATOM 2400 N N . ASP A 1 304 ? 15.398 -24.061 -40.014 1.00 25.14 316 ASP A N 1
ATOM 2401 C CA . ASP A 1 304 ? 15.257 -24.181 -41.478 1.00 29.07 316 ASP A CA 1
ATOM 2402 C C . ASP A 1 304 ? 16.617 -24.336 -42.148 1.00 31.73 316 ASP A C 1
ATOM 2403 O O . ASP A 1 304 ? 16.718 -24.108 -43.383 1.00 30.85 316 ASP A O 1
ATOM 2408 N N . GLY A 1 305 ? 17.644 -24.667 -41.339 1.00 27.45 317 GLY A N 1
ATOM 2409 C CA . GLY A 1 305 ? 19.060 -24.713 -41.817 1.00 30.31 317 GLY A CA 1
ATOM 2410 C C . GLY A 1 305 ? 19.981 -23.586 -41.345 1.00 25.59 317 GLY A C 1
ATOM 2411 O O . GLY A 1 305 ? 21.211 -23.712 -41.398 1.00 27.07 317 GLY A O 1
ATOM 2412 N N . ARG A 1 306 ? 19.426 -22.449 -40.878 1.00 25.06 318 ARG A N 1
ATOM 2413 C CA . ARG A 1 306 ? 20.239 -21.390 -40.410 1.00 25.22 318 ARG A CA 1
ATOM 2414 C C . ARG A 1 306 ? 20.979 -21.897 -39.152 1.00 24.84 318 ARG A C 1
ATOM 2415 O O . ARG A 1 306 ? 20.558 -22.813 -38.490 1.00 24.92 318 ARG A O 1
ATOM 2423 N N . SER A 1 307 ? 22.108 -21.283 -38.835 1.00 25.18 319 SER A N 1
ATOM 2424 C CA . SER A 1 307 ? 22.927 -21.785 -37.760 1.00 24.10 319 SER A CA 1
ATOM 2425 C C . SER A 1 307 ? 22.432 -21.214 -36.433 1.00 22.90 319 SER A C 1
ATOM 2426 O O . SER A 1 307 ? 21.779 -20.144 -36.404 1.00 24.24 319 SER A O 1
ATOM 2429 N N . ILE A 1 308 ? 22.818 -21.903 -35.365 1.00 22.94 320 ILE A N 1
ATOM 2430 C CA . ILE A 1 308 ? 22.564 -21.417 -33.998 1.00 22.23 320 ILE A CA 1
ATOM 2431 C C . ILE A 1 308 ? 23.096 -19.983 -33.796 1.00 24.62 320 ILE A C 1
ATOM 2432 O O . ILE A 1 308 ? 22.482 -19.133 -33.117 1.00 23.22 320 ILE A O 1
ATOM 2437 N N . THR A 1 309 ? 24.251 -19.664 -34.379 1.00 22.70 321 THR A N 1
ATOM 2438 C CA A THR A 1 309 ? 24.809 -18.321 -34.234 0.70 25.44 321 THR A CA 1
ATOM 2439 C CA B THR A 1 309 ? 24.753 -18.294 -34.175 0.30 21.19 321 THR A CA 1
ATOM 2440 C C . THR A 1 309 ? 23.937 -17.298 -34.945 1.00 22.49 321 THR A C 1
ATOM 2441 O O . THR A 1 309 ? 23.775 -16.180 -34.466 1.00 24.40 321 THR A O 1
ATOM 2448 N N . ASP A 1 310 ? 23.448 -17.652 -36.146 1.00 22.81 322 ASP A N 1
ATOM 2449 C CA . ASP A 1 310 ? 22.521 -16.788 -36.864 1.00 23.66 322 ASP A CA 1
ATOM 2450 C C . ASP A 1 310 ? 21.275 -16.438 -35.999 1.00 23.40 322 ASP A C 1
ATOM 2451 O O . ASP A 1 310 ? 20.792 -15.292 -36.034 1.00 23.38 322 ASP A O 1
ATOM 2456 N N . GLN A 1 311 ? 20.786 -17.421 -35.264 1.00 18.89 323 GLN A N 1
ATOM 2457 C CA . GLN A 1 311 ? 19.590 -17.254 -34.507 1.00 22.52 323 GLN A CA 1
ATOM 2458 C C . GLN A 1 311 ? 19.841 -16.340 -33.307 1.00 20.55 323 GLN A C 1
ATOM 2459 O O . GLN A 1 311 ? 19.111 -15.363 -33.101 1.00 20.72 323 GLN A O 1
ATOM 2465 N N . PHE A 1 312 ? 20.872 -16.611 -32.510 1.00 21.92 324 PHE A N 1
ATOM 2466 C CA . PHE A 1 312 ? 21.219 -15.697 -31.387 1.00 20.50 324 PHE A CA 1
ATOM 2467 C C . PHE A 1 312 ? 21.545 -14.310 -31.890 1.00 20.37 324 PHE A C 1
ATOM 2468 O O . PHE A 1 312 ? 21.111 -13.285 -31.266 1.00 20.58 324 PHE A O 1
ATOM 2476 N N . ASP A 1 313 ? 22.228 -14.225 -33.027 1.00 20.21 325 ASP A N 1
ATOM 2477 C CA . ASP A 1 313 ? 22.560 -12.924 -33.579 1.00 20.75 325 ASP A CA 1
ATOM 2478 C C . ASP A 1 313 ? 21.290 -12.109 -33.923 1.00 19.24 325 ASP A C 1
ATOM 2479 O O . ASP A 1 313 ? 21.234 -10.921 -33.706 1.00 22.88 325 ASP A O 1
ATOM 2484 N N . TRP A 1 314 ? 20.329 -12.750 -34.539 1.00 21.37 326 TRP A N 1
ATOM 2485 C CA . TRP A 1 314 ? 19.103 -12.116 -34.965 1.00 22.05 326 TRP A CA 1
ATOM 2486 C C . TRP A 1 314 ? 18.401 -11.578 -33.725 1.00 21.54 326 TRP A C 1
ATOM 2487 O O . TRP A 1 314 ? 17.954 -10.471 -33.701 1.00 21.39 326 TRP A O 1
ATOM 2498 N N . ALA A 1 315 ? 18.299 -12.403 -32.671 1.00 20.55 327 ALA A N 1
ATOM 2499 C CA . ALA A 1 315 ? 17.575 -11.988 -31.472 1.00 21.21 327 ALA A CA 1
ATOM 2500 C C . ALA A 1 315 ? 18.194 -10.705 -30.889 1.00 20.88 327 ALA A C 1
ATOM 2501 O O . ALA A 1 315 ? 17.510 -9.769 -30.505 1.00 20.46 327 ALA A O 1
ATOM 2503 N N . TYR A 1 316 ? 19.519 -10.699 -30.849 1.00 22.26 328 TYR A N 1
ATOM 2504 C CA . TYR A 1 316 ? 20.306 -9.620 -30.242 1.00 21.15 328 TYR A CA 1
ATOM 2505 C C . TYR A 1 316 ? 20.193 -8.320 -31.021 1.00 21.77 328 TYR A C 1
ATOM 2506 O O . TYR A 1 316 ? 20.142 -7.229 -30.437 1.00 22.33 328 TYR A O 1
ATOM 2515 N N . THR A 1 317 ? 20.160 -8.437 -32.339 1.00 22.08 329 THR A N 1
ATOM 2516 C CA . THR A 1 317 ? 20.282 -7.265 -33.183 1.00 22.38 329 THR A CA 1
ATOM 2517 C C . THR A 1 317 ? 18.953 -6.723 -33.730 1.00 22.80 329 THR A C 1
ATOM 2518 O O . THR A 1 317 ? 18.930 -5.637 -34.256 1.00 23.35 329 THR A O 1
ATOM 2522 N N . GLN A 1 318 ? 17.890 -7.494 -33.615 1.00 20.95 330 GLN A N 1
ATOM 2523 C CA . GLN A 1 318 ? 16.601 -7.123 -34.246 1.00 22.47 330 GLN A CA 1
ATOM 2524 C C . GLN A 1 318 ? 15.510 -6.909 -33.194 1.00 25.13 330 GLN A C 1
ATOM 2525 O O . GLN A 1 318 ? 14.295 -7.077 -33.516 1.00 22.27 330 GLN A O 1
ATOM 2531 N N . GLY A 1 319 ? 15.896 -6.502 -31.991 1.00 21.57 331 GLY A N 1
ATOM 2532 C CA . GLY A 1 319 ? 14.886 -5.871 -31.077 1.00 22.29 331 GLY A CA 1
ATOM 2533 C C . GLY A 1 319 ? 14.336 -6.734 -29.946 1.00 22.49 331 GLY A C 1
ATOM 2534 O O . GLY A 1 319 ? 13.469 -6.296 -29.176 1.00 20.97 331 GLY A O 1
ATOM 2535 N N . TYR A 1 320 ? 14.879 -7.941 -29.793 1.00 20.41 332 TYR A N 1
ATOM 2536 C CA . TYR A 1 320 ? 14.418 -8.866 -28.729 1.00 18.89 332 TYR A CA 1
ATOM 2537 C C . TYR A 1 320 ? 15.214 -8.663 -27.443 1.00 20.35 332 TYR A C 1
ATOM 2538 O O . TYR A 1 320 ? 16.319 -8.129 -27.444 1.00 18.99 332 TYR A O 1
ATOM 2547 N N . CYS A 1 321 ? 14.636 -9.061 -26.302 1.00 19.40 333 CYS A N 1
ATOM 2548 C CA . CYS A 1 321 ? 15.273 -8.913 -25.032 1.00 20.61 333 CYS A CA 1
ATOM 2549 C C . CYS A 1 321 ? 15.912 -10.207 -24.487 1.00 20.89 333 CYS A C 1
ATOM 2550 O O . CYS A 1 321 ? 16.417 -10.240 -23.388 1.00 22.23 333 CYS A O 1
ATOM 2553 N N . GLY A 1 322 ? 15.865 -11.258 -25.275 1.00 21.21 334 GLY A N 1
ATOM 2554 C CA . GLY A 1 322 ? 16.510 -12.497 -24.904 1.00 20.29 334 GLY A CA 1
ATOM 2555 C C . GLY A 1 322 ? 16.338 -13.545 -25.994 1.00 17.89 334 GLY A C 1
ATOM 2556 O O . GLY A 1 322 ? 15.542 -13.396 -26.940 1.00 19.95 334 GLY A O 1
ATOM 2557 N N . ALA A 1 323 ? 17.142 -14.607 -25.806 1.00 20.75 335 ALA A N 1
ATOM 2558 C CA . ALA A 1 323 ? 17.159 -15.770 -26.626 1.00 19.72 335 ALA A CA 1
ATOM 2559 C C . ALA A 1 323 ? 17.565 -16.991 -25.780 1.00 20.28 335 ALA A C 1
ATOM 2560 O O . ALA A 1 323 ? 18.622 -16.964 -25.211 1.00 20.78 335 ALA A O 1
ATOM 2562 N N . TRP A 1 324 ? 16.653 -17.964 -25.658 1.00 20.55 336 TRP A N 1
ATOM 2563 C CA . TRP A 1 324 ? 16.916 -19.183 -24.949 1.00 19.09 336 TRP A CA 1
ATOM 2564 C C . TRP A 1 324 ? 16.765 -20.368 -25.870 1.00 21.39 336 TRP A C 1
ATOM 2565 O O . TRP A 1 324 ? 15.690 -20.650 -26.313 1.00 19.74 336 TRP A O 1
ATOM 2576 N N . SER A 1 325 ? 17.893 -21.058 -26.130 1.00 20.12 337 SER A N 1
ATOM 2577 C CA . SER A 1 325 ? 17.872 -22.238 -26.993 1.00 19.26 337 SER A CA 1
ATOM 2578 C C . SER A 1 325 ? 17.240 -23.460 -26.339 1.00 18.36 337 SER A C 1
ATOM 2579 O O . SER A 1 325 ? 17.131 -23.547 -25.109 1.00 18.57 337 SER A O 1
ATOM 2582 N N . TRP A 1 326 ? 16.883 -24.433 -27.179 1.00 19.29 338 TRP A N 1
ATOM 2583 C CA . TRP A 1 326 ? 16.235 -25.648 -26.761 1.00 19.51 338 TRP A CA 1
ATOM 2584 C C . TRP A 1 326 ? 17.191 -26.863 -27.061 1.00 19.65 338 TRP A C 1
ATOM 2585 O O . TRP A 1 326 ? 17.508 -27.113 -28.224 1.00 22.36 338 TRP A O 1
ATOM 2596 N N . GLN A 1 327 ? 17.542 -27.654 -26.059 1.00 21.17 339 GLN A N 1
ATOM 2597 C CA . GLN A 1 327 ? 17.541 -27.411 -24.623 1.00 20.90 339 GLN A CA 1
ATOM 2598 C C . GLN A 1 327 ? 18.862 -28.048 -24.104 1.00 21.53 339 GLN A C 1
ATOM 2599 O O . GLN A 1 327 ? 19.465 -28.929 -24.759 1.00 20.91 339 GLN A O 1
ATOM 2605 N N . ALA A 1 328 ? 19.330 -27.574 -22.938 1.00 20.15 340 ALA A N 1
ATOM 2606 C CA . ALA A 1 328 ? 20.665 -27.918 -22.361 1.00 20.32 340 ALA A CA 1
ATOM 2607 C C . ALA A 1 328 ? 20.844 -29.413 -22.184 1.00 21.90 340 ALA A C 1
ATOM 2608 O O . ALA A 1 328 ? 21.953 -29.896 -22.374 1.00 23.04 340 ALA A O 1
ATOM 2610 N N . ASN A 1 329 ? 19.753 -30.130 -21.938 1.00 22.15 341 ASN A N 1
ATOM 2611 C CA . ASN A 1 329 ? 19.873 -31.549 -21.658 1.00 24.88 341 ASN A CA 1
ATOM 2612 C C . ASN A 1 329 ? 20.006 -32.348 -22.958 1.00 23.83 341 ASN A C 1
ATOM 2613 O O . ASN A 1 329 ? 20.280 -33.560 -22.923 1.00 24.93 341 ASN A O 1
ATOM 2618 N N . GLY A 1 330 ? 19.761 -31.719 -24.070 1.00 23.59 342 GLY A N 1
ATOM 2619 C CA . GLY A 1 330 ? 20.043 -32.285 -25.388 1.00 25.07 342 GLY A CA 1
ATOM 2620 C C . GLY A 1 330 ? 18.994 -33.202 -25.915 1.00 28.08 342 GLY A C 1
ATOM 2621 O O . GLY A 1 330 ? 19.128 -33.769 -27.020 1.00 28.78 342 GLY A O 1
ATOM 2622 N N . GLY A 1 331 ? 17.896 -33.339 -25.178 1.00 26.84 343 GLY A N 1
ATOM 2623 C CA . GLY A 1 331 ? 16.959 -34.455 -25.350 1.00 27.45 343 GLY A CA 1
ATOM 2624 C C . GLY A 1 331 ? 15.736 -34.118 -26.113 1.00 28.54 343 GLY A C 1
ATOM 2625 O O . GLY A 1 331 ? 15.098 -33.048 -25.988 1.00 30.71 343 GLY A O 1
ATOM 2626 N N . GLY A 1 332 ? 15.373 -35.063 -26.965 1.00 30.29 344 GLY A N 1
ATOM 2627 C CA . GLY A 1 332 ? 14.100 -35.052 -27.604 1.00 31.74 344 GLY A CA 1
ATOM 2628 C C . GLY A 1 332 ? 14.116 -34.334 -28.916 1.00 32.66 344 GLY A C 1
ATOM 2629 O O . GLY A 1 332 ? 15.141 -33.812 -29.402 1.00 28.82 344 GLY A O 1
ATOM 2630 N N . ASP A 1 333 ? 12.933 -34.317 -29.499 1.00 37.31 345 ASP A N 1
ATOM 2631 C CA . ASP A 1 333 ? 12.728 -33.744 -30.793 1.00 37.71 345 ASP A CA 1
ATOM 2632 C C . ASP A 1 333 ? 13.013 -32.234 -30.678 1.00 35.48 345 ASP A C 1
ATOM 2633 O O . ASP A 1 333 ? 12.635 -31.549 -29.688 1.00 31.69 345 ASP A O 1
ATOM 2638 N N . ASN A 1 334 ? 13.708 -31.771 -31.708 1.00 32.79 346 ASN A N 1
ATOM 2639 C CA . ASN A 1 334 ? 14.074 -30.391 -31.868 1.00 29.91 346 ASN A CA 1
ATOM 2640 C C . ASN A 1 334 ? 15.032 -29.838 -30.800 1.00 26.02 346 ASN A C 1
ATOM 2641 O O . ASN A 1 334 ? 15.219 -28.643 -30.731 1.00 25.19 346 ASN A O 1
ATOM 2646 N N . ALA A 1 335 ? 15.691 -30.699 -30.041 1.00 24.31 347 ALA A N 1
ATOM 2647 C CA . ALA A 1 335 ? 16.713 -30.257 -29.165 1.00 24.31 347 ALA A CA 1
ATOM 2648 C C . ALA A 1 335 ? 18.075 -30.346 -29.852 1.00 28.28 347 ALA A C 1
ATOM 2649 O O . ALA A 1 335 ? 18.441 -31.397 -30.433 1.00 28.64 347 ALA A O 1
ATOM 2651 N N . ASP A 1 336 ? 18.832 -29.264 -29.769 1.00 23.89 348 ASP A N 1
ATOM 2652 C CA . ASP A 1 336 ? 20.244 -29.292 -30.075 1.00 23.88 348 ASP A CA 1
ATOM 2653 C C . ASP A 1 336 ? 21.080 -29.916 -28.992 1.00 23.24 348 ASP A C 1
ATOM 2654 O O . ASP A 1 336 ? 20.675 -30.003 -27.820 1.00 21.74 348 ASP A O 1
ATOM 2659 N N . SER A 1 337 ? 22.289 -30.310 -29.320 1.00 23.34 349 SER A N 1
ATOM 2660 C CA . SER A 1 337 ? 23.250 -30.633 -28.302 1.00 23.56 349 SER A CA 1
ATOM 2661 C C . SER A 1 337 ? 23.632 -29.383 -27.473 1.00 23.02 349 SER A C 1
ATOM 2662 O O . SER A 1 337 ? 23.529 -28.242 -27.968 1.00 23.67 349 SER A O 1
ATOM 2665 N N . PHE A 1 338 ? 24.104 -29.600 -26.250 1.00 23.17 350 PHE A N 1
ATOM 2666 C CA . PHE A 1 338 ? 24.639 -28.506 -25.428 1.00 21.35 350 PHE A CA 1
ATOM 2667 C C . PHE A 1 338 ? 25.751 -27.784 -26.231 1.00 24.21 350 PHE A C 1
ATOM 2668 O O . PHE A 1 338 ? 25.834 -26.542 -26.272 1.00 24.68 350 PHE A O 1
ATOM 2676 N N . ALA A 1 339 ? 26.642 -28.581 -26.859 1.00 24.96 351 ALA A N 1
ATOM 2677 C CA . ALA A 1 339 ? 27.803 -28.003 -27.582 1.00 27.13 351 ALA A CA 1
ATOM 2678 C C . ALA A 1 339 ? 27.364 -27.043 -28.699 1.00 24.36 351 ALA A C 1
ATOM 2679 O O . ALA A 1 339 ? 27.946 -25.990 -28.910 1.00 24.41 351 ALA A O 1
ATOM 2681 N N . THR A 1 340 ? 26.308 -27.419 -29.394 1.00 22.91 352 THR A N 1
ATOM 2682 C CA . THR A 1 340 ? 25.798 -26.546 -30.433 1.00 23.87 352 THR A CA 1
ATOM 2683 C C . THR A 1 340 ? 25.265 -25.244 -29.814 1.00 21.26 352 THR A C 1
ATOM 2684 O O . THR A 1 340 ? 25.574 -24.128 -30.270 1.00 23.43 352 THR A O 1
ATOM 2688 N N . GLN A 1 341 ? 24.431 -25.376 -28.807 1.00 22.28 353 GLN A N 1
ATOM 2689 C CA . GLN A 1 341 ? 23.865 -24.192 -28.143 1.00 21.62 353 GLN A CA 1
ATOM 2690 C C . GLN A 1 341 ? 24.964 -23.293 -27.578 1.00 21.49 353 GLN A C 1
ATOM 2691 O O . GLN A 1 341 ? 24.851 -22.046 -27.655 1.00 19.96 353 GLN A O 1
ATOM 2697 N N . ALA A 1 342 ? 25.988 -23.897 -26.989 1.00 22.09 354 ALA A N 1
ATOM 2698 C CA . ALA A 1 342 ? 27.134 -23.139 -26.488 1.00 23.11 354 ALA A CA 1
ATOM 2699 C C . ALA A 1 342 ? 27.674 -22.215 -27.588 1.00 21.26 354 ALA A C 1
ATOM 2700 O O . ALA A 1 342 ? 28.134 -21.168 -27.268 1.00 22.62 354 ALA A O 1
ATOM 2702 N N . GLN A 1 343 ? 27.680 -22.616 -28.860 1.00 23.39 355 GLN A N 1
ATOM 2703 C CA . GLN A 1 343 ? 28.250 -21.724 -29.923 1.00 24.31 355 GLN A CA 1
ATOM 2704 C C . GLN A 1 343 ? 27.481 -20.417 -29.986 1.00 23.42 355 GLN A C 1
ATOM 2705 O O . GLN A 1 343 ? 28.024 -19.344 -30.235 1.00 21.68 355 GLN A O 1
ATOM 2711 N N . GLY A 1 344 ? 26.176 -20.484 -29.813 1.00 22.25 356 GLY A N 1
ATOM 2712 C CA . GLY A 1 344 ? 25.418 -19.249 -29.775 1.00 21.13 356 GLY A CA 1
ATOM 2713 C C . GLY A 1 344 ? 25.663 -18.402 -28.592 1.00 20.12 356 GLY A C 1
ATOM 2714 O O . GLY A 1 344 ? 25.706 -17.202 -28.748 1.00 21.89 356 GLY A O 1
ATOM 2715 N N . LEU A 1 345 ? 25.809 -19.024 -27.408 1.00 19.83 357 LEU A N 1
ATOM 2716 C CA . LEU A 1 345 ? 26.176 -18.271 -26.224 1.00 20.49 357 LEU A CA 1
ATOM 2717 C C . LEU A 1 345 ? 27.526 -17.603 -26.444 1.00 21.12 357 LEU A C 1
ATOM 2718 O O . LEU A 1 345 ? 27.712 -16.430 -26.142 1.00 21.08 357 LEU A O 1
ATOM 2723 N N . ASN A 1 346 ? 28.478 -18.373 -26.991 1.00 19.86 358 ASN A N 1
ATOM 2724 C CA . ASN A 1 346 ? 29.788 -17.811 -27.249 1.00 22.22 358 ASN A CA 1
ATOM 2725 C C . ASN A 1 346 ? 29.723 -16.563 -28.105 1.00 20.81 358 ASN A C 1
ATOM 2726 O O . ASN A 1 346 ? 30.391 -15.565 -27.846 1.00 21.23 358 ASN A O 1
ATOM 2731 N N . HIS A 1 347 ? 28.908 -16.619 -29.134 1.00 20.74 359 HIS A N 1
ATOM 2732 C CA . HIS A 1 347 ? 28.771 -15.500 -30.060 1.00 22.55 359 HIS A CA 1
ATOM 2733 C C . HIS A 1 347 ? 28.335 -14.181 -29.413 1.00 21.03 359 HIS A C 1
ATOM 2734 O O . HIS A 1 347 ? 28.800 -13.097 -29.806 1.00 23.42 359 HIS A O 1
ATOM 2741 N N . LEU A 1 348 ? 27.456 -14.238 -28.419 1.00 21.51 360 LEU A N 1
ATOM 2742 C CA . LEU A 1 348 ? 26.988 -13.012 -27.733 1.00 22.71 360 LEU A CA 1
ATOM 2743 C C . LEU A 1 348 ? 27.853 -12.536 -26.594 1.00 23.19 360 LEU A C 1
ATOM 2744 O O . LEU A 1 348 ? 27.683 -11.426 -26.094 1.00 22.81 360 LEU A O 1
ATOM 2749 N N . ARG A 1 349 ? 28.737 -13.397 -26.143 1.00 22.71 361 ARG A N 1
ATOM 2750 C CA . ARG A 1 349 ? 29.576 -13.068 -24.966 1.00 21.87 361 ARG A CA 1
ATOM 2751 C C . ARG A 1 349 ? 30.282 -11.719 -25.221 1.00 23.53 361 ARG A C 1
ATOM 2752 O O . ARG A 1 349 ? 30.814 -11.442 -26.332 1.00 24.63 361 ARG A O 1
ATOM 2760 N N . GLY A 1 350 ? 30.281 -10.911 -24.175 1.00 24.28 362 GLY A N 1
ATOM 2761 C CA . GLY A 1 350 ? 31.030 -9.638 -24.210 1.00 26.86 362 GLY A CA 1
ATOM 2762 C C . GLY A 1 350 ? 30.318 -8.523 -24.959 1.00 28.70 362 GLY A C 1
ATOM 2763 O O . GLY A 1 350 ? 30.831 -7.426 -25.002 1.00 30.82 362 GLY A O 1
ATOM 2764 N N . ARG A 1 351 ? 29.169 -8.775 -25.598 1.00 25.38 363 ARG A N 1
ATOM 2765 C CA . ARG A 1 351 ? 28.454 -7.707 -26.285 1.00 24.56 363 ARG A CA 1
ATOM 2766 C C . ARG A 1 351 ? 27.775 -6.768 -25.343 1.00 24.28 363 ARG A C 1
ATOM 2767 O O . ARG A 1 351 ? 27.280 -7.169 -24.296 1.00 22.56 363 ARG A O 1
ATOM 2775 N N . ASN A 1 352 ? 27.795 -5.484 -25.692 1.00 24.90 364 ASN A N 1
ATOM 2776 C CA . ASN A 1 352 ? 27.064 -4.509 -24.926 1.00 27.35 364 ASN A CA 1
ATOM 2777 C C . ASN A 1 352 ? 26.864 -3.291 -25.799 1.00 29.42 364 ASN A C 1
ATOM 2778 O O . ASN A 1 352 ? 27.532 -2.253 -25.618 1.00 30.64 364 ASN A O 1
ATOM 2783 N N . ASP A 1 353 ? 26.008 -3.492 -26.787 1.00 28.72 365 ASP A N 1
ATOM 2784 C CA A ASP A 1 353 ? 25.487 -2.404 -27.628 0.70 27.77 365 ASP A CA 1
ATOM 2785 C CA B ASP A 1 353 ? 25.465 -2.417 -27.620 0.30 27.17 365 ASP A CA 1
ATOM 2786 C C . ASP A 1 353 ? 24.145 -1.986 -27.052 1.00 28.15 365 ASP A C 1
ATOM 2787 O O . ASP A 1 353 ? 23.119 -2.668 -27.236 1.00 27.89 365 ASP A O 1
ATOM 2796 N N . GLN A 1 354 ? 24.123 -0.829 -26.360 1.00 26.94 366 GLN A N 1
ATOM 2797 C CA . GLN A 1 354 ? 22.878 -0.379 -25.778 1.00 28.80 366 GLN A CA 1
ATOM 2798 C C . GLN A 1 354 ? 21.857 0.057 -26.832 1.00 29.87 366 GLN A C 1
ATOM 2799 O O . GLN A 1 354 ? 20.697 0.193 -26.512 1.00 30.75 366 GLN A O 1
ATOM 2805 N N . ASN A 1 355 ? 22.308 0.274 -28.060 1.00 27.79 367 ASN A N 1
ATOM 2806 C CA A ASN A 1 355 ? 21.403 0.594 -29.140 0.70 32.42 367 ASN A CA 1
ATOM 2807 C CA B ASN A 1 355 ? 21.444 0.588 -29.209 0.30 29.06 367 ASN A CA 1
ATOM 2808 C C . ASN A 1 355 ? 20.813 -0.680 -29.757 1.00 31.65 367 ASN A C 1
ATOM 2809 O O . ASN A 1 355 ? 19.951 -0.623 -30.581 1.00 30.21 367 ASN A O 1
ATOM 2818 N N . ALA A 1 356 ? 21.341 -1.834 -29.340 1.00 31.84 368 ALA A N 1
ATOM 2819 C CA . ALA A 1 356 ? 20.901 -3.149 -29.832 1.00 27.36 368 ALA A CA 1
ATOM 2820 C C . ALA A 1 356 ? 20.417 -3.894 -28.566 1.00 26.26 368 ALA A C 1
ATOM 2821 O O . ALA A 1 356 ? 19.745 -3.286 -27.754 1.00 26.74 368 ALA A O 1
ATOM 2823 N N . GLY A 1 357 ? 20.699 -5.185 -28.365 1.00 22.82 369 GLY A N 1
ATOM 2824 C CA . GLY A 1 357 ? 20.124 -5.909 -27.206 1.00 23.47 369 GLY A CA 1
ATOM 2825 C C . GLY A 1 357 ? 20.594 -5.533 -25.816 1.00 23.87 369 GLY A C 1
ATOM 2826 O O . GLY A 1 357 ? 19.930 -5.850 -24.854 1.00 24.71 369 GLY A O 1
ATOM 2827 N N . GLY A 1 358 ? 21.745 -4.851 -25.712 1.00 24.10 370 GLY A N 1
ATOM 2828 C CA . GLY A 1 358 ? 22.269 -4.388 -24.432 1.00 22.32 370 GLY A CA 1
ATOM 2829 C C . GLY A 1 358 ? 23.299 -5.360 -23.820 1.00 21.94 370 GLY A C 1
ATOM 2830 O O . GLY A 1 358 ? 23.986 -6.118 -24.520 1.00 23.95 370 GLY A O 1
ATOM 2831 N N . ARG A 1 359 ? 23.412 -5.320 -22.520 1.00 22.29 371 ARG A N 1
ATOM 2832 C CA A ARG A 1 359 ? 24.498 -5.976 -21.810 0.70 23.26 371 ARG A CA 1
ATOM 2833 C CA B ARG A 1 359 ? 24.518 -5.995 -21.843 0.30 22.95 371 ARG A CA 1
ATOM 2834 C C . ARG A 1 359 ? 24.242 -7.483 -21.699 1.00 21.07 371 ARG A C 1
ATOM 2835 O O . ARG A 1 359 ? 23.195 -7.889 -21.295 1.00 22.99 371 ARG A O 1
ATOM 2850 N N . ILE A 1 360 ? 25.214 -8.288 -22.072 1.00 21.24 372 ILE A N 1
ATOM 2851 C CA . ILE A 1 360 ? 25.258 -9.738 -21.933 1.00 21.58 372 ILE A CA 1
ATOM 2852 C C . ILE A 1 360 ? 26.017 -10.141 -20.677 1.00 21.84 372 ILE A C 1
ATOM 2853 O O . ILE A 1 360 ? 25.504 -10.976 -19.908 1.00 24.55 372 ILE A O 1
ATOM 2858 N N . ASP A 1 361 ? 27.205 -9.538 -20.417 1.00 21.75 373 ASP A N 1
ATOM 2859 C CA . ASP A 1 361 ? 28.043 -10.022 -19.302 1.00 23.56 373 ASP A CA 1
ATOM 2860 C C . ASP A 1 361 ? 27.560 -9.336 -18.026 1.00 23.28 373 ASP A C 1
ATOM 2861 O O . ASP A 1 361 ? 28.139 -8.349 -17.552 1.00 23.41 373 ASP A O 1
ATOM 2866 N N . ILE A 1 362 ? 26.486 -9.850 -17.480 1.00 23.94 374 ILE A N 1
ATOM 2867 C CA . ILE A 1 362 ? 25.841 -9.261 -16.332 1.00 28.19 374 ILE A CA 1
ATOM 2868 C C . ILE A 1 362 ? 26.573 -9.665 -15.060 1.00 26.53 374 ILE A C 1
ATOM 2869 O O . ILE A 1 362 ? 27.133 -10.770 -14.964 1.00 27.37 374 ILE A O 1
ATOM 2874 N N . ILE A 1 363 ? 26.513 -8.770 -14.068 1.00 25.62 375 ILE A N 1
ATOM 2875 C CA . ILE A 1 363 ? 27.103 -9.006 -12.739 1.00 26.77 375 ILE A CA 1
ATOM 2876 C C . ILE A 1 363 ? 26.002 -8.709 -11.745 1.00 27.42 375 ILE A C 1
ATOM 2877 O O . ILE A 1 363 ? 25.425 -7.629 -11.715 1.00 29.57 375 ILE A O 1
ATOM 2882 N N . LEU A 1 364 ? 25.610 -9.738 -11.036 1.00 25.12 376 LEU A N 1
ATOM 2883 C CA . LEU A 1 364 ? 24.536 -9.645 -10.106 1.00 29.43 376 LEU A CA 1
ATOM 2884 C C . LEU A 1 364 ? 24.843 -8.970 -8.782 1.00 35.88 376 LEU A C 1
ATOM 2885 O O . LEU A 1 364 ? 23.926 -8.493 -8.167 1.00 34.36 376 LEU A O 1
ATOM 2890 N N . GLN A 1 365 ? 26.102 -8.897 -8.389 1.00 48.30 377 GLN A N 1
ATOM 2891 C CA . GLN A 1 365 ? 26.502 -8.143 -7.178 1.00 60.90 377 GLN A CA 1
ATOM 2892 C C . GLN A 1 365 ? 26.032 -6.690 -7.210 1.00 62.47 377 GLN A C 1
ATOM 2893 O O . GLN A 1 365 ? 26.444 -5.906 -8.072 1.00 63.01 377 GLN A O 1
#